Protein AF-A0A975AYT6-F1 (afdb_monomer_lite)

InterPro domains:
  IPR018247 EF-Hand 1, calcium-binding site [PS00018] (85-97)
  IPR036280 Multiheme cytochrome superfamily [SSF48695] (279-499)

Radius of gyration: 34.4 Å; chains: 1; bounding box: 86×114×105 Å

Foldseek 3Di:
DDDDDDDDDDDDDDDDDDDDDDDDDDPDDPPPPQDKAKAAEDLWQFPPKFKAAPVRDTFPDDWGRITMDGRYGADWIKIDKGWHPLVSPRDDDPLIGIDQEIWIAGDERYTALLRRLCPAPLRVVLSQVLCVVVVHHVVCSRYDHVVRDLLNNLLRLLSVVQCLVVVPRYSNPNPPVSNNPPDSVVSSVSSVVSSVVQVVCPPVRDSSVVVSLSVVCSVVVDPCCDPVNVVVVVVVVPPDPVVVVVVVVVVVVVVQVVCCVVPNDPPPDVPPDDDDDDDDPDDPCVVPVDDDPDPDPDDDDDDDDDDDDDDDDDDDDDDPPFQWDFDFLEAFAAEQVRQQQPQQQKKKWKQQPQPRDIDIGGDDRTTDGDTDGDDLPRGQWIKMFIAGNVGDGPDIFDIAGDDSVDSDCCVQDDPVHDDDRRRRPHYDYDDDPPPDPDDDDDDDDDDDDDDDDDPPDDDAAALQPQQLVLCVVWPCVPADPDDLAHRDHSVVRLVSCVSVQQADLSQRCVGVVNCVLCPNVHDDIHRDDCPDPNSVSSSRCRPVVVDND

Organism: NCBI:txid2672570

Sequence (549 aa):
MRGLYLTSFIVATLVLSGCGGSSDSSSESNEATQSSSTITVERGPILGATVVDSEGKVAKEDANGRYIFTPAPLYPIIVSGGVIDMDRDGSISIGDVKNDYKLSTTSGSVVTMATTMAVNPATKLKLETLASSFGLSLDDVMSKTPTESKEIEAISNILYKYAKDNNISDLLDSSDEKILNFDIAAITLDIKETFDAYEAEGDEHDSKETEEELMNAIAYGVSILDSDGVSEALSGFGEIDDDLVQSLSQELLVMKSEYESEYGDLDYEESDGDDYVHNQGLDCMACHGTNPTALFESEDEDDESDDHDDENENESEENDEQFTSGATIYRTLNAANGVTNVASGYSLRLVLENTNAVINYRLGQGNGNVNATFDEGTVNSYTAHVIDPEGNIVNSSLSNSHDLSRLACNSCHTSAGANGAPGRIVSFNYSTPEAEVQTPVVTPEVNSTTETTPTTTVVKKSFANDVMPIFEAKCKICHGNSGNFSVTTAAVTYMSINAFGGTNIATPTSSSILTKATGVAHDGGVIFSNTSAEYATIRDWIFEGALNN

pLDDT: mean 73.07, std 22.96, range [29.28, 98.5]

Secondary structure (DSSP, 8-state):
------PPP-PPPP-------------------PPPEEEEEBTTBEES-EEE-TT-PBPEEEETTEEEESSPPPSPEEEE--EE-SS-SSS--TT-EE--S-EEESSSSEE-HHHHHHHSTTTHHHHHHHHHHTT--HHHHTT--GGG-HHHHHHHHHHHHHHHHTT-S-TT-TT-HHHHT--HHHHHHHHHHHHHHHHHSGGG--HHHHHHHHHHHHHH------HHHHHHHHHTSSS--HHHHHHHHHHHHHHHHHHHHHH--S------S--------S-HHHHH-S-------PPP-----------------------EEEEEEES--EETT--GGGGTT-EEEEEETTT--EEEEE--SS-EEEEEE--TTT-SEEEEEEE-TTS-EEEEPPPEE--TT---GGGT--TT--S--TT-----EE-----------------------------PPPIIIIIHHHHHHHTHHHHSSSSSS--SSHHHHHHHHHHTT---SSSGGG-HHHHHHTTTT--SSPPPPTTSHHHHHHHHHHHTT----

Structure (mmCIF, N/CA/C/O backbone):
data_AF-A0A975AYT6-F1
#
_entry.id   AF-A0A975AYT6-F1
#
loop_
_atom_site.group_PDB
_atom_site.id
_atom_site.type_symbol
_atom_site.label_atom_id
_atom_site.label_alt_id
_atom_site.label_comp_id
_atom_site.label_asym_id
_atom_site.label_entity_id
_atom_site.label_seq_id
_atom_site.pdbx_PDB_ins_code
_atom_site.Cartn_x
_atom_site.Cartn_y
_atom_site.Cartn_z
_atom_site.occupancy
_atom_site.B_iso_or_equiv
_atom_site.auth_seq_id
_atom_site.auth_comp_id
_atom_site.auth_asym_id
_atom_site.auth_atom_id
_atom_site.pdbx_PDB_model_num
ATOM 1 N N . MET A 1 1 ? -1.524 63.385 -23.004 1.00 40.91 1 MET A N 1
ATOM 2 C CA . MET A 1 1 ? -0.677 63.424 -21.795 1.00 40.91 1 MET A CA 1
ATOM 3 C C . MET A 1 1 ? -0.767 62.062 -21.125 1.00 40.91 1 MET A C 1
ATOM 5 O O . MET A 1 1 ? -1.804 61.740 -20.570 1.00 40.91 1 MET A O 1
ATOM 9 N N . ARG A 1 2 ? 0.257 61.223 -21.308 1.00 36.22 2 ARG A N 1
ATOM 10 C CA . ARG A 1 2 ? 0.406 59.894 -20.696 1.00 36.22 2 ARG A CA 1
ATOM 11 C C . ARG A 1 2 ? 1.737 59.939 -19.935 1.00 36.22 2 ARG A C 1
ATOM 13 O O . ARG A 1 2 ? 2.759 60.148 -20.581 1.00 36.22 2 ARG A O 1
ATOM 20 N N . GLY A 1 3 ? 1.701 59.866 -18.602 1.00 41.53 3 GLY A N 1
ATOM 21 C CA . GLY A 1 3 ? 2.893 59.735 -17.746 1.00 41.53 3 GLY A CA 1
ATOM 22 C C . GLY A 1 3 ? 3.237 58.245 -17.615 1.00 41.53 3 GLY A C 1
ATOM 23 O O . GLY A 1 3 ? 2.310 57.461 -17.452 1.00 41.53 3 GLY A O 1
ATOM 24 N N . LEU A 1 4 ? 4.437 57.734 -17.907 1.00 49.28 4 LEU A N 1
ATOM 25 C CA . LEU A 1 4 ? 5.819 58.039 -17.483 1.00 49.28 4 LEU A CA 1
ATOM 26 C C . LEU A 1 4 ? 6.222 57.248 -16.210 1.00 49.28 4 LEU A C 1
ATOM 28 O O . LEU A 1 4 ? 5.931 57.677 -15.104 1.00 49.28 4 LEU A O 1
ATOM 32 N N . TYR A 1 5 ? 6.861 56.093 -16.472 1.00 51.34 5 TYR A N 1
ATOM 33 C CA . TYR A 1 5 ? 7.895 55.297 -15.768 1.00 51.34 5 TYR A CA 1
ATOM 34 C C . TYR A 1 5 ? 7.960 55.202 -14.229 1.00 51.34 5 TYR A C 1
ATOM 36 O O . TYR A 1 5 ? 8.018 56.213 -13.545 1.00 51.34 5 TYR A O 1
ATOM 44 N N . LEU A 1 6 ? 8.230 53.981 -13.732 1.00 43.00 6 LEU A N 1
ATOM 45 C CA . LEU A 1 6 ? 9.429 53.705 -12.919 1.00 43.00 6 LEU A CA 1
ATOM 46 C C . LEU A 1 6 ? 9.768 52.195 -12.914 1.00 43.00 6 LEU A C 1
ATOM 48 O O . LEU A 1 6 ? 9.052 51.381 -12.342 1.00 43.00 6 LEU A O 1
ATOM 52 N N . THR A 1 7 ? 10.871 51.829 -13.562 1.00 47.31 7 THR A N 1
ATOM 53 C CA . THR A 1 7 ? 11.564 50.537 -13.429 1.00 47.31 7 THR A CA 1
ATOM 54 C C . THR A 1 7 ? 12.640 50.676 -12.356 1.00 47.31 7 THR A C 1
ATOM 56 O O . THR A 1 7 ? 13.497 51.551 -12.485 1.00 47.31 7 THR A O 1
ATOM 59 N N . SER A 1 8 ? 12.614 49.825 -11.327 1.00 51.50 8 SER A N 1
ATOM 60 C CA . SER A 1 8 ? 13.656 49.758 -10.296 1.00 51.50 8 SER A CA 1
ATOM 61 C C . SER A 1 8 ? 14.576 48.563 -10.556 1.00 51.50 8 SER A C 1
ATOM 63 O O . SER A 1 8 ? 14.123 47.424 -10.623 1.00 51.50 8 SER A O 1
ATOM 65 N N . PHE A 1 9 ? 15.860 48.863 -10.739 1.00 42.78 9 PHE A N 1
ATOM 66 C CA . PHE A 1 9 ? 16.990 47.936 -10.789 1.00 42.78 9 PHE A CA 1
ATOM 67 C C . PHE A 1 9 ? 17.482 47.715 -9.350 1.00 42.78 9 PHE A C 1
ATOM 69 O O . PHE A 1 9 ? 17.802 48.697 -8.680 1.00 42.78 9 PHE A O 1
ATOM 76 N N . ILE A 1 10 ? 17.609 46.466 -8.888 1.00 52.09 10 ILE A N 1
ATOM 77 C CA . ILE A 1 10 ? 18.404 46.142 -7.694 1.00 52.09 10 ILE A CA 1
ATOM 78 C C . ILE A 1 10 ? 19.450 45.083 -8.044 1.00 52.09 10 ILE A C 1
ATOM 80 O O . ILE A 1 10 ? 19.191 44.083 -8.706 1.00 52.09 10 ILE A O 1
ATOM 84 N N . VAL A 1 11 ? 20.655 45.429 -7.611 1.00 44.94 11 VAL A N 1
ATOM 85 C CA . VAL A 1 11 ? 21.971 44.826 -7.780 1.00 44.94 11 VAL A CA 1
ATOM 86 C C . VAL A 1 11 ? 22.076 43.538 -6.959 1.00 44.94 11 VAL A C 1
ATOM 88 O O . VAL A 1 11 ? 21.807 43.565 -5.762 1.00 44.94 11 VAL A O 1
ATOM 91 N N . ALA A 1 12 ? 22.518 42.439 -7.577 1.00 49.25 12 ALA A N 1
ATOM 92 C CA . ALA A 1 12 ? 22.948 41.232 -6.873 1.00 49.25 12 ALA A CA 1
ATOM 93 C C . ALA A 1 12 ? 24.483 41.193 -6.813 1.00 49.25 12 ALA A C 1
ATOM 95 O O . ALA A 1 12 ? 25.173 41.221 -7.833 1.00 49.25 12 ALA A O 1
ATOM 96 N N . THR A 1 13 ? 25.001 41.189 -5.592 1.00 51.72 13 THR A N 1
ATOM 97 C CA . THR A 1 13 ? 26.416 41.212 -5.225 1.00 51.72 13 THR A CA 1
ATOM 98 C C . THR A 1 13 ? 27.045 39.828 -5.411 1.00 51.72 13 THR A C 1
ATOM 100 O O . THR A 1 13 ? 26.650 38.873 -4.749 1.00 51.72 13 THR A O 1
ATOM 103 N N . LEU A 1 14 ? 28.055 39.725 -6.282 1.00 45.97 14 LEU A N 1
ATOM 104 C CA . LEU A 1 14 ? 28.989 38.596 -6.325 1.00 45.97 14 LEU A CA 1
ATOM 105 C C . LEU A 1 14 ? 29.949 38.677 -5.132 1.00 45.97 14 LEU A C 1
ATOM 107 O O . LEU A 1 14 ? 30.675 39.663 -4.994 1.00 45.97 14 LEU A O 1
ATOM 111 N N . VAL A 1 15 ? 30.014 37.619 -4.326 1.00 53.78 15 VAL A N 1
ATOM 112 C CA . VAL A 1 15 ? 31.100 37.398 -3.364 1.00 53.78 15 VAL A CA 1
ATOM 113 C C . VAL A 1 15 ? 32.080 36.405 -3.985 1.00 53.78 15 VAL A C 1
ATOM 115 O O . VAL A 1 15 ? 31.791 35.219 -4.102 1.00 53.78 15 VAL A O 1
ATOM 118 N N . LEU A 1 16 ? 33.238 36.914 -4.414 1.00 49.50 16 LEU A N 1
ATOM 119 C CA . LEU A 1 16 ? 34.437 36.134 -4.717 1.00 49.50 16 LEU A CA 1
ATOM 120 C C . LEU A 1 16 ? 35.386 36.218 -3.516 1.00 49.50 16 LEU A C 1
ATOM 122 O O . LEU A 1 16 ? 35.790 37.302 -3.098 1.00 49.50 16 LEU A O 1
ATOM 126 N N . SER A 1 17 ? 35.758 35.068 -2.969 1.00 54.16 17 SER A N 1
ATOM 127 C CA . SER A 1 17 ? 36.839 34.854 -1.996 1.00 54.16 17 SER A CA 1
ATOM 128 C C . SER A 1 17 ? 37.255 33.388 -2.167 1.00 54.16 17 SER A C 1
ATOM 130 O O . SER A 1 17 ? 36.380 32.543 -2.265 1.00 54.16 17 SER A O 1
ATOM 132 N N . GLY A 1 18 ? 38.508 32.962 -2.265 1.00 43.19 18 GLY A N 1
ATOM 133 C CA . GLY A 1 18 ? 39.802 33.619 -2.264 1.00 43.19 18 GLY A CA 1
ATOM 134 C C . GLY A 1 18 ? 40.837 32.571 -2.699 1.00 43.19 18 GLY A C 1
ATOM 135 O O . GLY A 1 18 ? 40.664 31.375 -2.484 1.00 43.19 18 GLY A O 1
ATOM 136 N N . CYS A 1 19 ? 41.886 33.037 -3.368 1.00 55.66 19 CYS A N 1
ATOM 137 C CA . CYS A 1 19 ? 43.038 32.256 -3.801 1.00 55.66 19 CYS A CA 1
ATOM 138 C C . CYS A 1 19 ? 44.015 32.084 -2.626 1.00 55.66 19 CYS A C 1
ATOM 140 O O . CYS A 1 19 ? 44.385 33.074 -1.995 1.00 55.66 19 CYS A O 1
ATOM 142 N N . GLY A 1 20 ? 44.452 30.853 -2.357 1.00 48.59 20 GLY A N 1
ATOM 143 C CA . GLY A 1 20 ? 45.498 30.533 -1.386 1.00 48.59 20 GLY A CA 1
ATOM 144 C C . GLY A 1 20 ? 46.086 29.160 -1.691 1.00 48.59 20 GLY A C 1
ATOM 145 O O . GLY A 1 20 ? 45.497 28.145 -1.344 1.00 48.59 20 GLY A O 1
ATOM 146 N N . GLY A 1 21 ? 47.210 29.136 -2.407 1.00 45.56 21 GLY A N 1
ATOM 147 C CA . GLY A 1 21 ? 47.909 27.909 -2.775 1.00 45.56 21 GLY A CA 1
ATOM 148 C C . GLY A 1 21 ? 48.789 27.367 -1.651 1.00 45.56 21 GLY A C 1
ATOM 149 O O . GLY A 1 21 ? 49.505 28.123 -0.999 1.00 45.56 21 GLY A O 1
ATOM 150 N N . SER A 1 22 ? 48.789 26.045 -1.503 1.00 37.34 22 SER A N 1
ATOM 151 C CA . SER A 1 22 ? 49.954 25.284 -1.062 1.00 37.34 22 SER A CA 1
ATOM 152 C C . SER A 1 22 ? 49.905 23.917 -1.740 1.00 37.34 22 SER A C 1
ATOM 154 O O . SER A 1 22 ? 48.872 23.255 -1.769 1.00 37.34 22 SER A O 1
ATOM 156 N N . SER A 1 23 ? 51.006 23.575 -2.390 1.00 45.78 23 SER A N 1
ATOM 157 C CA . SER A 1 23 ? 51.203 22.400 -3.225 1.00 45.78 23 SER A CA 1
ATOM 158 C C . SER A 1 23 ? 51.661 21.217 -2.380 1.00 45.78 23 SER A C 1
ATOM 160 O O . SER A 1 23 ? 52.804 21.229 -1.934 1.00 45.78 23 SER A O 1
ATOM 162 N N . ASP A 1 24 ? 50.819 20.196 -2.248 1.00 37.78 24 ASP A N 1
ATOM 163 C CA . ASP A 1 24 ? 51.241 18.828 -1.949 1.00 37.78 24 ASP A CA 1
ATOM 164 C C . ASP A 1 24 ? 50.456 17.873 -2.851 1.00 37.78 24 ASP A C 1
ATOM 166 O O . ASP A 1 24 ? 49.229 17.851 -2.883 1.00 37.78 24 ASP A O 1
ATOM 170 N N . SER A 1 25 ? 51.195 17.150 -3.685 1.00 47.03 25 SER A N 1
ATOM 171 C CA . SER A 1 25 ? 50.675 16.223 -4.680 1.00 47.03 25 SER A CA 1
ATOM 172 C C . SER A 1 25 ? 50.435 14.855 -4.043 1.00 47.03 25 SER A C 1
ATOM 174 O O . SER A 1 25 ? 51.311 13.989 -4.095 1.00 47.03 25 SER A O 1
ATOM 176 N N . SER A 1 26 ? 49.253 14.654 -3.468 1.00 43.22 26 SER A N 1
ATOM 177 C CA . SER A 1 26 ? 48.663 13.332 -3.256 1.00 43.22 26 SER A CA 1
ATOM 178 C C . SER A 1 26 ? 47.578 13.119 -4.307 1.00 43.22 26 SER A C 1
ATOM 180 O O . SER A 1 26 ? 46.657 13.914 -4.467 1.00 43.22 26 SER A O 1
ATOM 182 N N . SER A 1 27 ? 47.724 12.055 -5.089 1.00 46.41 27 SER A N 1
ATOM 183 C CA . SER A 1 27 ? 46.714 11.572 -6.023 1.00 46.41 27 SER A CA 1
ATOM 184 C C . SER A 1 27 ? 45.522 11.024 -5.236 1.00 46.41 27 SER A C 1
ATOM 186 O O . SER A 1 27 ? 45.443 9.823 -4.991 1.00 46.41 27 SER A O 1
ATOM 188 N N . GLU A 1 28 ? 44.632 11.913 -4.802 1.00 41.38 28 GLU A N 1
ATOM 189 C CA . GLU A 1 28 ? 43.322 11.552 -4.274 1.00 41.38 28 GLU A CA 1
ATOM 190 C C . GLU A 1 28 ? 42.414 11.199 -5.453 1.00 41.38 28 GLU A C 1
ATOM 192 O O . GLU A 1 28 ? 42.100 12.020 -6.318 1.00 41.38 28 GLU A O 1
ATOM 197 N N . SER A 1 29 ? 42.044 9.925 -5.531 1.00 45.81 29 SER A N 1
ATOM 198 C CA . SER A 1 29 ? 40.925 9.477 -6.344 1.00 45.81 29 SER A CA 1
ATOM 199 C C . SER A 1 29 ? 39.675 10.218 -5.875 1.00 45.81 29 SER A C 1
ATOM 201 O O . SER A 1 29 ? 39.269 10.056 -4.728 1.00 45.81 29 SER A O 1
ATOM 203 N N . ASN A 1 30 ? 39.077 11.022 -6.759 1.00 41.72 30 ASN A N 1
ATOM 204 C CA . ASN A 1 30 ? 37.736 11.583 -6.588 1.00 41.72 30 ASN A CA 1
ATOM 205 C C . ASN A 1 30 ? 36.726 10.429 -6.449 1.00 41.72 30 ASN A C 1
ATOM 207 O O . ASN A 1 30 ? 36.108 10.021 -7.434 1.00 41.72 30 ASN A O 1
ATOM 211 N N . GLU A 1 31 ? 36.567 9.880 -5.246 1.00 57.00 31 GLU A N 1
ATOM 212 C CA . GLU A 1 31 ? 35.373 9.121 -4.903 1.00 57.00 31 GLU A CA 1
ATOM 213 C C . GLU A 1 31 ? 34.225 10.121 -4.838 1.00 57.00 31 GLU A C 1
ATOM 215 O O . GLU A 1 31 ? 34.117 10.928 -3.916 1.00 57.00 31 GLU A O 1
ATOM 220 N N . ALA A 1 32 ? 33.395 10.124 -5.881 1.00 59.66 32 ALA A N 1
ATOM 221 C CA . ALA A 1 32 ? 32.136 10.842 -5.855 1.00 59.66 32 ALA A CA 1
ATOM 222 C C . ALA A 1 32 ? 31.338 10.332 -4.648 1.00 59.66 32 ALA A C 1
ATOM 224 O O . ALA A 1 32 ? 30.950 9.165 -4.620 1.00 59.66 32 ALA A O 1
ATOM 225 N N . THR A 1 33 ? 31.132 11.194 -3.650 1.00 66.00 33 THR A N 1
ATOM 226 C CA . THR A 1 33 ? 30.277 10.916 -2.495 1.00 66.00 33 THR A CA 1
ATOM 227 C C . THR A 1 33 ? 28.902 10.514 -3.014 1.00 66.00 33 THR A C 1
ATOM 229 O O . THR A 1 33 ? 28.146 11.354 -3.502 1.00 66.00 33 THR A O 1
ATOM 232 N N . GLN A 1 34 ? 28.604 9.216 -2.981 1.00 75.81 34 GLN A N 1
ATOM 233 C CA . GLN A 1 34 ? 27.291 8.716 -3.356 1.00 75.81 34 GLN A CA 1
ATOM 234 C C . GLN A 1 34 ? 26.308 9.216 -2.301 1.00 75.81 34 GLN A C 1
ATOM 236 O O . GLN A 1 34 ? 26.476 8.946 -1.114 1.00 75.81 34 GLN A O 1
ATOM 241 N N . SER A 1 35 ? 25.314 9.993 -2.722 1.00 86.94 35 SER A N 1
ATOM 242 C CA . SER A 1 35 ? 24.253 10.448 -1.829 1.00 86.94 35 SER A CA 1
ATOM 243 C C . SER A 1 35 ? 23.478 9.233 -1.331 1.00 86.94 35 SER A C 1
ATOM 245 O O . SER A 1 35 ? 22.956 8.481 -2.155 1.00 86.94 35 SER A O 1
ATOM 247 N N . SER A 1 36 ? 23.398 9.046 -0.017 1.00 93.69 36 SER A N 1
ATOM 248 C CA . SER A 1 36 ? 22.471 8.103 0.604 1.00 93.69 36 SER A CA 1
ATOM 249 C C . SER A 1 36 ? 21.139 8.789 0.906 1.00 93.69 36 SER A C 1
ATOM 251 O O . SER A 1 36 ? 21.032 10.019 0.920 1.00 93.69 36 SER A O 1
ATOM 253 N N . SER A 1 37 ? 20.090 8.003 1.108 1.00 96.75 37 SER A N 1
ATOM 254 C CA . SER A 1 37 ? 18.797 8.505 1.581 1.00 96.75 37 SER A CA 1
ATOM 255 C C . SER A 1 37 ? 18.188 7.500 2.540 1.00 96.75 37 SER A C 1
ATOM 257 O O . SER A 1 37 ? 18.332 6.295 2.335 1.00 96.75 37 SER A O 1
ATOM 259 N N . THR A 1 38 ? 17.519 7.998 3.574 1.00 97.94 38 THR A N 1
ATOM 260 C CA . THR A 1 38 ? 16.810 7.161 4.540 1.00 97.94 38 THR A CA 1
ATOM 261 C C . THR A 1 38 ? 15.316 7.255 4.293 1.00 97.94 38 THR A C 1
ATOM 263 O O . THR A 1 38 ? 14.796 8.347 4.072 1.00 97.94 38 THR A O 1
ATOM 266 N N . ILE A 1 39 ? 14.659 6.103 4.323 1.00 98.25 39 ILE A N 1
ATOM 267 C CA . ILE A 1 39 ? 13.218 5.933 4.222 1.00 98.25 39 ILE A CA 1
ATOM 268 C C . ILE A 1 39 ? 12.726 5.389 5.552 1.00 98.25 39 ILE A C 1
ATOM 270 O O . ILE A 1 39 ? 13.247 4.386 6.033 1.00 98.25 39 ILE A O 1
ATOM 274 N N . THR A 1 40 ? 11.741 6.052 6.127 1.00 98.25 40 THR A N 1
ATOM 275 C CA . THR A 1 40 ? 11.035 5.625 7.326 1.00 98.25 40 THR A CA 1
ATOM 276 C C . THR A 1 40 ? 9.752 4.922 6.903 1.00 98.25 40 THR A C 1
ATOM 278 O O . THR A 1 40 ? 8.982 5.456 6.103 1.00 98.25 40 THR A O 1
ATOM 281 N N . VAL A 1 41 ? 9.548 3.705 7.391 1.00 98.12 41 VAL A N 1
ATOM 282 C CA . VAL A 1 41 ? 8.380 2.876 7.097 1.00 98.12 41 VAL A CA 1
ATOM 283 C C . VAL A 1 41 ? 7.582 2.721 8.381 1.00 98.12 41 VAL A C 1
ATOM 285 O O . VAL A 1 41 ? 8.050 2.063 9.310 1.00 98.12 41 VAL A O 1
ATOM 288 N N . GLU A 1 42 ? 6.389 3.315 8.418 1.00 93.94 42 GLU A N 1
ATOM 289 C CA . GLU A 1 42 ? 5.605 3.399 9.647 1.00 93.94 42 GLU A CA 1
ATOM 290 C C . GLU A 1 42 ? 4.103 3.145 9.457 1.00 93.94 42 GLU A C 1
ATOM 292 O O . GLU A 1 42 ? 3.433 3.691 8.576 1.00 93.94 42 GLU A O 1
ATOM 297 N N . ARG A 1 43 ? 3.576 2.335 10.370 1.00 85.19 43 ARG A N 1
ATOM 298 C CA . ARG A 1 43 ? 2.265 2.505 11.002 1.00 85.19 43 ARG A CA 1
ATOM 299 C C . ARG A 1 43 ? 2.541 2.684 12.501 1.00 85.19 43 ARG A C 1
ATOM 301 O O . ARG A 1 43 ? 2.321 3.766 13.024 1.00 85.19 43 ARG A O 1
ATOM 308 N N . GLY A 1 44 ? 3.256 1.699 13.032 1.00 86.81 44 GLY A N 1
ATOM 309 C CA . GLY A 1 44 ? 4.429 1.797 13.889 1.00 86.81 44 GLY A CA 1
ATOM 310 C C . GLY A 1 44 ? 5.705 1.418 13.136 1.00 86.81 44 GLY A C 1
ATOM 311 O O . GLY A 1 44 ? 5.600 1.041 11.962 1.00 86.81 44 GLY A O 1
ATOM 312 N N . PRO A 1 45 ? 6.904 1.495 13.742 1.00 94.50 45 PRO A N 1
ATOM 313 C CA . PRO A 1 45 ? 8.139 1.062 13.102 1.00 94.50 45 PRO A CA 1
ATOM 314 C C . PRO A 1 45 ? 7.998 -0.347 12.521 1.00 94.50 45 PRO A C 1
ATOM 316 O O . PRO A 1 45 ? 7.724 -1.303 13.237 1.00 94.50 45 PRO A O 1
ATOM 319 N N . ILE A 1 46 ? 8.157 -0.488 11.202 1.00 96.94 46 ILE A N 1
ATOM 320 C CA . ILE A 1 46 ? 8.071 -1.807 10.562 1.00 96.94 46 ILE A CA 1
ATOM 321 C C . ILE A 1 46 ? 9.477 -2.382 10.413 1.00 96.94 46 ILE A C 1
ATOM 323 O O . ILE A 1 46 ? 10.250 -1.925 9.567 1.00 96.94 46 ILE A O 1
ATOM 327 N N . LEU A 1 47 ? 9.797 -3.399 11.207 1.00 97.25 47 LEU A N 1
ATOM 328 C CA . LEU A 1 47 ? 11.083 -4.093 11.242 1.00 97.25 47 LEU A CA 1
ATOM 329 C C . LEU A 1 47 ? 11.140 -5.248 10.238 1.00 97.25 47 LEU A C 1
ATOM 331 O O . LEU A 1 47 ? 10.130 -5.886 9.929 1.00 97.25 47 LEU A O 1
ATOM 335 N N . GLY A 1 48 ? 12.332 -5.538 9.717 1.00 95.69 48 GLY A N 1
ATOM 336 C CA . GLY A 1 48 ? 12.583 -6.685 8.839 1.00 95.69 48 GLY A CA 1
ATOM 337 C C . GLY A 1 48 ? 11.827 -6.664 7.503 1.00 95.69 48 GLY A C 1
ATOM 338 O O . GLY A 1 48 ? 11.657 -7.709 6.868 1.00 95.69 48 GLY A O 1
ATOM 339 N N . ALA A 1 49 ? 11.331 -5.505 7.065 1.00 97.94 49 ALA A N 1
ATOM 340 C CA . ALA A 1 49 ? 10.619 -5.366 5.803 1.00 97.94 49 ALA A CA 1
ATOM 341 C C . ALA A 1 49 ? 11.580 -5.353 4.606 1.00 97.94 49 ALA A C 1
ATOM 343 O O . ALA A 1 49 ? 12.727 -4.912 4.674 1.00 97.94 49 ALA A O 1
ATOM 344 N N . THR A 1 50 ? 11.084 -5.793 3.451 1.00 97.62 50 THR A N 1
ATOM 345 C CA . THR A 1 50 ? 11.804 -5.644 2.184 1.00 97.62 50 THR A CA 1
ATOM 346 C C . THR A 1 50 ? 11.390 -4.332 1.527 1.00 97.62 50 THR A C 1
ATOM 348 O O . THR A 1 50 ? 10.265 -4.216 1.035 1.00 97.62 50 THR A O 1
ATOM 351 N N . VAL A 1 51 ? 12.302 -3.356 1.514 1.00 98.50 51 VAL A N 1
ATOM 352 C CA . VAL A 1 51 ? 12.090 -2.013 0.950 1.00 98.50 51 VAL A CA 1
ATOM 353 C C . VAL A 1 51 ? 12.850 -1.879 -0.364 1.00 98.50 51 VAL A C 1
ATOM 355 O O . VAL A 1 51 ? 14.080 -1.927 -0.381 1.00 98.50 51 VAL A O 1
ATOM 358 N N . VAL A 1 52 ? 12.121 -1.725 -1.469 1.00 97.88 52 VAL A N 1
ATOM 359 C CA . VAL A 1 52 ? 12.657 -1.794 -2.835 1.00 97.88 52 VAL A CA 1
ATOM 360 C C . VAL A 1 52 ? 12.309 -0.535 -3.617 1.00 97.88 52 VAL A C 1
ATOM 362 O O . VAL A 1 52 ? 11.180 -0.057 -3.553 1.00 97.88 52 VAL A O 1
ATOM 365 N N . ASP A 1 53 ? 13.266 0.003 -4.366 1.00 98.25 53 ASP A N 1
ATOM 366 C CA . ASP A 1 53 ? 13.036 1.120 -5.285 1.00 98.25 53 ASP A CA 1
ATOM 367 C C . ASP A 1 53 ? 12.559 0.646 -6.677 1.00 98.25 53 ASP A C 1
ATOM 369 O O . ASP A 1 53 ? 12.485 -0.548 -6.976 1.00 98.25 53 ASP A O 1
ATOM 373 N N . SER A 1 54 ? 12.239 1.582 -7.568 1.00 96.75 54 SER A N 1
ATOM 374 C CA . SER A 1 54 ? 11.748 1.280 -8.923 1.00 96.75 54 SER A CA 1
ATOM 375 C C . SER A 1 54 ? 12.767 0.610 -9.856 1.00 96.75 54 SER A C 1
ATOM 377 O O . SER A 1 54 ? 12.380 0.082 -10.899 1.00 96.75 54 SER A O 1
ATOM 379 N N . GLU A 1 55 ? 14.054 0.602 -9.500 1.00 95.56 55 GLU A N 1
ATOM 380 C CA . GLU A 1 55 ? 15.108 -0.129 -10.215 1.00 95.56 55 GLU A CA 1
ATOM 381 C C . GLU A 1 55 ? 15.381 -1.512 -9.604 1.00 95.56 55 GLU A C 1
ATOM 383 O O . GLU A 1 55 ? 16.256 -2.235 -10.086 1.00 95.56 55 GLU A O 1
ATOM 388 N N . GLY A 1 56 ? 14.636 -1.903 -8.567 1.00 93.62 56 GLY A N 1
ATOM 389 C CA . GLY A 1 56 ? 14.829 -3.169 -7.869 1.00 93.62 56 GLY A CA 1
ATOM 390 C C . GLY A 1 56 ? 15.963 -3.140 -6.844 1.00 93.62 56 GLY A C 1
ATOM 391 O O . GLY A 1 56 ? 16.366 -4.200 -6.363 1.00 93.62 56 GLY A O 1
ATOM 392 N N . LYS A 1 57 ? 16.509 -1.964 -6.501 1.00 96.75 57 LYS A N 1
ATOM 393 C CA . LYS A 1 57 ? 17.499 -1.859 -5.423 1.00 96.75 57 LYS A CA 1
ATOM 394 C C . LYS A 1 57 ? 16.793 -2.046 -4.095 1.00 96.75 57 LYS A C 1
ATOM 396 O O . LYS A 1 57 ? 15.739 -1.463 -3.872 1.00 96.75 57 LYS A O 1
ATOM 401 N N . VAL A 1 58 ? 17.400 -2.831 -3.214 1.00 97.50 58 VAL A N 1
ATOM 402 C CA . VAL A 1 58 ? 16.880 -3.091 -1.870 1.00 97.50 58 VAL A CA 1
ATOM 403 C C . VAL A 1 58 ? 17.628 -2.207 -0.879 1.00 97.50 58 VAL A C 1
ATOM 405 O O . VAL A 1 58 ? 18.861 -2.159 -0.901 1.00 97.50 58 VAL A O 1
ATOM 408 N N . ALA A 1 59 ? 16.896 -1.489 -0.034 1.00 98.38 59 ALA A N 1
ATOM 409 C CA . ALA A 1 59 ? 17.484 -0.720 1.051 1.00 98.38 59 ALA A CA 1
ATOM 410 C C . ALA A 1 59 ? 18.006 -1.639 2.157 1.00 98.38 59 ALA A C 1
ATOM 412 O O . ALA A 1 59 ? 17.487 -2.731 2.385 1.00 98.38 59 ALA A O 1
ATOM 413 N N . LYS A 1 60 ? 19.018 -1.171 2.883 1.00 98.00 60 LYS A N 1
ATOM 414 C CA . LYS A 1 60 ? 19.496 -1.842 4.089 1.00 98.00 60 LYS A CA 1
ATOM 415 C C . LYS A 1 60 ? 18.752 -1.286 5.300 1.00 98.00 60 LYS A C 1
ATOM 417 O O . LYS A 1 60 ? 18.759 -0.075 5.497 1.00 98.00 60 LYS A O 1
ATOM 422 N N . GLU A 1 61 ? 18.164 -2.152 6.112 1.00 97.25 61 GLU A N 1
ATOM 423 C CA . GLU A 1 61 ? 17.597 -1.762 7.406 1.00 97.25 61 GLU A CA 1
ATOM 424 C C . GLU A 1 61 ? 18.679 -1.165 8.328 1.00 97.25 61 GLU A C 1
ATOM 426 O O . GLU A 1 61 ? 19.815 -1.653 8.374 1.00 97.25 61 GLU A O 1
ATOM 431 N N . ASP A 1 62 ? 18.332 -0.067 8.998 1.00 95.88 62 ASP A N 1
ATOM 432 C CA . ASP A 1 62 ? 19.174 0.666 9.947 1.00 95.88 62 ASP A CA 1
ATOM 433 C C . ASP A 1 62 ? 18.726 0.373 11.385 1.00 95.88 62 ASP A C 1
ATOM 435 O O . ASP A 1 62 ? 19.412 -0.358 12.095 1.00 95.88 62 ASP A O 1
ATOM 439 N N . ALA A 1 63 ? 17.568 0.910 11.787 1.00 94.44 63 ALA A N 1
ATOM 440 C CA . ALA A 1 63 ? 16.892 0.657 13.064 1.00 94.44 63 ALA A CA 1
ATOM 441 C C . ALA A 1 63 ? 15.474 1.251 13.039 1.00 94.44 63 ALA A C 1
ATOM 443 O O . ALA A 1 63 ? 15.245 2.220 12.309 1.00 94.44 63 ALA A O 1
ATOM 444 N N . ASN A 1 64 ? 14.560 0.727 13.862 1.00 93.19 64 ASN A N 1
ATOM 445 C CA . ASN A 1 64 ? 13.233 1.297 14.142 1.00 93.19 64 ASN A CA 1
ATOM 446 C C . ASN A 1 64 ? 12.479 1.705 12.866 1.00 93.19 64 ASN A C 1
ATOM 448 O O . ASN A 1 64 ? 12.112 2.864 12.683 1.00 93.19 64 ASN A O 1
ATOM 452 N N . GLY A 1 65 ? 12.322 0.767 11.928 1.00 96.44 65 GLY A N 1
ATOM 453 C CA . GLY A 1 65 ? 11.595 1.010 10.679 1.00 96.44 65 GLY A CA 1
ATOM 454 C C . GLY A 1 65 ? 12.301 1.944 9.688 1.00 96.44 65 GLY A C 1
ATOM 455 O O . GLY A 1 65 ? 11.693 2.369 8.704 1.00 96.44 65 GLY A O 1
ATOM 456 N N . ARG A 1 66 ? 13.582 2.274 9.902 1.00 98.12 66 ARG A N 1
ATOM 457 C CA . ARG A 1 66 ? 14.385 3.101 8.987 1.00 98.12 66 ARG A CA 1
ATOM 458 C C . ARG A 1 66 ? 15.243 2.242 8.067 1.00 98.12 66 ARG A C 1
ATOM 460 O O . ARG A 1 66 ? 15.961 1.349 8.508 1.00 98.12 66 ARG A O 1
ATOM 467 N N . TYR A 1 67 ? 15.237 2.584 6.783 1.00 98.50 67 TYR A N 1
ATOM 468 C CA . TYR A 1 67 ? 15.906 1.852 5.712 1.00 98.50 67 TYR A CA 1
ATOM 469 C C . TYR A 1 67 ? 16.755 2.793 4.859 1.00 98.50 67 TYR A C 1
ATOM 471 O O . TYR A 1 67 ? 16.291 3.833 4.395 1.00 98.50 67 TYR A O 1
ATOM 479 N N . ILE A 1 68 ? 18.018 2.440 4.637 1.00 98.44 68 ILE A N 1
ATOM 480 C CA . ILE A 1 68 ? 19.003 3.273 3.949 1.00 98.44 68 ILE A CA 1
ATOM 481 C C . ILE A 1 68 ? 19.256 2.749 2.538 1.00 98.44 68 ILE A C 1
ATOM 483 O O . ILE A 1 68 ? 19.687 1.614 2.328 1.00 98.44 68 ILE A O 1
ATOM 487 N N . PHE A 1 69 ? 19.082 3.636 1.566 1.00 98.06 69 PHE A N 1
ATOM 488 C CA . PHE A 1 69 ? 19.497 3.450 0.184 1.00 98.06 69 PHE A CA 1
ATOM 489 C C . PHE A 1 69 ? 20.871 4.074 -0.057 1.00 98.06 69 PHE A C 1
ATOM 491 O O . PHE A 1 69 ? 21.136 5.204 0.360 1.00 98.06 69 PHE A O 1
ATOM 498 N N . THR A 1 70 ? 21.752 3.345 -0.743 1.00 95.75 70 THR A N 1
ATOM 499 C CA . THR A 1 70 ? 23.035 3.865 -1.241 1.00 95.75 70 THR A CA 1
ATOM 500 C C . THR A 1 70 ? 23.305 3.291 -2.640 1.00 95.75 70 THR A C 1
ATOM 502 O O . THR A 1 70 ? 23.594 2.097 -2.744 1.00 95.75 70 THR A O 1
ATOM 505 N N . PRO A 1 71 ? 23.213 4.092 -3.723 1.00 94.94 71 PRO A N 1
ATOM 506 C CA . PRO A 1 71 ? 22.856 5.518 -3.761 1.00 94.94 71 PRO A CA 1
ATOM 507 C C . PRO A 1 71 ? 21.363 5.765 -3.474 1.00 94.94 71 PRO A C 1
ATOM 509 O O . PRO A 1 71 ? 20.603 4.817 -3.307 1.00 94.94 71 PRO A O 1
ATOM 512 N N . ALA A 1 72 ? 20.956 7.037 -3.434 1.00 95.50 72 ALA A N 1
ATOM 513 C CA . ALA A 1 72 ? 19.573 7.483 -3.269 1.00 95.50 72 ALA A CA 1
ATOM 514 C C . ALA A 1 72 ? 18.589 6.728 -4.196 1.00 95.50 72 ALA A C 1
ATOM 516 O O . ALA A 1 72 ? 18.944 6.433 -5.345 1.00 95.50 72 ALA A O 1
ATOM 517 N N . PRO A 1 73 ? 17.369 6.423 -3.714 1.00 97.19 73 PRO A N 1
ATOM 518 C CA . PRO A 1 73 ? 16.425 5.565 -4.419 1.00 97.19 73 PRO A CA 1
ATOM 519 C C . PRO A 1 73 ? 15.777 6.272 -5.607 1.00 97.19 73 PRO A C 1
ATOM 521 O O . PRO A 1 73 ? 15.666 7.502 -5.642 1.00 97.19 73 PRO A O 1
ATOM 524 N N . LEU A 1 74 ? 15.268 5.476 -6.548 1.00 96.69 74 LEU A N 1
ATOM 525 C CA . LEU A 1 74 ? 14.324 5.945 -7.563 1.00 96.69 74 LEU A CA 1
ATOM 526 C C . LEU A 1 74 ? 12.896 5.516 -7.228 1.00 96.69 74 LEU A C 1
ATOM 528 O O . LEU A 1 74 ? 12.627 4.340 -7.017 1.00 96.69 74 LEU A O 1
ATOM 532 N N . TYR A 1 75 ? 11.954 6.451 -7.261 1.00 96.94 75 TYR A N 1
ATOM 533 C CA . TYR A 1 75 ? 10.552 6.179 -6.937 1.00 96.94 75 TYR A CA 1
ATOM 534 C C . TYR A 1 75 ? 9.778 5.504 -8.089 1.00 96.94 75 TYR A C 1
ATOM 536 O O . TYR A 1 75 ? 10.107 5.741 -9.254 1.00 96.94 75 TYR A O 1
ATOM 544 N N . PRO A 1 76 ? 8.707 4.737 -7.794 1.00 97.88 76 PRO A N 1
ATOM 545 C CA . PRO A 1 76 ? 8.154 4.475 -6.460 1.00 97.88 76 PRO A CA 1
ATOM 546 C C . PRO A 1 76 ? 9.034 3.566 -5.601 1.00 97.88 76 PRO A C 1
ATOM 548 O O . PRO A 1 76 ? 9.813 2.769 -6.116 1.00 97.88 76 PRO A O 1
ATOM 551 N N . ILE A 1 77 ? 8.877 3.702 -4.287 1.00 98.44 77 ILE A N 1
ATOM 552 C CA . ILE A 1 77 ? 9.402 2.754 -3.305 1.00 98.44 77 ILE A CA 1
ATOM 553 C C . ILE A 1 77 ? 8.252 1.837 -2.900 1.00 98.44 77 ILE A C 1
ATOM 555 O O . ILE A 1 77 ? 7.132 2.308 -2.687 1.00 98.44 77 ILE A O 1
ATOM 559 N N . ILE A 1 78 ? 8.523 0.537 -2.833 1.00 98.06 78 ILE A N 1
ATOM 560 C CA . ILE A 1 78 ? 7.586 -0.510 -2.434 1.00 98.06 78 ILE A CA 1
ATOM 561 C C . ILE A 1 78 ? 8.145 -1.207 -1.201 1.00 98.06 78 ILE A C 1
ATOM 563 O O . ILE A 1 78 ? 9.303 -1.621 -1.181 1.00 98.06 78 ILE A O 1
ATOM 567 N N . VAL A 1 79 ? 7.304 -1.359 -0.190 1.00 98.44 79 VAL A N 1
ATOM 568 C CA . VAL A 1 79 ? 7.596 -2.093 1.037 1.00 98.44 79 VAL A CA 1
ATOM 569 C C . VAL A 1 79 ? 6.725 -3.336 1.061 1.00 98.44 79 VAL A C 1
ATOM 571 O O . VAL A 1 79 ? 5.528 -3.275 0.780 1.00 98.44 79 VAL A O 1
ATOM 574 N N . SER A 1 80 ? 7.319 -4.474 1.401 1.00 96.50 80 SER A N 1
ATOM 575 C CA . SER A 1 80 ? 6.594 -5.732 1.560 1.00 96.50 80 SER A CA 1
ATOM 576 C C . SER A 1 80 ? 7.114 -6.534 2.747 1.00 96.50 80 SER A C 1
ATOM 578 O O . SER A 1 80 ? 8.309 -6.505 3.048 1.00 96.50 80 SER A O 1
ATOM 580 N N . GLY A 1 81 ? 6.206 -7.265 3.399 1.00 94.12 81 GLY A N 1
ATOM 581 C CA . GLY A 1 81 ? 6.512 -8.030 4.605 1.00 94.12 81 GLY A CA 1
ATOM 582 C C . GLY A 1 81 ? 6.859 -7.131 5.791 1.00 94.12 81 GLY A C 1
ATOM 583 O O . GLY A 1 81 ? 6.423 -5.981 5.852 1.00 94.12 81 GLY A O 1
ATOM 584 N N . GLY A 1 82 ? 7.657 -7.679 6.704 1.00 96.38 82 GLY A N 1
ATOM 585 C CA . GLY A 1 82 ? 8.033 -7.034 7.956 1.00 96.38 82 GLY A CA 1
ATOM 586 C C . GLY A 1 82 ? 7.032 -7.256 9.087 1.00 96.38 82 GLY A C 1
ATOM 587 O O . GLY A 1 82 ? 5.982 -7.889 8.919 1.00 96.38 82 GLY A O 1
ATOM 588 N N . VAL A 1 83 ? 7.406 -6.742 10.248 1.00 94.69 83 VAL A N 1
ATOM 589 C CA . VAL A 1 83 ? 6.677 -6.841 11.507 1.00 94.69 83 VAL A CA 1
ATOM 590 C C . VAL A 1 83 ? 6.579 -5.441 12.101 1.00 94.69 83 VAL A C 1
ATOM 592 O O . VAL A 1 83 ? 7.563 -4.713 12.121 1.00 94.69 83 VAL A O 1
ATOM 595 N N . ILE A 1 84 ? 5.378 -5.048 12.493 1.00 93.88 84 ILE A N 1
ATOM 596 C CA . ILE A 1 84 ? 5.088 -3.813 13.206 1.00 93.88 84 ILE A CA 1
ATOM 597 C C . ILE A 1 84 ? 5.540 -4.033 14.649 1.00 93.88 84 ILE A C 1
ATOM 599 O O . ILE A 1 84 ? 4.979 -4.892 15.326 1.00 93.88 84 ILE A O 1
ATOM 603 N N . ASP A 1 85 ? 6.563 -3.282 15.047 1.00 93.25 85 ASP A N 1
ATOM 604 C CA . ASP A 1 85 ? 7.119 -3.227 16.400 1.00 93.25 85 ASP A CA 1
ATOM 605 C C . ASP A 1 85 ? 6.137 -2.469 17.295 1.00 93.25 85 ASP A C 1
ATOM 607 O O . ASP A 1 85 ? 6.068 -1.233 17.263 1.00 93.25 85 ASP A O 1
ATOM 611 N N . MET A 1 86 ? 5.291 -3.229 17.986 1.00 88.19 86 MET A N 1
ATOM 612 C CA . MET A 1 86 ? 4.179 -2.703 18.771 1.00 88.19 86 MET A CA 1
ATOM 613 C C . MET A 1 86 ? 4.695 -2.067 20.054 1.00 88.19 86 MET A C 1
ATOM 615 O O . MET A 1 86 ? 4.252 -0.978 20.406 1.00 88.19 86 MET A O 1
ATOM 619 N N . ASP A 1 87 ? 5.689 -2.690 20.691 1.00 87.25 87 ASP A N 1
ATOM 620 C CA . ASP A 1 87 ? 6.215 -2.238 21.973 1.00 87.25 87 ASP A CA 1
ATOM 621 C C . ASP A 1 87 ? 7.310 -1.154 21.860 1.00 87.25 87 ASP A C 1
ATOM 623 O O . ASP A 1 87 ? 7.672 -0.533 22.870 1.00 87.25 87 ASP A O 1
ATOM 627 N N . ARG A 1 88 ? 7.758 -0.856 20.633 1.00 91.50 88 ARG A N 1
ATOM 628 C CA . ARG A 1 88 ? 8.794 0.124 20.273 1.00 91.50 88 ARG A CA 1
ATOM 629 C C . ARG A 1 88 ? 10.175 -0.225 20.834 1.00 91.50 88 ARG A C 1
ATOM 631 O O . ARG A 1 88 ? 10.997 0.682 21.029 1.00 91.50 88 ARG A O 1
ATOM 638 N N . ASP A 1 89 ? 10.454 -1.499 21.105 1.00 91.12 89 ASP A N 1
ATOM 639 C CA . ASP A 1 89 ? 11.736 -1.946 21.655 1.00 91.12 89 ASP A CA 1
ATOM 640 C C . ASP A 1 89 ? 12.851 -2.078 20.591 1.00 91.12 89 ASP A C 1
ATOM 642 O O . ASP A 1 89 ? 14.036 -2.230 20.925 1.00 91.12 89 ASP A O 1
ATOM 646 N N . GLY A 1 90 ? 12.502 -1.945 19.305 1.00 92.94 90 GLY A N 1
ATOM 647 C CA . GLY A 1 90 ? 13.421 -2.033 18.171 1.00 92.94 90 GLY A CA 1
ATOM 648 C C . GLY A 1 90 ? 13.836 -3.462 17.809 1.00 92.94 90 GLY A C 1
ATOM 649 O O . GLY A 1 90 ? 14.782 -3.651 17.034 1.00 92.94 90 GLY A O 1
ATOM 650 N N . SER A 1 91 ? 13.159 -4.464 18.362 1.00 92.25 91 SER A N 1
ATOM 651 C CA . SER A 1 91 ? 13.354 -5.893 18.142 1.00 92.25 91 SER A CA 1
ATOM 652 C C . SER A 1 91 ? 12.042 -6.539 17.698 1.00 92.25 91 SER A C 1
ATOM 654 O O . SER A 1 91 ? 10.970 -5.998 17.887 1.00 92.25 91 SER A O 1
ATOM 656 N N . ILE A 1 92 ? 12.127 -7.706 17.053 1.00 91.00 92 ILE A N 1
ATOM 657 C CA . ILE A 1 92 ? 10.928 -8.494 16.739 1.00 91.00 92 ILE A CA 1
ATOM 658 C C . ILE A 1 92 ? 10.651 -9.405 17.936 1.00 91.00 92 ILE A C 1
ATOM 660 O O . ILE A 1 92 ? 11.420 -10.350 18.166 1.00 91.00 92 ILE A O 1
ATOM 664 N N . SER A 1 93 ? 9.584 -9.122 18.678 1.00 87.62 93 SER A N 1
ATOM 665 C CA . SER A 1 93 ? 9.246 -9.747 19.960 1.00 87.62 93 SER A CA 1
ATOM 666 C C . SER A 1 93 ? 7.847 -10.405 19.945 1.00 87.62 93 SER A C 1
ATOM 668 O O . SER A 1 93 ? 7.208 -10.552 18.899 1.00 87.62 93 SER A O 1
ATOM 670 N N . ILE A 1 94 ? 7.407 -10.936 21.093 1.00 79.06 94 ILE A N 1
ATOM 671 C CA . ILE A 1 94 ? 6.039 -11.457 21.265 1.00 79.06 94 ILE A CA 1
ATOM 672 C C . ILE A 1 94 ? 5.122 -10.260 21.520 1.00 79.06 94 ILE A C 1
ATOM 674 O O . ILE A 1 94 ? 5.430 -9.441 22.371 1.00 79.06 94 ILE A O 1
ATOM 678 N N . GLY A 1 95 ? 3.986 -10.199 20.826 1.00 80.69 95 GLY A N 1
ATOM 679 C CA . GLY A 1 95 ? 3.071 -9.050 20.865 1.00 80.69 95 GLY A CA 1
ATOM 680 C C . GLY A 1 95 ? 3.152 -8.202 19.597 1.00 80.69 95 GLY A C 1
ATOM 681 O O . GLY A 1 95 ? 2.170 -7.574 19.206 1.00 80.69 95 GLY A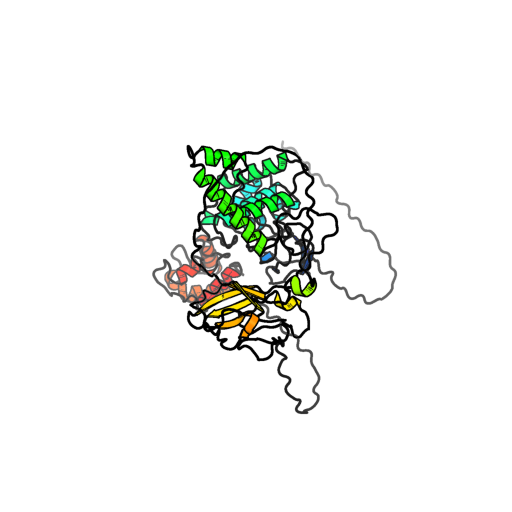 O 1
ATOM 682 N N . ASP A 1 96 ? 4.266 -8.295 18.875 1.00 86.88 96 ASP A N 1
ATOM 683 C CA . ASP A 1 96 ? 4.408 -7.667 17.574 1.00 86.88 96 ASP A CA 1
ATOM 684 C C . ASP A 1 96 ? 3.506 -8.277 16.502 1.00 86.88 96 ASP A C 1
ATOM 686 O O . ASP A 1 96 ? 3.253 -9.490 16.458 1.00 86.88 96 ASP A O 1
ATOM 690 N N . VAL A 1 97 ? 3.083 -7.440 15.551 1.00 88.62 97 VAL A N 1
ATOM 691 C CA . VAL A 1 97 ? 2.134 -7.864 14.523 1.00 88.62 97 VAL A CA 1
ATOM 692 C C . VAL A 1 97 ? 2.724 -7.798 13.133 1.00 88.62 97 VAL A C 1
ATOM 694 O O . VAL A 1 97 ? 3.327 -6.821 12.712 1.00 88.62 97 VAL A O 1
ATOM 697 N N . LYS A 1 98 ? 2.498 -8.846 12.345 1.00 91.62 98 LYS A N 1
ATOM 698 C CA . LYS A 1 98 ? 2.914 -8.878 10.947 1.00 91.62 98 LYS A CA 1
ATOM 699 C C . LYS A 1 98 ? 2.304 -7.712 10.157 1.00 91.62 98 LYS A C 1
ATOM 701 O O . LYS A 1 98 ? 1.095 -7.494 10.182 1.00 91.62 98 LYS A O 1
ATOM 706 N N . ASN A 1 99 ? 3.127 -7.037 9.356 1.00 93.75 99 ASN A N 1
ATOM 707 C CA . ASN A 1 99 ? 2.610 -6.125 8.346 1.00 93.75 99 ASN A CA 1
ATOM 708 C C . ASN A 1 99 ? 1.992 -6.925 7.184 1.00 93.75 99 ASN A C 1
ATOM 710 O O . ASN A 1 99 ? 2.681 -7.643 6.449 1.00 93.75 99 ASN A O 1
ATOM 714 N N . ASP A 1 100 ? 0.680 -6.785 7.011 1.00 90.81 100 ASP A N 1
ATOM 715 C CA . ASP A 1 100 ? -0.087 -7.530 6.010 1.00 90.81 100 ASP A CA 1
ATOM 716 C C . ASP A 1 100 ? -0.217 -6.811 4.663 1.00 90.81 100 ASP A C 1
ATOM 718 O O . ASP A 1 100 ? -0.638 -7.423 3.680 1.00 90.81 100 ASP A O 1
ATOM 722 N N . TYR A 1 101 ? 0.172 -5.537 4.588 1.00 95.25 101 TYR A N 1
ATOM 723 C CA . TYR A 1 101 ? -0.025 -4.716 3.399 1.00 95.25 101 TYR A CA 1
ATOM 724 C C . TYR A 1 101 ? 1.283 -4.420 2.671 1.00 95.25 101 TYR A C 1
ATOM 726 O O . TYR A 1 101 ? 2.330 -4.160 3.268 1.00 95.25 101 TYR A O 1
ATOM 734 N N . LYS A 1 102 ? 1.211 -4.402 1.336 1.00 96.56 102 LYS A N 1
ATOM 735 C CA . LYS A 1 102 ? 2.240 -3.752 0.525 1.00 96.56 102 LYS A CA 1
ATOM 736 C C . LYS A 1 102 ? 2.054 -2.249 0.637 1.00 96.56 102 LYS A C 1
ATOM 738 O O . LYS A 1 102 ? 0.998 -1.736 0.272 1.00 96.56 102 LYS A O 1
ATOM 743 N N . LEU A 1 103 ? 3.083 -1.563 1.114 1.00 98.12 103 LEU A N 1
ATOM 744 C CA . LEU A 1 103 ? 3.065 -0.114 1.266 1.00 98.12 103 LEU A CA 1
ATOM 745 C C . LEU A 1 103 ? 3.896 0.544 0.166 1.00 98.12 103 LEU A C 1
ATOM 747 O O . LEU A 1 103 ? 4.806 -0.070 -0.397 1.00 98.12 103 LEU A O 1
ATOM 751 N N . SER A 1 104 ? 3.583 1.792 -0.173 1.00 98.31 104 SER A N 1
ATOM 752 C CA . SER A 1 104 ? 4.304 2.520 -1.212 1.00 98.31 104 SER A CA 1
ATOM 753 C C . SER A 1 104 ? 4.353 4.024 -0.984 1.00 98.31 104 SER A C 1
ATOM 755 O O . SER A 1 104 ? 3.497 4.612 -0.324 1.00 98.31 104 SER A O 1
ATOM 757 N N . THR A 1 105 ? 5.357 4.655 -1.590 1.00 98.06 105 THR A N 1
ATOM 758 C CA . THR A 1 105 ? 5.422 6.103 -1.771 1.00 98.06 105 THR A CA 1
ATOM 759 C C . THR A 1 105 ? 6.018 6.452 -3.138 1.00 98.06 105 THR A C 1
ATOM 761 O O . THR A 1 105 ? 6.855 5.720 -3.677 1.00 98.06 105 THR A O 1
ATOM 764 N N . THR A 1 106 ? 5.610 7.584 -3.718 1.00 96.56 106 THR A N 1
ATOM 765 C CA . THR A 1 106 ? 6.161 8.119 -4.980 1.00 96.56 106 THR A CA 1
ATOM 766 C C . THR A 1 106 ? 7.161 9.258 -4.781 1.00 96.56 106 THR A C 1
ATOM 768 O O . THR A 1 106 ? 7.724 9.746 -5.760 1.00 96.56 106 THR A O 1
ATOM 771 N N . SER A 1 107 ? 7.354 9.720 -3.546 1.00 95.31 107 SER A N 1
ATOM 772 C CA . SER A 1 107 ? 8.253 10.826 -3.202 1.00 95.31 107 SER A CA 1
ATOM 773 C C . SER A 1 107 ? 8.458 10.908 -1.691 1.00 95.31 107 SER A C 1
ATOM 775 O O . SER A 1 107 ? 7.650 10.380 -0.939 1.00 95.31 107 SER A O 1
ATOM 777 N N . GLY A 1 108 ? 9.463 11.661 -1.243 1.00 92.50 108 GLY A N 1
ATOM 778 C CA . GLY A 1 108 ? 9.677 11.900 0.188 1.00 92.50 108 GLY A CA 1
ATOM 779 C C . GLY A 1 108 ? 10.293 10.703 0.914 1.00 92.50 108 GLY A C 1
ATOM 780 O O . GLY A 1 108 ? 10.565 9.667 0.323 1.00 92.50 108 GLY A O 1
ATOM 781 N N . SE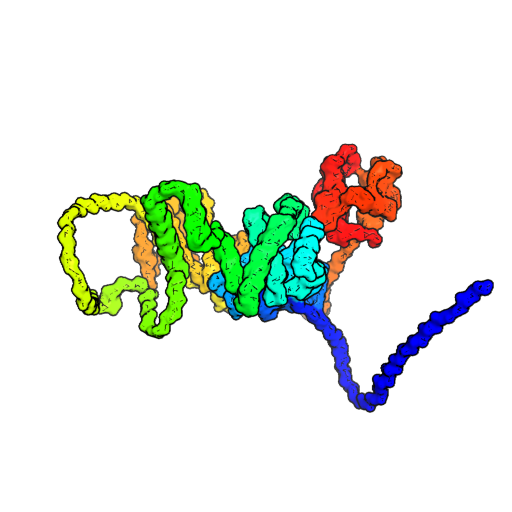R A 1 109 ? 10.566 10.860 2.202 1.00 95.31 109 SER A N 1
ATOM 782 C CA . SER A 1 109 ? 11.294 9.871 3.006 1.00 95.31 109 SER A CA 1
ATOM 783 C C . SER A 1 109 ? 10.390 8.966 3.837 1.00 95.31 109 SER A C 1
ATOM 785 O O . SER A 1 109 ? 10.888 8.309 4.741 1.00 95.31 109 SER A O 1
ATOM 787 N N . VAL A 1 110 ? 9.084 8.941 3.569 1.00 98.00 110 VAL A N 1
ATOM 788 C CA . VAL A 1 110 ? 8.099 8.253 4.408 1.00 98.00 110 VAL A CA 1
ATOM 789 C C . VAL A 1 110 ? 7.266 7.276 3.581 1.00 98.00 110 VAL A C 1
ATOM 791 O O . VAL A 1 110 ? 6.853 7.592 2.462 1.00 98.00 110 VAL A O 1
ATOM 794 N N . VAL A 1 111 ? 7.025 6.089 4.139 1.00 98.50 111 VAL A N 1
ATOM 795 C CA . VAL A 1 111 ? 6.088 5.086 3.629 1.00 98.50 111 VAL A CA 1
ATOM 796 C C . VAL A 1 111 ? 5.119 4.696 4.744 1.00 98.50 111 VAL A C 1
ATOM 798 O O . VAL A 1 111 ? 5.525 4.090 5.729 1.00 98.50 111 VAL A O 1
ATOM 801 N N . THR A 1 112 ? 3.840 5.016 4.571 1.00 97.69 112 THR A N 1
ATOM 802 C CA . THR A 1 112 ? 2.751 4.720 5.515 1.00 97.69 112 THR A CA 1
ATOM 803 C C . THR A 1 112 ? 1.525 4.188 4.773 1.00 97.69 112 THR A C 1
ATOM 805 O O . THR A 1 112 ? 1.477 4.137 3.536 1.00 97.69 112 THR A O 1
ATOM 808 N N . MET A 1 113 ? 0.476 3.833 5.516 1.00 96.81 113 MET A N 1
ATOM 809 C CA . MET A 1 113 ? -0.852 3.576 4.945 1.00 96.81 113 MET A CA 1
ATOM 810 C C . MET A 1 113 ? -1.354 4.774 4.122 1.00 96.81 113 MET A C 1
ATOM 812 O O . MET A 1 113 ? -1.849 4.601 3.004 1.00 96.81 113 MET A O 1
ATOM 816 N N . ALA A 1 114 ? -1.161 5.995 4.631 1.00 97.00 114 ALA A N 1
ATOM 817 C CA . ALA A 1 114 ? -1.572 7.217 3.952 1.00 97.00 114 ALA A CA 1
ATOM 818 C C . ALA A 1 114 ? -0.785 7.440 2.649 1.00 97.00 114 ALA A C 1
ATOM 820 O O . ALA A 1 114 ? -1.399 7.635 1.600 1.00 97.00 114 ALA A O 1
ATOM 821 N N . THR A 1 115 ? 0.550 7.322 2.648 1.00 98.06 115 THR A N 1
ATOM 822 C CA . THR A 1 115 ? 1.319 7.471 1.394 1.00 98.06 115 THR A CA 1
ATOM 823 C C . THR A 1 115 ? 0.921 6.420 0.362 1.00 98.06 115 THR A C 1
ATOM 825 O O . THR A 1 115 ? 0.826 6.729 -0.822 1.00 98.06 115 THR A O 1
ATOM 828 N N . THR A 1 116 ? 0.608 5.199 0.799 1.00 97.69 116 THR A N 1
ATOM 829 C CA . THR A 1 116 ? 0.183 4.104 -0.085 1.00 97.69 116 THR A CA 1
ATOM 830 C C . THR A 1 116 ? -1.130 4.441 -0.791 1.00 97.69 116 THR A C 1
ATOM 832 O O . THR A 1 116 ? -1.235 4.332 -2.015 1.00 97.69 116 THR A O 1
ATOM 835 N N . MET A 1 117 ? -2.106 4.957 -0.043 1.00 95.56 117 MET A N 1
ATOM 836 C CA . MET A 1 117 ? -3.364 5.461 -0.600 1.00 95.56 117 MET A CA 1
ATOM 837 C C . MET A 1 117 ? -3.155 6.709 -1.479 1.00 95.56 117 MET A C 1
ATOM 839 O O . MET A 1 117 ? -3.941 6.948 -2.397 1.00 95.56 117 MET A O 1
ATOM 843 N N . ALA A 1 118 ? -2.096 7.494 -1.253 1.00 95.81 118 ALA A N 1
ATOM 844 C CA . ALA A 1 118 ? -1.722 8.622 -2.109 1.00 95.81 118 ALA A CA 1
ATOM 845 C C . ALA A 1 118 ? -1.115 8.174 -3.449 1.00 95.81 118 ALA A C 1
ATOM 847 O O . ALA A 1 118 ? -1.288 8.853 -4.466 1.00 95.81 118 ALA A O 1
ATOM 848 N N . VAL A 1 119 ? -0.394 7.045 -3.452 1.00 95.38 119 VAL A N 1
ATOM 849 C CA . VAL A 1 119 ? 0.191 6.443 -4.659 1.00 95.38 119 VAL A CA 1
ATOM 850 C C . VAL A 1 119 ? -0.897 5.898 -5.578 1.00 95.38 119 VAL A C 1
ATOM 852 O O . VAL A 1 119 ? -0.801 6.061 -6.796 1.00 95.38 119 VAL A O 1
ATOM 855 N N . ASN A 1 120 ? -1.933 5.268 -5.019 1.00 92.25 120 ASN A N 1
ATOM 856 C CA . ASN A 1 120 ? -3.014 4.699 -5.814 1.00 92.25 120 ASN A CA 1
ATOM 857 C C . ASN A 1 120 ? -3.850 5.822 -6.480 1.00 92.25 120 ASN A C 1
ATOM 859 O O . ASN A 1 120 ? -4.498 6.617 -5.790 1.00 92.25 120 ASN A O 1
ATOM 863 N N . PRO A 1 121 ? -3.893 5.900 -7.829 1.00 88.50 121 PRO A N 1
ATOM 864 C CA . PRO A 1 121 ? -4.601 6.969 -8.537 1.00 88.50 121 PRO A CA 1
ATOM 865 C C . PRO A 1 121 ? -6.098 7.039 -8.224 1.00 88.50 121 PRO A C 1
ATOM 867 O O . PRO A 1 121 ? -6.698 8.107 -8.344 1.00 88.50 121 PRO A O 1
ATOM 870 N N . ALA A 1 122 ? -6.701 5.912 -7.844 1.00 87.62 122 ALA A N 1
ATOM 871 C CA . ALA A 1 122 ? -8.122 5.819 -7.553 1.00 87.62 122 ALA A CA 1
ATOM 872 C C . ALA A 1 122 ? -8.497 6.451 -6.202 1.00 87.62 122 ALA A C 1
ATOM 874 O O . ALA A 1 122 ? -9.598 6.980 -6.042 1.00 87.62 122 ALA A O 1
ATOM 875 N N . THR A 1 123 ? -7.573 6.434 -5.241 1.00 92.25 123 THR A N 1
ATOM 876 C CA . THR A 1 123 ? -7.775 6.953 -3.882 1.00 92.25 123 THR A CA 1
ATOM 877 C C . THR A 1 123 ? -7.109 8.293 -3.654 1.00 92.25 123 THR A C 1
ATOM 879 O O . THR A 1 123 ? -7.535 9.016 -2.761 1.00 92.25 123 THR A O 1
ATOM 882 N N . LYS A 1 124 ? -6.127 8.673 -4.478 1.00 93.38 124 LYS A N 1
ATOM 883 C CA . LYS A 1 124 ? -5.346 9.900 -4.302 1.00 93.38 124 LYS A CA 1
ATOM 884 C C . LYS A 1 124 ? -6.200 11.143 -4.037 1.00 93.38 124 LYS A C 1
ATOM 886 O O . LYS A 1 124 ? -5.997 11.814 -3.034 1.00 93.38 124 LYS A O 1
ATOM 891 N N . LEU A 1 125 ? -7.191 11.430 -4.886 1.00 91.50 125 LEU A N 1
ATOM 892 C CA . LEU A 1 125 ? -8.044 12.616 -4.713 1.00 91.50 125 LEU A CA 1
ATOM 893 C C . LEU A 1 125 ? -8.912 12.535 -3.444 1.00 91.50 125 LEU A C 1
ATOM 895 O O . LEU A 1 125 ? -9.193 13.556 -2.813 1.00 91.50 125 LEU A O 1
ATOM 899 N N . LYS A 1 126 ? -9.337 11.323 -3.064 1.00 93.75 126 LYS A N 1
ATOM 900 C CA . LYS A 1 126 ? -10.087 11.105 -1.822 1.00 93.75 126 LYS A CA 1
ATOM 901 C C . LYS A 1 126 ? -9.195 11.366 -0.614 1.00 93.75 126 LYS A C 1
ATOM 903 O O . LYS A 1 126 ? -9.599 12.098 0.278 1.00 93.75 126 LYS A O 1
ATOM 908 N N . LEU A 1 127 ? -7.970 10.848 -0.627 1.00 95.56 127 LEU A N 1
ATOM 909 C CA . LEU A 1 127 ? -7.001 11.093 0.430 1.00 95.56 127 LEU A CA 1
ATOM 910 C C . LEU A 1 127 ? -6.622 12.573 0.525 1.00 95.56 127 LEU A C 1
ATOM 912 O O . LEU A 1 127 ? -6.572 13.099 1.624 1.00 95.56 127 LEU A O 1
ATOM 916 N N . GLU A 1 128 ? -6.414 13.269 -0.596 1.00 95.00 128 GLU A N 1
ATOM 917 C CA . GLU A 1 128 ? -6.163 14.719 -0.599 1.00 95.00 128 GLU A CA 1
ATOM 918 C C . GLU A 1 128 ? -7.321 15.496 0.048 1.00 95.00 128 GLU A C 1
ATOM 920 O O . GLU A 1 128 ? -7.096 16.421 0.830 1.00 95.00 128 GLU A O 1
ATOM 925 N N . THR A 1 129 ? -8.563 15.106 -0.254 1.00 94.88 129 THR A N 1
ATOM 926 C CA . THR A 1 129 ? -9.770 15.721 0.322 1.00 94.88 129 THR A CA 1
ATOM 927 C C . THR A 1 129 ? -9.864 15.460 1.826 1.00 94.88 129 THR A C 1
ATOM 929 O O . THR A 1 129 ? -10.142 16.382 2.590 1.00 94.88 129 THR A O 1
ATOM 932 N N . LEU A 1 130 ? -9.593 14.224 2.242 1.00 95.69 130 LEU A N 1
ATOM 933 C CA . LEU A 1 130 ? -9.580 13.791 3.634 1.00 95.69 130 LEU A CA 1
ATOM 934 C C . LEU A 1 130 ? -8.458 14.486 4.418 1.00 95.69 130 LEU A C 1
ATOM 936 O O . LEU A 1 130 ? -8.731 15.120 5.422 1.00 95.69 130 LEU A O 1
ATOM 940 N N . ALA A 1 131 ? -7.219 14.492 3.931 1.00 96.50 131 ALA A N 1
ATOM 941 C CA . ALA A 1 131 ? -6.105 15.196 4.571 1.00 96.50 131 ALA A CA 1
ATOM 942 C C . ALA A 1 131 ? -6.398 16.701 4.729 1.00 96.50 131 ALA A C 1
ATOM 944 O O . ALA A 1 131 ? -6.166 17.287 5.788 1.00 96.50 131 ALA A O 1
ATOM 945 N N . SER A 1 132 ? -7.014 17.315 3.714 1.00 97.00 132 SER A N 1
ATOM 946 C CA . SER A 1 132 ? -7.389 18.732 3.756 1.00 97.00 132 SER A CA 1
ATOM 947 C C . SER A 1 132 ? -8.422 19.056 4.843 1.00 97.00 132 SER A C 1
ATOM 949 O O . SER A 1 132 ? -8.413 20.182 5.346 1.00 97.00 132 SER A O 1
ATOM 951 N N . SER A 1 133 ? -9.297 18.118 5.243 1.00 96.56 133 SER A N 1
ATOM 952 C CA . SER A 1 133 ? -10.239 18.362 6.351 1.00 96.56 133 SER A CA 1
ATOM 953 C C . SER A 1 133 ? -9.550 18.469 7.712 1.00 96.56 133 SER A C 1
ATOM 955 O O . SER A 1 133 ? -10.122 19.060 8.624 1.00 96.56 133 SER A O 1
ATOM 957 N N . PHE A 1 134 ? -8.314 17.976 7.815 1.00 96.38 134 PHE A N 1
ATOM 958 C CA . PHE A 1 134 ? -7.446 18.080 8.991 1.00 96.38 134 PHE A CA 1
ATOM 959 C C . PHE A 1 134 ? -6.352 19.145 8.820 1.00 96.38 134 PHE A C 1
ATOM 961 O O . PHE A 1 134 ? -5.402 19.205 9.587 1.00 96.38 134 PHE A O 1
ATOM 968 N N . GLY A 1 135 ? -6.463 20.009 7.804 1.00 96.81 135 GLY A N 1
ATOM 969 C CA . GLY A 1 135 ? -5.488 21.076 7.566 1.00 96.81 135 GLY A CA 1
ATOM 970 C C . GLY A 1 135 ? -4.139 20.594 7.023 1.00 96.81 135 GLY A C 1
ATOM 971 O O . GLY A 1 135 ? -3.185 21.371 7.015 1.00 96.81 135 GLY A O 1
ATOM 972 N N . LEU A 1 136 ? -4.062 19.352 6.540 1.00 97.31 136 LEU A N 1
ATOM 973 C CA . LEU A 1 136 ? -2.864 18.782 5.936 1.00 97.31 136 LEU A CA 1
ATOM 974 C C . LEU A 1 136 ? -2.861 18.976 4.417 1.00 97.31 136 LEU A C 1
ATOM 976 O O . LEU A 1 136 ? -3.883 18.840 3.739 1.00 97.31 136 LEU A O 1
ATOM 980 N N . SER A 1 137 ? -1.684 19.254 3.864 1.00 96.94 137 SER A N 1
ATOM 981 C CA . SER A 1 137 ? -1.427 19.164 2.429 1.00 96.94 137 SER A CA 1
ATOM 982 C C . SER A 1 137 ? -1.034 17.740 2.024 1.00 96.94 137 SER A C 1
ATOM 984 O O . SER A 1 137 ? -0.670 16.912 2.859 1.00 96.94 137 SER A O 1
ATOM 986 N N . LEU A 1 138 ? -1.039 17.451 0.719 1.00 94.44 138 LEU A N 1
ATOM 987 C CA . LEU A 1 138 ? -0.474 16.191 0.231 1.00 94.44 138 LEU A CA 1
ATOM 988 C C . LEU A 1 138 ? 1.020 16.068 0.573 1.00 94.44 138 LEU A C 1
ATOM 990 O O . LEU A 1 138 ? 1.488 14.973 0.857 1.00 94.44 138 LEU A O 1
ATOM 994 N N . ASP A 1 139 ? 1.764 17.175 0.578 1.00 95.88 139 ASP A N 1
ATOM 995 C CA . ASP A 1 139 ? 3.182 17.155 0.941 1.00 95.88 139 ASP A CA 1
ATOM 996 C C . ASP A 1 139 ? 3.368 16.755 2.414 1.00 95.88 139 ASP A C 1
ATOM 998 O O . ASP A 1 139 ? 4.293 16.004 2.719 1.00 95.88 139 ASP A O 1
ATOM 1002 N N . ASP A 1 140 ? 2.466 17.174 3.314 1.00 96.81 140 ASP A N 1
ATOM 1003 C CA . ASP A 1 140 ? 2.465 16.717 4.712 1.00 96.81 140 ASP A CA 1
ATOM 1004 C C . ASP A 1 140 ? 2.257 15.199 4.792 1.00 96.81 140 ASP A C 1
ATOM 1006 O O . ASP A 1 140 ? 3.026 14.513 5.459 1.00 96.81 140 ASP A O 1
ATOM 1010 N N . VAL A 1 141 ? 1.283 14.664 4.046 1.00 95.94 141 VAL A N 1
ATOM 1011 C CA . VAL A 1 141 ? 1.018 13.214 3.976 1.00 95.94 141 VAL A CA 1
ATOM 1012 C C . VAL A 1 141 ? 2.239 12.428 3.493 1.00 95.94 141 VAL A C 1
ATOM 1014 O O . VAL A 1 141 ? 2.480 11.319 3.955 1.00 95.94 141 VAL A O 1
ATOM 1017 N N . MET A 1 142 ? 3.020 12.995 2.572 1.00 95.31 142 MET A N 1
ATOM 1018 C CA . MET A 1 142 ? 4.193 12.340 1.979 1.00 95.31 142 MET A CA 1
ATOM 1019 C C . MET A 1 142 ? 5.494 12.550 2.774 1.00 95.31 142 MET A C 1
ATOM 1021 O O . MET A 1 142 ? 6.540 12.041 2.361 1.00 95.31 142 MET A O 1
ATOM 1025 N N . SER A 1 143 ? 5.469 13.326 3.864 1.00 95.44 143 SER A N 1
ATOM 1026 C CA . SER A 1 143 ? 6.680 13.709 4.609 1.00 95.44 143 SER A CA 1
ATOM 1027 C C . SER A 1 143 ? 6.625 13.493 6.117 1.00 95.44 143 SER A C 1
ATOM 1029 O O . SER A 1 143 ? 7.694 13.410 6.712 1.00 95.44 143 SER A O 1
ATOM 1031 N N . LYS A 1 144 ? 5.436 13.384 6.714 1.00 96.19 144 LYS A N 1
ATOM 1032 C CA . LYS A 1 144 ? 5.248 13.137 8.147 1.00 96.19 144 LYS A CA 1
ATOM 1033 C C . LYS A 1 144 ? 4.877 11.689 8.413 1.00 96.19 144 LYS A C 1
ATOM 1035 O O . LYS A 1 144 ? 4.211 11.056 7.590 1.00 96.19 144 LYS A O 1
ATOM 1040 N N . THR A 1 145 ? 5.252 11.199 9.583 1.00 94.88 145 THR A N 1
ATOM 1041 C CA . THR A 1 145 ? 4.886 9.861 10.047 1.00 94.88 145 THR A CA 1
ATOM 1042 C C . THR A 1 145 ? 3.797 9.902 11.132 1.00 94.88 145 THR A C 1
ATOM 1044 O O . THR A 1 145 ? 3.543 10.976 11.683 1.00 94.88 145 THR A O 1
ATOM 1047 N N . PRO A 1 146 ? 3.137 8.767 11.445 1.00 94.06 146 PRO A N 1
ATOM 1048 C CA . PRO A 1 146 ? 2.229 8.655 12.587 1.00 94.06 146 PRO A CA 1
ATOM 1049 C C . PRO A 1 146 ? 2.851 9.151 13.898 1.00 94.06 146 PRO A C 1
ATOM 1051 O O . PRO A 1 146 ? 2.252 9.971 14.581 1.00 94.06 146 PRO A O 1
ATOM 1054 N N . THR A 1 147 ? 4.101 8.779 14.188 1.00 90.25 147 THR A N 1
ATOM 1055 C CA . THR A 1 147 ? 4.805 9.224 15.404 1.00 90.25 147 THR A CA 1
ATOM 1056 C C . THR A 1 147 ? 5.074 10.737 15.439 1.00 90.25 147 THR A C 1
ATOM 1058 O O . THR A 1 147 ? 5.260 11.314 16.507 1.00 90.25 147 THR A O 1
ATOM 1061 N N . GLU A 1 148 ? 5.095 11.414 14.289 1.00 91.94 148 GLU A N 1
ATOM 1062 C CA . GLU A 1 148 ? 5.354 12.857 14.198 1.00 91.94 148 GLU A CA 1
ATOM 1063 C C . GLU A 1 148 ? 4.078 13.719 14.137 1.00 91.94 148 GLU A C 1
ATOM 1065 O O . GLU A 1 148 ? 4.159 14.941 14.294 1.00 91.94 148 GLU A O 1
ATOM 1070 N N . SER A 1 149 ? 2.909 13.131 13.854 1.00 94.75 149 SER A N 1
ATOM 1071 C CA . SER A 1 149 ? 1.652 13.863 13.650 1.00 94.75 149 SER A CA 1
ATOM 1072 C C . SER A 1 149 ? 0.441 13.000 13.981 1.00 94.75 149 SER A C 1
ATOM 1074 O O . SER A 1 149 ? 0.111 12.075 13.239 1.00 94.75 149 SER A O 1
ATOM 1076 N N . LYS A 1 150 ? -0.290 13.407 15.025 1.00 94.69 150 LYS A N 1
ATOM 1077 C CA . LYS A 1 150 ? -1.570 12.815 15.445 1.00 94.69 150 LYS A CA 1
ATOM 1078 C C . LYS A 1 150 ? -2.590 12.740 14.307 1.00 94.69 150 LYS A C 1
ATOM 1080 O O . LYS A 1 150 ? -3.361 11.792 14.216 1.00 94.69 150 LYS A O 1
ATOM 1085 N N . GLU A 1 151 ? -2.597 13.720 13.402 1.00 96.25 151 GLU A N 1
ATOM 1086 C CA . GLU A 1 151 ? -3.457 13.693 12.220 1.00 96.25 151 GLU A CA 1
ATOM 1087 C C . GLU A 1 151 ? -3.065 12.556 11.263 1.00 96.25 151 GLU A C 1
ATOM 1089 O O . GLU A 1 151 ? -3.929 11.825 10.785 1.00 96.25 151 GLU A O 1
ATOM 1094 N N . ILE A 1 152 ? -1.769 12.383 10.977 1.00 96.56 152 ILE A N 1
ATOM 1095 C CA . ILE A 1 152 ? -1.278 11.296 10.113 1.00 96.56 152 ILE A CA 1
ATOM 1096 C C . ILE A 1 152 ? -1.472 9.934 10.773 1.00 96.56 152 ILE A C 1
ATOM 1098 O O . ILE A 1 152 ? -1.782 8.964 10.075 1.00 96.56 152 ILE A O 1
ATOM 1102 N N . GLU A 1 153 ? -1.323 9.867 12.092 1.00 95.50 153 GLU A N 1
ATOM 1103 C CA . GLU A 1 153 ? -1.623 8.691 12.896 1.00 95.50 153 GLU A CA 1
ATOM 1104 C C . GLU A 1 153 ? -3.095 8.296 12.773 1.00 95.50 153 GLU A C 1
ATOM 1106 O O . GLU A 1 153 ? -3.380 7.200 12.290 1.00 95.50 153 GLU A O 1
ATOM 1111 N N . ALA A 1 154 ? -4.026 9.207 13.077 1.00 96.06 154 ALA A N 1
ATOM 1112 C CA . ALA A 1 154 ? -5.465 8.949 12.991 1.00 96.06 154 ALA A CA 1
ATOM 1113 C C . ALA A 1 154 ? -5.871 8.515 11.574 1.00 96.06 154 ALA A C 1
ATOM 1115 O O . ALA A 1 154 ? -6.586 7.527 11.389 1.00 96.06 154 ALA A O 1
ATOM 1116 N N . ILE A 1 155 ? -5.353 9.204 10.549 1.00 96.81 155 ILE A N 1
ATOM 1117 C CA . ILE A 1 155 ? -5.572 8.834 9.147 1.00 96.81 155 ILE A CA 1
ATOM 1118 C C . ILE A 1 155 ? -5.053 7.416 8.882 1.00 96.81 155 ILE A C 1
ATOM 1120 O O . ILE A 1 155 ? -5.771 6.594 8.315 1.00 96.81 155 ILE A O 1
ATOM 1124 N N . SER A 1 156 ? -3.819 7.102 9.273 1.00 96.00 156 SER A N 1
ATOM 1125 C CA . SER A 1 156 ? -3.207 5.798 8.991 1.00 96.00 156 SER A CA 1
ATOM 1126 C C . SER A 1 156 ? -3.919 4.656 9.721 1.00 96.00 156 SER A C 1
ATOM 1128 O O . SER A 1 156 ? -4.148 3.606 9.116 1.00 96.00 156 SER A O 1
ATOM 1130 N N . ASN A 1 157 ? -4.328 4.881 10.970 1.00 94.44 157 ASN A N 1
ATOM 1131 C CA . ASN A 1 157 ? -5.050 3.930 11.811 1.00 94.44 157 ASN A CA 1
ATOM 1132 C C . ASN A 1 157 ? -6.434 3.599 11.248 1.00 94.44 157 ASN A C 1
ATOM 1134 O O . ASN A 1 157 ? -6.745 2.425 11.031 1.00 94.44 157 ASN A O 1
ATOM 1138 N N . ILE A 1 158 ? -7.233 4.610 10.900 1.00 96.12 158 ILE A N 1
ATOM 1139 C CA . ILE A 1 158 ? -8.558 4.373 10.315 1.00 96.12 158 ILE A CA 1
ATOM 1140 C C . ILE A 1 158 ? -8.462 3.762 8.915 1.00 96.12 158 ILE A C 1
ATOM 1142 O O . ILE A 1 158 ? -9.242 2.871 8.584 1.00 96.12 158 ILE A O 1
ATOM 1146 N N . LEU A 1 159 ? -7.488 4.162 8.090 1.00 95.75 159 LEU A N 1
ATOM 1147 C CA . LEU A 1 159 ? -7.278 3.529 6.783 1.00 95.75 159 LEU A CA 1
ATOM 1148 C C . LEU A 1 159 ? -6.886 2.050 6.915 1.00 95.75 159 LEU A C 1
ATOM 1150 O O . LEU A 1 159 ? -7.335 1.223 6.119 1.00 95.75 159 LEU A O 1
ATOM 1154 N N . TYR A 1 160 ? -6.079 1.707 7.922 1.00 95.00 160 TYR A N 1
ATOM 1155 C CA . TYR A 1 160 ? -5.724 0.324 8.234 1.00 95.00 160 TYR A CA 1
ATOM 1156 C C . TYR A 1 160 ? -6.939 -0.483 8.690 1.00 95.00 160 TYR A C 1
ATOM 1158 O O . TYR A 1 160 ? -7.205 -1.555 8.136 1.00 95.00 160 TYR A O 1
ATOM 1166 N N . LYS A 1 161 ? -7.714 0.063 9.634 1.00 94.06 161 LYS A N 1
ATOM 1167 C CA . LYS A 1 161 ? -8.959 -0.542 10.110 1.00 94.06 161 LYS A CA 1
ATOM 1168 C C . LYS A 1 161 ? -9.934 -0.774 8.955 1.00 94.06 161 LYS A C 1
ATOM 1170 O O . LYS A 1 161 ? -10.394 -1.893 8.757 1.00 94.06 161 LYS A O 1
ATOM 1175 N N . TYR A 1 162 ? -10.162 0.243 8.123 1.00 94.56 162 TYR A N 1
ATOM 1176 C CA . TYR A 1 162 ? -11.017 0.143 6.944 1.00 94.56 162 TYR A CA 1
ATOM 1177 C C . TYR A 1 162 ? -10.570 -0.984 6.007 1.00 94.56 162 TYR A C 1
ATOM 1179 O O . TYR A 1 162 ? -11.399 -1.775 5.552 1.00 94.56 162 TYR A O 1
ATOM 1187 N N . ALA A 1 163 ? -9.266 -1.082 5.727 1.00 94.81 163 ALA A N 1
ATOM 1188 C CA . ALA A 1 163 ? -8.723 -2.133 4.876 1.00 94.81 163 ALA A CA 1
ATOM 1189 C C . ALA A 1 163 ? -8.974 -3.534 5.456 1.00 94.81 163 ALA A C 1
ATOM 1191 O O . ALA A 1 163 ? -9.384 -4.435 4.718 1.00 94.81 163 ALA A O 1
ATOM 1192 N N . LYS A 1 164 ? -8.806 -3.695 6.776 1.00 92.12 164 LYS A N 1
ATOM 1193 C CA . LYS A 1 164 ? -9.067 -4.948 7.495 1.00 92.12 164 LYS A CA 1
ATOM 1194 C C . LYS A 1 164 ? -10.547 -5.318 7.485 1.00 92.12 164 LYS A C 1
ATOM 1196 O O . LYS A 1 164 ? -10.886 -6.389 6.985 1.00 92.12 164 LYS A O 1
ATOM 1201 N N . ASP A 1 165 ? -11.418 -4.416 7.928 1.00 91.56 165 ASP A N 1
ATOM 1202 C CA . ASP A 1 165 ? -12.870 -4.636 7.999 1.00 91.56 165 ASP A CA 1
ATOM 1203 C C . ASP A 1 165 ? -13.456 -5.009 6.631 1.00 91.56 165 ASP A C 1
ATOM 1205 O O . ASP A 1 165 ? -14.357 -5.841 6.506 1.00 91.56 165 ASP A O 1
ATOM 1209 N N . ASN A 1 166 ? -12.914 -4.412 5.568 1.00 92.44 166 ASN A N 1
ATOM 1210 C CA . ASN A 1 166 ? -13.380 -4.647 4.212 1.00 92.44 166 ASN A CA 1
ATOM 1211 C C . ASN A 1 166 ? -12.653 -5.802 3.520 1.00 92.44 166 ASN A C 1
ATOM 1213 O O . ASN A 1 166 ? -12.977 -6.098 2.373 1.00 92.44 166 ASN A O 1
ATOM 1217 N N . ASN A 1 167 ? -11.727 -6.516 4.167 1.00 92.69 167 ASN A N 1
ATOM 1218 C CA . ASN A 1 167 ? -10.934 -7.577 3.535 1.00 92.69 167 ASN A CA 1
ATOM 1219 C C . ASN A 1 167 ? -10.286 -7.104 2.219 1.00 92.69 167 ASN A C 1
ATOM 1221 O O . ASN A 1 167 ? -10.441 -7.739 1.167 1.00 92.69 167 ASN A O 1
ATOM 1225 N N . ILE A 1 168 ? -9.656 -5.932 2.252 1.00 93.88 168 ILE A N 1
ATOM 1226 C CA . ILE A 1 168 ? -8.822 -5.432 1.160 1.00 93.88 168 ILE A CA 1
ATOM 1227 C C . ILE A 1 168 ? -7.462 -6.113 1.303 1.00 93.88 168 ILE A C 1
ATOM 1229 O O . ILE A 1 168 ? -6.916 -6.174 2.396 1.00 93.88 168 ILE A O 1
ATOM 1233 N N . SER A 1 169 ? -6.925 -6.668 0.217 1.00 90.75 169 SER A N 1
ATOM 1234 C CA . SER A 1 169 ? -5.654 -7.419 0.257 1.00 90.75 169 SER A CA 1
ATOM 1235 C C . SER A 1 169 ? -4.475 -6.665 -0.358 1.00 90.75 169 SER A C 1
ATOM 1237 O O . SER A 1 169 ? -3.325 -6.946 -0.030 1.00 90.75 169 SER A O 1
ATOM 1239 N N . ASP A 1 170 ? -4.749 -5.690 -1.227 1.00 93.44 170 ASP A N 1
ATOM 1240 C CA . ASP A 1 170 ? -3.736 -4.855 -1.862 1.00 93.44 170 ASP A CA 1
ATOM 1241 C C . ASP A 1 170 ? -4.271 -3.429 -2.036 1.00 93.44 170 ASP A C 1
ATOM 1243 O O . ASP A 1 170 ? -5.147 -3.170 -2.858 1.00 93.44 170 ASP A O 1
ATOM 1247 N N . LEU A 1 171 ? -3.726 -2.487 -1.264 1.00 94.00 171 LEU A N 1
ATOM 1248 C CA . LEU A 1 171 ? -4.112 -1.072 -1.305 1.00 94.00 171 LEU A CA 1
ATOM 1249 C C . LEU A 1 171 ? -3.732 -0.389 -2.626 1.00 94.00 171 LEU A C 1
ATOM 1251 O O . LEU A 1 171 ? -4.231 0.696 -2.932 1.00 94.00 171 LEU A O 1
ATOM 1255 N N . LEU A 1 172 ? -2.848 -1.003 -3.416 1.00 93.56 172 LEU A N 1
ATOM 1256 C CA . LEU A 1 172 ? -2.431 -0.501 -4.722 1.00 93.56 172 LEU A CA 1
ATOM 1257 C C . LEU A 1 172 ? -3.316 -1.024 -5.863 1.00 93.56 172 LEU A C 1
ATOM 1259 O O . LEU A 1 172 ? -3.176 -0.554 -6.997 1.00 93.56 172 LEU A O 1
ATOM 1263 N N . ASP A 1 173 ? -4.245 -1.951 -5.595 1.00 92.62 173 ASP A N 1
ATOM 1264 C CA . ASP A 1 173 ? -5.179 -2.437 -6.608 1.00 92.62 173 ASP A CA 1
ATOM 1265 C C . ASP A 1 173 ? -6.253 -1.383 -6.917 1.00 92.62 173 ASP A C 1
ATOM 1267 O O . ASP A 1 173 ? -7.313 -1.297 -6.301 1.00 92.62 173 ASP A O 1
ATOM 1271 N N . SER A 1 174 ? -5.988 -0.574 -7.941 1.00 89.25 174 SER A N 1
ATOM 1272 C CA . SER A 1 174 ? -6.930 0.434 -8.452 1.00 89.25 174 SER A CA 1
ATOM 1273 C C . SER A 1 174 ? -8.246 -0.133 -9.013 1.00 89.25 174 SER A C 1
ATOM 1275 O O . SER A 1 174 ? -9.125 0.647 -9.382 1.00 89.25 174 SER A O 1
ATOM 1277 N N . SER A 1 175 ? -8.377 -1.458 -9.125 1.00 88.56 175 SER A N 1
ATOM 1278 C CA . SER A 1 175 ? -9.597 -2.130 -9.577 1.00 88.56 175 SER A CA 1
ATOM 1279 C C . SER A 1 175 ? -10.445 -2.712 -8.446 1.00 88.56 175 SER A C 1
ATOM 1281 O O . SER A 1 175 ? -11.575 -3.124 -8.713 1.00 88.56 175 SER A O 1
ATOM 1283 N N . ASP A 1 176 ? -9.956 -2.705 -7.201 1.00 90.31 176 ASP A N 1
ATOM 1284 C CA . ASP A 1 176 ? -10.720 -3.191 -6.053 1.00 90.31 176 ASP A CA 1
ATOM 1285 C C . ASP A 1 176 ? -11.922 -2.265 -5.787 1.00 90.31 176 ASP A C 1
ATOM 1287 O O . ASP A 1 176 ? -11.783 -1.084 -5.449 1.00 90.31 176 ASP A O 1
ATOM 1291 N N . GLU A 1 177 ? -13.136 -2.799 -5.952 1.00 90.94 177 GLU A N 1
ATOM 1292 C CA . GLU A 1 177 ? -14.376 -2.037 -5.782 1.00 90.94 177 GLU A CA 1
ATOM 1293 C C . GLU A 1 177 ? -14.536 -1.469 -4.369 1.00 90.94 177 GLU A C 1
ATOM 1295 O O . GLU A 1 177 ? -15.177 -0.432 -4.205 1.00 90.94 177 GLU A O 1
ATOM 1300 N N . LYS A 1 178 ? -13.951 -2.102 -3.350 1.00 92.81 178 LYS A N 1
ATOM 1301 C CA . LYS A 1 178 ? -14.028 -1.631 -1.964 1.00 92.81 178 LYS A CA 1
ATOM 1302 C C . LYS A 1 178 ? -13.185 -0.371 -1.806 1.00 92.81 178 LYS A C 1
ATOM 1304 O O . LYS A 1 178 ? -13.670 0.635 -1.303 1.00 92.81 178 LYS A O 1
ATOM 1309 N N . ILE A 1 179 ? -11.984 -0.364 -2.383 1.00 89.94 179 ILE A N 1
ATOM 1310 C CA . ILE A 1 179 ? -11.133 0.831 -2.472 1.00 89.94 179 ILE A CA 1
ATOM 1311 C C . ILE A 1 179 ? -11.843 1.949 -3.262 1.00 89.94 179 ILE A C 1
ATOM 1313 O O . ILE A 1 179 ? -11.879 3.113 -2.846 1.00 89.94 179 ILE A O 1
ATOM 1317 N N . LEU A 1 180 ? -12.468 1.607 -4.393 1.00 85.00 180 LEU A N 1
ATOM 1318 C CA . LEU A 1 180 ? -13.186 2.567 -5.239 1.00 85.00 180 LEU A CA 1
ATOM 1319 C C . LEU A 1 180 ? -14.427 3.158 -4.565 1.00 85.00 180 LEU A C 1
ATOM 1321 O O . LEU A 1 180 ? -14.725 4.339 -4.767 1.00 85.00 180 LEU A O 1
ATOM 1325 N N . ASN A 1 181 ? -15.120 2.376 -3.741 1.00 86.19 181 ASN A N 1
ATOM 1326 C CA . ASN A 1 181 ? -16.351 2.767 -3.055 1.00 86.19 181 ASN A CA 1
ATOM 1327 C C . ASN A 1 181 ? -16.128 3.238 -1.613 1.00 86.19 181 ASN A C 1
ATOM 1329 O O . ASN A 1 181 ? -17.099 3.435 -0.892 1.00 86.19 181 ASN A O 1
ATOM 1333 N N . PHE A 1 182 ? -14.874 3.489 -1.225 1.00 84.50 182 PHE A N 1
ATOM 1334 C CA . PHE A 1 182 ? -14.499 4.175 0.012 1.00 84.50 182 PHE A CA 1
ATOM 1335 C C . PHE A 1 182 ? -15.388 5.405 0.254 1.00 84.50 182 PHE A C 1
ATOM 1337 O O . PHE A 1 182 ? -15.331 6.368 -0.531 1.00 84.50 182 PHE A O 1
ATOM 1344 N N . ASP A 1 183 ? -16.213 5.345 1.305 1.00 91.50 183 ASP A N 1
ATOM 1345 C CA . ASP A 1 183 ? -17.087 6.436 1.729 1.00 91.50 183 ASP A CA 1
ATOM 1346 C C . ASP A 1 183 ? -16.262 7.454 2.507 1.00 91.50 183 ASP A C 1
ATOM 1348 O O . ASP A 1 183 ? -15.957 7.296 3.689 1.00 91.50 183 ASP A O 1
ATOM 1352 N N . ILE A 1 184 ? -15.882 8.515 1.802 1.00 92.00 184 ILE A N 1
ATOM 1353 C CA . ILE A 1 184 ? -15.037 9.556 2.366 1.00 92.00 184 ILE A CA 1
ATOM 1354 C C . ILE A 1 184 ? -15.703 10.272 3.542 1.00 92.00 184 ILE A C 1
ATOM 1356 O O . ILE A 1 184 ? -14.999 10.692 4.447 1.00 92.00 184 ILE A O 1
ATOM 1360 N N . ALA A 1 185 ? -17.032 10.411 3.555 1.00 91.12 185 ALA A N 1
ATOM 1361 C CA . ALA A 1 185 ? -17.708 11.155 4.612 1.00 91.12 185 ALA A CA 1
ATOM 1362 C C . ALA A 1 185 ? -17.716 10.366 5.923 1.00 91.12 185 ALA A C 1
ATOM 1364 O O . ALA A 1 185 ? -17.420 10.940 6.967 1.00 91.12 185 ALA A O 1
ATOM 1365 N N . ALA A 1 186 ? -18.010 9.064 5.846 1.00 93.38 186 ALA A N 1
ATOM 1366 C CA . ALA A 1 186 ? -17.938 8.168 6.996 1.00 93.38 186 ALA A CA 1
ATOM 1367 C C . ALA A 1 186 ? -16.508 8.107 7.546 1.00 93.38 186 ALA A C 1
ATOM 1369 O O . ALA A 1 186 ? -16.284 8.349 8.721 1.00 93.38 186 ALA A O 1
ATOM 1370 N N . ILE A 1 187 ? -15.516 7.924 6.676 1.00 95.31 187 ILE A N 1
ATOM 1371 C CA . ILE A 1 187 ? -14.131 7.767 7.130 1.00 95.31 187 ILE A CA 1
ATOM 1372 C C . ILE A 1 187 ? -13.544 9.077 7.658 1.00 95.31 187 ILE A C 1
ATOM 1374 O O . ILE A 1 187 ? -12.784 9.070 8.619 1.00 95.31 187 ILE A O 1
ATOM 1378 N N . THR A 1 188 ? -13.916 10.225 7.087 1.00 95.62 188 THR A N 1
ATOM 1379 C CA . THR A 1 188 ? -13.558 11.520 7.675 1.00 95.62 188 THR A CA 1
ATOM 1380 C C . THR A 1 188 ? -14.167 11.700 9.067 1.00 95.62 188 THR A C 1
ATOM 1382 O O . THR A 1 188 ? -13.525 12.329 9.906 1.00 95.62 188 THR A O 1
ATOM 1385 N N . LEU A 1 189 ? -15.371 11.175 9.322 1.00 94.75 189 LEU A N 1
ATOM 1386 C CA . LEU A 1 189 ? -15.976 11.206 10.653 1.00 94.75 189 LEU A CA 1
ATOM 1387 C C . LEU A 1 189 ? -15.193 10.322 11.629 1.00 94.75 189 LEU A C 1
ATOM 1389 O O . LEU A 1 189 ? -14.774 10.837 12.659 1.00 94.75 189 LEU A O 1
ATOM 1393 N N . ASP A 1 190 ? -14.903 9.074 11.261 1.00 95.88 190 ASP A N 1
ATOM 1394 C CA . ASP A 1 190 ? -14.137 8.146 12.104 1.00 95.88 190 ASP A CA 1
ATOM 1395 C C . ASP A 1 190 ? -12.753 8.721 12.454 1.00 95.88 190 ASP A C 1
ATOM 1397 O O . ASP A 1 190 ? -12.354 8.750 13.613 1.00 95.88 190 ASP A O 1
ATOM 1401 N N . ILE A 1 191 ? -12.039 9.283 11.467 1.00 96.06 191 ILE A N 1
ATOM 1402 C CA . ILE A 1 191 ? -10.736 9.932 11.703 1.00 96.06 191 ILE A CA 1
ATOM 1403 C C . ILE A 1 191 ? -10.887 11.124 12.638 1.00 96.06 191 ILE A C 1
ATOM 1405 O O . ILE A 1 191 ? -10.009 11.370 13.459 1.00 96.06 191 ILE A O 1
ATOM 1409 N N . LYS A 1 192 ? -11.978 11.885 12.514 1.00 95.94 192 LYS A N 1
ATOM 1410 C CA . LYS A 1 192 ? -12.222 13.028 13.387 1.00 95.94 192 LYS A CA 1
ATOM 1411 C C . LYS A 1 192 ? -12.475 12.590 14.824 1.00 95.94 192 LYS A C 1
ATOM 1413 O O . LYS A 1 192 ? -11.925 13.218 15.717 1.00 95.94 192 LYS A O 1
ATOM 1418 N N . GLU A 1 193 ? -13.279 11.558 15.037 1.00 94.31 193 GLU A N 1
ATOM 1419 C CA . GLU A 1 193 ? -13.555 11.027 16.374 1.00 94.31 193 GLU A CA 1
ATOM 1420 C C . GLU A 1 193 ? -12.273 10.499 17.024 1.00 94.31 193 GLU A C 1
ATOM 1422 O O . GLU A 1 193 ? -11.958 10.879 18.149 1.00 94.31 193 GLU A O 1
ATOM 1427 N N . THR A 1 194 ? -11.474 9.734 16.277 1.00 93.81 194 THR A N 1
ATOM 1428 C CA . THR A 1 194 ? -10.161 9.257 16.725 1.00 93.81 194 THR A CA 1
ATOM 1429 C C . THR A 1 194 ? -9.193 10.403 17.028 1.00 93.81 194 THR A C 1
ATOM 1431 O O . THR A 1 194 ? -8.583 10.433 18.089 1.00 93.81 194 THR A O 1
ATOM 1434 N N . PHE A 1 195 ? -9.074 11.389 16.138 1.00 94.94 195 PHE A N 1
ATOM 1435 C CA . PHE A 1 195 ? -8.197 12.540 16.361 1.00 94.94 195 PHE A CA 1
ATOM 1436 C C . PHE A 1 195 ? -8.648 13.406 17.547 1.00 94.94 195 PHE A C 1
ATOM 1438 O O . PHE A 1 195 ? -7.816 13.877 18.319 1.00 94.94 195 PHE A O 1
ATOM 1445 N N . ASP A 1 196 ? -9.956 13.620 17.712 1.00 93.44 196 ASP A N 1
ATOM 1446 C CA . ASP A 1 196 ? -10.498 14.369 18.846 1.00 93.44 196 ASP A CA 1
ATOM 1447 C C . ASP A 1 196 ? -10.206 13.638 20.178 1.00 93.44 196 ASP A C 1
ATOM 1449 O O . ASP A 1 196 ? -9.979 14.311 21.185 1.00 93.44 196 ASP A O 1
ATOM 1453 N N . ALA A 1 197 ? -10.152 12.296 20.187 1.00 91.94 197 ALA A N 1
ATOM 1454 C CA . ALA A 1 197 ? -9.706 11.510 21.342 1.00 91.94 197 ALA A CA 1
ATOM 1455 C C . ALA A 1 197 ? -8.216 11.750 21.654 1.00 91.94 197 ALA A C 1
ATOM 1457 O O . ALA A 1 197 ? -7.888 12.127 22.778 1.00 91.94 197 ALA A O 1
ATOM 1458 N N . TYR A 1 198 ? -7.342 11.700 20.641 1.00 92.00 198 TYR A N 1
ATOM 1459 C CA . TYR A 1 198 ? -5.908 11.997 20.803 1.00 92.00 198 TYR A CA 1
ATOM 1460 C C . TYR A 1 198 ? -5.657 13.414 21.343 1.00 92.00 198 TYR A C 1
ATOM 1462 O O . TYR A 1 198 ? -4.703 13.678 22.077 1.00 92.00 198 TYR A O 1
ATOM 1470 N N . GLU A 1 199 ? -6.488 14.382 20.952 1.00 90.50 199 GLU A N 1
ATOM 1471 C CA . GLU A 1 199 ? -6.399 15.758 21.449 1.00 90.50 199 GLU A CA 1
ATOM 1472 C C . GLU A 1 199 ? -6.961 15.922 22.864 1.00 90.50 199 GLU A C 1
ATOM 1474 O O . GLU A 1 199 ? -6.494 16.796 23.600 1.00 90.50 199 GLU A O 1
ATOM 1479 N N . ALA A 1 200 ? -7.929 15.096 23.269 1.00 90.31 200 ALA A N 1
ATOM 1480 C CA . ALA A 1 200 ? -8.457 15.099 24.631 1.00 90.31 200 ALA A CA 1
ATOM 1481 C C . ALA A 1 200 ? -7.404 14.650 25.659 1.00 90.31 200 ALA A C 1
ATOM 1483 O O . ALA A 1 200 ? -7.381 15.184 26.769 1.00 90.31 200 ALA A O 1
ATOM 1484 N N . GLU A 1 201 ? -6.507 13.745 25.264 1.00 85.62 201 GLU A N 1
ATOM 1485 C CA . GLU A 1 201 ? -5.348 13.293 26.051 1.00 85.62 201 GLU A CA 1
ATOM 1486 C C . GLU A 1 201 ? -4.195 14.317 26.065 1.00 85.62 201 GLU A C 1
ATOM 1488 O O . GLU A 1 201 ? -3.338 14.318 26.948 1.00 85.62 201 GLU A O 1
ATOM 1493 N N . GLY A 1 202 ? -4.178 15.268 25.126 1.00 84.56 202 GLY A N 1
ATOM 1494 C CA . GLY A 1 202 ? -3.184 16.341 25.093 1.00 84.56 202 GLY A CA 1
ATOM 1495 C C . GLY A 1 202 ? -1.757 15.830 24.859 1.00 84.56 202 GLY A C 1
ATOM 1496 O O . GLY A 1 202 ? -1.505 15.123 23.885 1.00 84.56 202 GLY A O 1
ATOM 1497 N N . ASP A 1 203 ? -0.810 16.236 25.710 1.00 78.62 203 ASP A N 1
ATOM 1498 C CA . ASP A 1 203 ? 0.597 15.796 25.634 1.00 78.62 203 ASP A CA 1
ATOM 1499 C C . ASP A 1 203 ? 0.798 14.359 26.162 1.00 78.62 203 ASP A C 1
ATOM 1501 O O . ASP A 1 203 ? 1.898 13.823 26.044 1.00 78.62 203 ASP A O 1
ATOM 1505 N N . GLU A 1 204 ? -0.236 13.754 26.760 1.00 77.25 204 GLU A N 1
ATOM 1506 C CA . GLU A 1 204 ? -0.210 12.379 27.282 1.00 77.25 204 GLU A CA 1
ATOM 1507 C C . GLU A 1 204 ? -0.559 11.334 26.212 1.00 77.25 204 GLU A C 1
ATOM 1509 O O . GLU A 1 204 ? -0.401 10.151 26.483 1.00 77.25 204 GLU A O 1
ATOM 1514 N N . HIS A 1 205 ? -0.967 11.759 25.006 1.00 86.44 205 HIS A N 1
ATOM 1515 C CA . HIS A 1 205 ? -1.256 10.860 23.881 1.00 86.44 205 HIS A CA 1
ATOM 1516 C C . HIS A 1 205 ? -0.047 9.978 23.563 1.00 86.44 205 HIS A C 1
ATOM 1518 O O . HIS A 1 205 ? 0.968 10.464 23.041 1.00 86.44 205 HIS A O 1
ATOM 1524 N N . ASP A 1 206 ? -0.176 8.685 23.842 1.00 86.19 206 ASP A N 1
ATOM 1525 C CA . ASP A 1 206 ? 0.827 7.689 23.511 1.00 86.19 206 ASP A CA 1
ATOM 1526 C C . ASP A 1 206 ? 0.422 6.927 22.245 1.00 86.19 206 ASP A C 1
ATOM 1528 O O . ASP A 1 206 ? -0.418 6.025 22.247 1.00 86.19 206 ASP A O 1
ATOM 1532 N N . SER A 1 207 ? 1.085 7.270 21.137 1.00 84.06 207 SER A N 1
ATOM 1533 C CA . SER A 1 207 ? 0.892 6.580 19.856 1.00 84.06 207 SER A CA 1
ATOM 1534 C C . SER A 1 207 ? 1.173 5.075 19.924 1.00 84.06 207 SER A C 1
ATOM 1536 O O . SER A 1 207 ? 0.693 4.314 19.084 1.00 84.06 207 SER A O 1
ATOM 1538 N N . LYS A 1 208 ? 1.979 4.634 20.901 1.00 87.12 208 LYS A N 1
ATOM 1539 C CA . LYS A 1 208 ? 2.241 3.219 21.149 1.00 87.12 208 LYS A CA 1
ATOM 1540 C C . LYS A 1 208 ? 0.981 2.535 21.685 1.00 87.12 208 LYS A C 1
ATOM 1542 O O . LYS A 1 208 ? 0.497 1.602 21.051 1.00 87.12 208 LYS A O 1
ATOM 1547 N N . GLU A 1 209 ? 0.440 3.039 22.793 1.00 87.56 209 GLU A N 1
ATOM 1548 C CA . GLU A 1 209 ? -0.764 2.508 23.449 1.00 87.56 209 GLU A CA 1
ATOM 1549 C C . GLU A 1 209 ? -1.950 2.482 22.478 1.00 87.56 209 GLU A C 1
ATOM 1551 O O . GLU A 1 209 ? -2.579 1.446 22.273 1.00 87.56 209 GLU A O 1
ATOM 1556 N N . THR A 1 210 ? -2.166 3.580 21.753 1.00 86.62 210 THR A N 1
ATOM 1557 C CA . THR A 1 210 ? -3.214 3.677 20.727 1.00 86.62 210 THR A CA 1
ATOM 1558 C C . THR A 1 210 ? -3.073 2.615 19.628 1.00 86.62 210 THR A C 1
ATOM 1560 O O . THR A 1 210 ? -4.065 2.053 19.145 1.00 86.62 210 THR A O 1
ATOM 1563 N N . GLU A 1 211 ? -1.848 2.350 19.163 1.00 85.12 211 GLU A N 1
ATOM 1564 C CA . GLU A 1 211 ? -1.630 1.336 18.134 1.00 85.12 211 GLU A CA 1
ATOM 1565 C C . GLU A 1 211 ? -1.866 -0.078 18.684 1.00 85.12 211 GLU A C 1
ATOM 1567 O O . GLU A 1 211 ? -2.494 -0.891 17.993 1.00 85.12 211 GLU A O 1
ATOM 1572 N N . GLU A 1 212 ? -1.413 -0.355 19.911 1.00 86.25 212 GLU A N 1
ATOM 1573 C CA . GLU A 1 212 ? -1.656 -1.605 20.643 1.00 86.25 212 GLU A CA 1
ATOM 1574 C C . GLU A 1 212 ? -3.155 -1.875 20.812 1.00 86.25 212 GLU A C 1
ATOM 1576 O O . GLU A 1 212 ? -3.630 -2.944 20.417 1.00 86.25 212 GLU A O 1
ATOM 1581 N N . GLU A 1 213 ? -3.927 -0.893 21.279 1.00 87.81 213 GLU A N 1
ATOM 1582 C CA . GLU A 1 213 ? -5.383 -0.990 21.415 1.00 87.81 213 GLU A CA 1
ATOM 1583 C C . GLU A 1 213 ? -6.071 -1.315 20.087 1.00 87.81 213 GLU A C 1
ATOM 1585 O O . GLU A 1 213 ? -6.886 -2.242 20.003 1.00 87.81 213 GLU A O 1
ATOM 1590 N N . LEU A 1 214 ? -5.715 -0.598 19.016 1.00 87.00 214 LEU A N 1
ATOM 1591 C CA . LEU A 1 214 ? -6.281 -0.837 17.691 1.00 87.00 214 LEU A CA 1
ATOM 1592 C C . LEU A 1 214 ? -5.967 -2.252 17.194 1.00 87.00 214 LEU A C 1
ATOM 1594 O O . LEU A 1 214 ? -6.818 -2.904 16.581 1.00 87.00 214 LEU A O 1
ATOM 1598 N N . MET A 1 215 ? -4.743 -2.731 17.416 1.00 85.31 215 MET A N 1
ATOM 1599 C CA . MET A 1 215 ? -4.350 -4.067 16.979 1.00 85.31 215 MET A CA 1
ATOM 1600 C C . MET A 1 215 ? -5.015 -5.163 17.780 1.00 85.31 215 MET A C 1
ATOM 1602 O O . MET A 1 215 ? -5.461 -6.136 17.174 1.00 85.31 215 MET A O 1
ATOM 1606 N N . ASN A 1 216 ? -5.167 -4.978 19.086 1.00 83.50 216 ASN A N 1
ATOM 1607 C CA . ASN A 1 216 ? -5.931 -5.886 19.925 1.00 83.50 216 ASN A CA 1
ATOM 1608 C C . ASN A 1 216 ? -7.396 -5.933 19.467 1.00 83.50 216 ASN A C 1
ATOM 1610 O O . ASN A 1 216 ? -7.922 -7.017 19.207 1.00 83.50 216 ASN A O 1
ATOM 1614 N N . ALA A 1 217 ? -8.028 -4.782 19.222 1.00 82.88 217 ALA A N 1
ATOM 1615 C CA . ALA A 1 217 ? -9.404 -4.732 18.725 1.00 82.88 217 ALA A CA 1
ATOM 1616 C C . ALA A 1 217 ? -9.580 -5.464 17.376 1.00 82.88 217 ALA A C 1
ATOM 1618 O O . ALA A 1 217 ? -10.577 -6.154 17.152 1.00 82.88 217 ALA A O 1
ATOM 1619 N N . ILE A 1 218 ? -8.599 -5.353 16.472 1.00 82.25 218 ILE A N 1
ATOM 1620 C CA . ILE A 1 218 ? -8.622 -6.041 15.171 1.00 82.25 218 ILE A CA 1
ATOM 1621 C C . ILE A 1 218 ? -8.329 -7.541 15.314 1.00 82.25 218 ILE A C 1
ATOM 1623 O O . ILE A 1 218 ? -8.970 -8.345 14.637 1.00 82.25 218 ILE A O 1
ATOM 1627 N N . ALA A 1 219 ? -7.363 -7.927 16.149 1.00 76.56 219 ALA A N 1
ATOM 1628 C CA . ALA A 1 219 ? -6.932 -9.314 16.313 1.00 76.56 219 ALA A CA 1
ATOM 1629 C C . ALA A 1 219 ? -8.013 -10.174 16.974 1.00 76.56 219 ALA A C 1
ATOM 1631 O O . ALA A 1 219 ? -8.281 -11.282 16.511 1.00 76.56 219 ALA A O 1
ATOM 1632 N N . TYR A 1 220 ? -8.664 -9.645 18.009 1.00 73.62 220 TYR A N 1
ATOM 1633 C CA . TYR A 1 220 ? -9.683 -10.378 18.756 1.00 73.62 220 TYR A CA 1
ATOM 1634 C C . TYR A 1 220 ? -11.078 -10.261 18.135 1.00 73.62 220 TYR A C 1
ATOM 1636 O O . TYR A 1 220 ? -11.996 -10.959 18.557 1.00 73.62 220 TYR A O 1
ATOM 1644 N N . GLY A 1 221 ? -11.276 -9.385 17.139 1.00 60.47 221 GLY A N 1
ATOM 1645 C CA . GLY A 1 221 ? -12.601 -9.105 16.568 1.00 60.47 221 GLY A CA 1
ATOM 1646 C C . GLY A 1 221 ? -13.594 -8.523 17.584 1.00 60.47 221 GLY A C 1
ATOM 1647 O O . GLY A 1 221 ? -14.767 -8.326 17.270 1.00 60.47 221 GLY A O 1
ATOM 1648 N N . VAL A 1 222 ? -13.119 -8.243 18.796 1.00 50.88 222 VAL A N 1
ATOM 1649 C CA . VAL A 1 222 ? -13.837 -7.570 19.859 1.00 50.88 222 VAL A CA 1
ATOM 1650 C C . VAL A 1 222 ? -13.556 -6.095 19.638 1.00 50.88 222 VAL A C 1
ATOM 1652 O O . VAL A 1 222 ? -12.485 -5.596 19.973 1.00 50.88 222 VAL A O 1
ATOM 1655 N N . SER A 1 223 ? -14.520 -5.373 19.061 1.00 49.69 223 SER A N 1
ATOM 1656 C CA . SER A 1 223 ? -14.617 -3.956 19.399 1.00 49.69 223 SER A CA 1
ATOM 1657 C C . SER A 1 223 ? -14.646 -3.924 20.918 1.00 49.69 223 SER A C 1
ATOM 1659 O O . SER A 1 223 ? -15.558 -4.531 21.487 1.00 49.69 223 SER A O 1
ATOM 1661 N N . ILE A 1 224 ? -13.646 -3.319 21.557 1.00 45.84 224 ILE A N 1
ATOM 1662 C CA . ILE A 1 224 ? -13.704 -3.026 22.984 1.00 45.84 224 ILE A CA 1
ATOM 1663 C C . ILE A 1 224 ? -14.900 -2.089 23.126 1.00 45.84 224 ILE A C 1
ATOM 1665 O O . ILE A 1 224 ? -14.813 -0.881 22.944 1.00 45.84 224 ILE A O 1
ATOM 1669 N N . LEU A 1 225 ? -16.071 -2.687 23.310 1.00 44.00 225 LEU A N 1
ATOM 1670 C CA . LEU A 1 225 ? -17.156 -2.043 23.988 1.00 44.00 225 LEU A CA 1
ATOM 1671 C C . LEU A 1 225 ? -16.540 -1.761 25.353 1.00 44.00 225 LEU A C 1
ATOM 1673 O O . LEU A 1 225 ? -16.127 -2.696 26.046 1.00 44.00 225 LEU A O 1
ATOM 1677 N N . ASP A 1 226 ? -16.397 -0.488 25.698 1.00 49.38 226 ASP A N 1
ATOM 1678 C CA . ASP A 1 226 ? -16.151 -0.139 27.087 1.00 49.38 226 ASP A CA 1
ATOM 1679 C C . ASP A 1 226 ? -17.208 -0.849 27.958 1.00 49.38 226 ASP A C 1
ATOM 1681 O O . ASP A 1 226 ? -18.249 -1.321 27.477 1.00 49.38 226 ASP A O 1
ATOM 1685 N N . SER A 1 227 ? -16.945 -0.994 29.257 1.00 48.25 227 SER A N 1
ATOM 1686 C CA . SER A 1 227 ? -17.904 -1.644 30.164 1.00 48.25 227 SER A CA 1
ATOM 1687 C C . SER A 1 227 ? -19.323 -1.071 30.023 1.00 48.25 227 SER A C 1
ATOM 1689 O O . SER A 1 227 ? -20.314 -1.780 30.215 1.00 48.25 227 SER A O 1
ATOM 1691 N N . ASP A 1 228 ? -19.408 0.199 29.625 1.00 49.88 228 ASP A N 1
ATOM 1692 C CA . ASP A 1 228 ? -20.640 0.937 29.395 1.00 49.88 228 ASP A CA 1
ATOM 1693 C C . ASP A 1 228 ? -21.322 0.536 28.075 1.00 49.88 228 ASP A C 1
ATOM 1695 O O . ASP A 1 228 ? -22.537 0.365 28.053 1.00 49.88 228 ASP A O 1
ATOM 1699 N N . GLY A 1 229 ? -20.578 0.265 27.007 1.00 50.38 229 GLY A N 1
ATOM 1700 C CA . GLY A 1 229 ? -21.054 -0.184 25.703 1.00 50.38 229 GLY A CA 1
ATOM 1701 C C . GLY A 1 229 ? -21.470 -1.651 25.695 1.00 50.38 229 GLY A C 1
ATOM 1702 O O . GLY A 1 229 ? -22.414 -2.010 24.991 1.00 50.38 229 GLY A O 1
ATOM 1703 N N . VAL A 1 230 ? -20.846 -2.496 26.525 1.00 53.97 230 VAL A N 1
ATOM 1704 C CA . VAL A 1 230 ? -21.329 -3.866 26.775 1.00 53.97 230 VAL A CA 1
ATOM 1705 C C . VAL A 1 230 ? -22.665 -3.791 27.508 1.00 53.97 230 VAL A C 1
ATOM 1707 O O . VAL A 1 230 ? -23.631 -4.434 27.103 1.00 53.97 230 VAL A O 1
ATOM 1710 N N . SER A 1 231 ? -22.754 -2.943 28.536 1.00 52.91 231 SER A N 1
ATOM 1711 C CA . SER A 1 231 ? -23.987 -2.705 29.289 1.00 52.91 231 SER A CA 1
ATOM 1712 C C . SER A 1 231 ? -25.099 -2.114 28.412 1.00 52.91 231 SER A C 1
ATOM 1714 O O . SER A 1 231 ? -26.243 -2.562 28.480 1.00 52.91 231 SER A O 1
ATOM 1716 N N . GLU A 1 232 ? -24.785 -1.172 27.521 1.00 53.16 232 GLU A N 1
ATOM 1717 C CA . GLU A 1 232 ? -25.757 -0.526 26.636 1.00 53.16 232 GLU A CA 1
ATOM 1718 C C . GLU A 1 232 ? -26.211 -1.468 25.506 1.00 53.16 232 GLU A C 1
ATOM 1720 O O . GLU A 1 232 ? -27.415 -1.571 25.243 1.00 53.16 232 GLU A O 1
ATOM 1725 N N . ALA A 1 233 ? -25.294 -2.254 24.924 1.00 50.59 233 ALA A N 1
ATOM 1726 C CA . ALA A 1 233 ? -25.617 -3.308 23.962 1.00 50.59 233 ALA A CA 1
ATOM 1727 C C . ALA A 1 233 ? -26.475 -4.422 24.585 1.00 50.59 233 ALA A C 1
ATOM 1729 O O . ALA A 1 233 ? -27.429 -4.876 23.952 1.00 50.59 233 ALA A O 1
ATOM 1730 N N . LEU A 1 234 ? -26.197 -4.816 25.834 1.00 52.91 234 LEU A N 1
ATOM 1731 C CA . LEU A 1 234 ? -26.995 -5.797 26.578 1.00 52.91 234 LEU A CA 1
ATOM 1732 C C . LEU A 1 234 ? -28.343 -5.214 27.029 1.00 52.91 234 LEU A C 1
ATOM 1734 O O . LEU A 1 234 ? -29.351 -5.910 26.980 1.00 52.91 234 LEU A O 1
ATOM 1738 N N . SER A 1 235 ? -28.418 -3.924 27.371 1.00 52.59 235 SER A N 1
ATOM 1739 C CA . SER A 1 235 ? -29.669 -3.268 27.789 1.00 52.59 235 SER A CA 1
ATOM 1740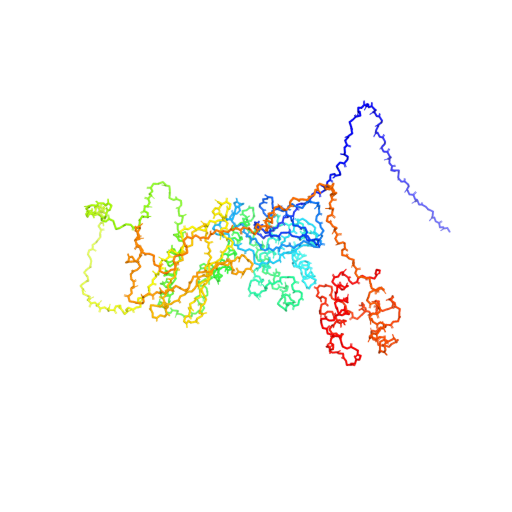 C C . SER A 1 235 ? -30.719 -3.164 26.672 1.00 52.59 235 SER A C 1
ATOM 1742 O O . SER A 1 235 ? -31.915 -3.020 26.945 1.00 52.59 235 SER A O 1
ATOM 1744 N N . GLY A 1 236 ? -30.288 -3.259 25.407 1.00 54.41 236 GLY A N 1
ATOM 1745 C CA . GLY A 1 236 ? -31.161 -3.295 24.232 1.00 54.41 236 GLY A CA 1
ATOM 1746 C C . GLY A 1 236 ? -31.862 -4.641 24.013 1.00 54.41 236 GLY A C 1
ATOM 1747 O O . GLY A 1 236 ? -32.904 -4.690 23.350 1.00 54.41 236 GLY A O 1
ATOM 1748 N N . PHE A 1 237 ? -31.341 -5.721 24.599 1.00 53.06 237 PHE A N 1
ATOM 1749 C CA . PHE A 1 237 ? -31.986 -7.027 24.640 1.00 53.06 237 PHE A CA 1
ATOM 1750 C C . PHE A 1 237 ? -32.688 -7.144 25.997 1.00 53.06 237 PHE A C 1
ATOM 1752 O O . PHE A 1 237 ? -32.052 -7.342 27.021 1.00 53.06 237 PHE A O 1
ATOM 1759 N N . GLY A 1 238 ? -34.008 -6.929 26.039 1.00 57.03 238 GLY A N 1
ATOM 1760 C CA . GLY A 1 238 ? -34.765 -7.024 27.297 1.00 57.03 238 GLY A CA 1
ATOM 1761 C C . GLY A 1 238 ? -34.523 -8.353 28.027 1.00 57.03 238 GLY A C 1
ATOM 1762 O O . GLY A 1 238 ? -34.296 -9.343 27.343 1.00 57.03 238 GLY A O 1
ATOM 1763 N N . GLU A 1 239 ? -34.582 -8.330 29.372 1.00 56.34 239 GLU A N 1
ATOM 1764 C CA . GLU A 1 239 ? -34.303 -9.444 30.313 1.00 56.34 239 GLU A CA 1
ATOM 1765 C C . GLU A 1 239 ? -33.554 -10.610 29.655 1.00 56.34 239 GLU A C 1
ATOM 1767 O O . GLU A 1 239 ? -34.145 -11.615 29.256 1.00 56.34 239 GLU A O 1
ATOM 1772 N N . ILE A 1 240 ? -32.244 -10.425 29.487 1.00 59.12 240 ILE A N 1
ATOM 1773 C CA . ILE A 1 240 ? -31.353 -11.514 29.109 1.00 59.12 240 ILE A CA 1
ATOM 1774 C C . ILE A 1 240 ? -31.399 -12.530 30.245 1.00 59.12 240 ILE A C 1
ATOM 1776 O O . ILE A 1 240 ? -31.287 -12.168 31.412 1.00 59.12 240 ILE A O 1
ATOM 1780 N N . ASP A 1 241 ? -31.617 -13.785 29.872 1.00 75.69 241 ASP A N 1
ATOM 1781 C CA . ASP A 1 241 ? -31.586 -14.924 30.775 1.00 75.69 241 ASP A CA 1
ATOM 1782 C C . ASP A 1 241 ? -30.226 -14.957 31.491 1.00 75.69 241 ASP A C 1
ATOM 1784 O O . ASP A 1 241 ? -29.188 -15.055 30.827 1.00 75.69 241 ASP A O 1
ATOM 1788 N N . ASP A 1 242 ? -30.223 -14.824 32.821 1.00 70.31 242 ASP A N 1
ATOM 1789 C CA . ASP A 1 242 ? -29.003 -14.839 33.643 1.00 70.31 242 ASP A CA 1
ATOM 1790 C C . ASP A 1 242 ? -28.172 -16.112 33.377 1.00 70.31 242 ASP A C 1
ATOM 1792 O O . ASP A 1 242 ? -26.938 -16.077 33.434 1.00 70.31 242 ASP A O 1
ATOM 1796 N N . ASP A 1 243 ? -28.830 -17.204 32.971 1.00 71.94 243 ASP A N 1
ATOM 1797 C CA . ASP A 1 243 ? -28.192 -18.467 32.598 1.00 71.94 243 ASP A CA 1
ATOM 1798 C C . ASP A 1 243 ? -27.355 -18.337 31.309 1.00 71.94 243 ASP A C 1
ATOM 1800 O O . ASP A 1 243 ? -26.288 -18.942 31.185 1.00 71.94 243 ASP A O 1
ATOM 1804 N N . LEU A 1 244 ? -27.782 -17.506 30.349 1.00 71.44 244 LEU A N 1
ATOM 1805 C CA . LEU A 1 244 ? -27.031 -17.254 29.114 1.00 71.44 244 LEU A CA 1
ATOM 1806 C C . LEU A 1 244 ? -25.790 -16.393 29.381 1.00 71.44 244 LEU A C 1
ATOM 1808 O O . LEU A 1 244 ? -24.736 -16.626 28.788 1.00 71.44 244 LEU A O 1
ATOM 1812 N N . VAL A 1 245 ? -25.900 -15.419 30.288 1.00 72.06 245 VAL A N 1
ATOM 1813 C CA . VAL A 1 245 ? -24.763 -14.583 30.702 1.00 72.06 245 VAL A CA 1
ATOM 1814 C C . VAL A 1 245 ? -23.730 -15.426 31.451 1.00 72.06 245 VAL A C 1
ATOM 1816 O O . VAL A 1 245 ? -22.538 -15.326 31.158 1.00 72.06 245 VAL A O 1
ATOM 1819 N N . GLN A 1 246 ? -24.167 -16.313 32.353 1.00 67.75 246 GLN A N 1
ATOM 1820 C CA . GLN A 1 246 ? -23.265 -17.258 33.020 1.00 67.75 246 GLN A CA 1
ATOM 1821 C C . GLN A 1 246 ? -22.616 -18.239 32.040 1.00 67.75 246 GLN A C 1
ATOM 1823 O O . GLN A 1 246 ? -21.412 -18.471 32.139 1.00 67.75 246 GLN A O 1
ATOM 1828 N N . SER A 1 247 ? -23.371 -18.767 31.072 1.00 71.06 247 SER A N 1
ATOM 1829 C CA . SER A 1 247 ? -22.843 -19.657 30.030 1.00 71.06 247 SER A CA 1
ATOM 1830 C C . SER A 1 247 ? -21.727 -18.989 29.227 1.00 71.06 247 SER A C 1
ATOM 1832 O O . SER A 1 247 ? -20.661 -19.574 29.060 1.00 71.06 247 SER A O 1
ATOM 1834 N N . LEU A 1 248 ? -21.949 -17.760 28.755 1.00 72.12 248 LEU A N 1
ATOM 1835 C CA . LEU A 1 248 ? -20.953 -17.021 27.974 1.00 72.12 248 LEU A CA 1
ATOM 1836 C C . LEU A 1 248 ? -19.740 -16.623 28.821 1.00 72.12 248 LEU A C 1
ATOM 1838 O O . LEU A 1 248 ? -18.612 -16.673 28.339 1.00 72.12 248 LEU A O 1
ATOM 1842 N N . SER A 1 249 ? -19.950 -16.270 30.093 1.00 68.06 249 SER A N 1
ATOM 1843 C CA . SER A 1 249 ? -18.852 -15.978 31.017 1.00 68.06 249 SER A CA 1
ATOM 1844 C C . SER A 1 249 ? -17.982 -17.209 31.279 1.00 68.06 249 SER A C 1
ATOM 1846 O O . SER A 1 249 ? -16.765 -17.073 31.372 1.00 68.06 249 SER A O 1
ATOM 1848 N N . GLN A 1 250 ? -18.579 -18.398 31.392 1.00 68.69 250 GLN A N 1
ATOM 1849 C CA . GLN A 1 250 ? -17.836 -19.650 31.555 1.00 68.69 250 GLN A CA 1
ATOM 1850 C C . GLN A 1 250 ? -17.076 -20.026 30.284 1.00 68.69 250 GLN A C 1
ATOM 1852 O O . GLN A 1 250 ? -15.906 -20.386 30.354 1.00 68.69 250 GLN A O 1
ATOM 1857 N N . GLU A 1 251 ? -17.697 -19.877 29.115 1.00 70.50 251 GLU A N 1
ATOM 1858 C CA . GLU A 1 251 ? -17.046 -20.144 27.828 1.00 70.50 251 GLU A CA 1
ATOM 1859 C C . GLU A 1 251 ? -15.851 -19.199 27.594 1.00 70.50 251 GLU A C 1
ATOM 1861 O O . GLU A 1 251 ? -14.795 -19.627 27.131 1.00 70.50 251 GLU A O 1
ATOM 1866 N N . LEU A 1 252 ? -15.966 -17.932 28.011 1.00 70.00 252 LEU A N 1
ATOM 1867 C CA . LEU A 1 252 ? -14.868 -16.963 27.974 1.00 70.00 252 LEU A CA 1
ATOM 1868 C C . LEU A 1 252 ? -13.727 -17.320 28.941 1.00 70.00 252 LEU A C 1
ATOM 1870 O O . LEU A 1 252 ? -12.561 -17.166 28.585 1.00 70.00 252 LEU A O 1
ATOM 1874 N N . LEU A 1 253 ? -14.043 -17.817 30.142 1.00 66.19 253 LEU A N 1
ATOM 1875 C CA . LEU A 1 253 ? -13.041 -18.288 31.107 1.00 66.19 253 LEU A CA 1
ATOM 1876 C C . LEU A 1 253 ? -12.309 -19.540 30.610 1.00 66.19 253 LEU A C 1
ATOM 1878 O O . LEU A 1 253 ? -11.097 -19.641 30.790 1.00 66.19 253 LEU A O 1
ATOM 1882 N N . VAL A 1 254 ? -13.017 -20.458 29.946 1.00 68.75 254 VAL A N 1
ATOM 1883 C CA . VAL A 1 254 ? -12.410 -21.628 29.296 1.00 68.75 254 VAL A CA 1
ATOM 1884 C C . VAL A 1 254 ? -11.478 -21.182 28.171 1.00 68.75 254 VAL A C 1
ATOM 1886 O O . VAL A 1 254 ? -10.325 -21.597 28.161 1.00 68.75 254 VAL A O 1
ATOM 1889 N N . MET A 1 255 ? -11.909 -20.267 27.296 1.00 62.22 255 MET A N 1
ATOM 1890 C CA . MET A 1 255 ? -11.047 -19.729 26.234 1.00 62.22 255 MET A CA 1
ATOM 1891 C C . MET A 1 255 ? -9.817 -18.994 26.785 1.00 62.22 255 MET A C 1
ATOM 1893 O O . MET A 1 255 ? -8.723 -19.161 26.247 1.00 62.22 255 MET A O 1
ATOM 1897 N N . LYS A 1 256 ? -9.966 -18.213 27.867 1.00 64.94 256 LYS A N 1
ATOM 1898 C CA . LYS A 1 256 ? -8.837 -17.568 28.559 1.00 64.94 256 LYS A CA 1
ATOM 1899 C C . LYS A 1 256 ? -7.861 -18.621 29.100 1.00 64.94 256 LYS A C 1
ATOM 1901 O O . LYS A 1 256 ? -6.669 -18.522 28.839 1.00 64.94 256 LYS A O 1
ATOM 1906 N N . SER A 1 257 ? -8.365 -19.659 29.768 1.00 57.41 257 SER A N 1
ATOM 1907 C CA . SER A 1 257 ? -7.544 -20.745 30.315 1.00 57.41 257 SER A CA 1
ATOM 1908 C C . SER A 1 257 ? -6.840 -21.570 29.231 1.00 57.41 257 SER A C 1
ATOM 1910 O O . SER A 1 257 ? -5.665 -21.898 29.382 1.00 57.41 257 SER A O 1
ATOM 1912 N N . GLU A 1 258 ? -7.520 -21.885 28.127 1.00 60.19 258 GLU A N 1
ATOM 1913 C CA . GLU A 1 258 ? -6.928 -22.581 26.980 1.00 60.19 258 GLU A CA 1
ATOM 1914 C C . GLU A 1 258 ? -5.815 -21.741 26.349 1.00 60.19 258 GLU A C 1
ATOM 1916 O O . GLU A 1 258 ? -4.721 -22.256 26.106 1.00 60.19 258 GLU A O 1
ATOM 1921 N N . TYR A 1 259 ? -6.055 -20.439 26.175 1.00 57.75 259 TYR A N 1
ATOM 1922 C CA . TYR A 1 259 ? -5.058 -19.495 25.684 1.00 57.75 259 TYR A CA 1
ATOM 1923 C C . TYR A 1 259 ? -3.846 -19.407 26.624 1.00 57.75 259 TYR A C 1
ATOM 1925 O O . TYR A 1 259 ? -2.716 -19.575 26.177 1.00 57.75 259 TYR A O 1
ATOM 1933 N N . GLU A 1 260 ? -4.046 -19.225 27.929 1.00 63.81 260 GLU A N 1
ATOM 1934 C CA . GLU A 1 260 ? -2.957 -19.186 28.917 1.00 63.81 260 GLU A CA 1
ATOM 1935 C C . GLU A 1 260 ? -2.187 -20.514 28.987 1.00 63.81 260 GLU A C 1
ATOM 1937 O O . GLU A 1 260 ? -0.973 -20.532 29.194 1.00 63.81 260 GLU A O 1
ATOM 1942 N N . SER A 1 261 ? -2.861 -21.643 28.746 1.00 50.03 261 SER A N 1
ATOM 1943 C CA . SER A 1 261 ? -2.215 -22.959 28.677 1.00 50.03 261 SER A CA 1
ATOM 1944 C C . SER A 1 261 ? -1.347 -23.140 27.425 1.00 50.03 261 SER A C 1
ATOM 1946 O O . SER A 1 261 ? -0.324 -23.830 27.475 1.00 50.03 261 SER A O 1
ATOM 1948 N N . GLU A 1 262 ? -1.739 -22.523 26.305 1.00 54.97 262 GLU A N 1
ATOM 1949 C CA . GLU A 1 262 ? -1.033 -22.613 25.025 1.00 54.97 262 GLU A CA 1
ATOM 1950 C C . GLU A 1 262 ? 0.083 -21.559 24.905 1.00 54.97 262 GLU A C 1
ATOM 1952 O O . GLU A 1 262 ? 1.148 -21.852 24.350 1.00 54.97 262 GLU A O 1
ATOM 1957 N N . TYR A 1 263 ? -0.123 -20.364 25.466 1.00 54.75 263 TYR A N 1
ATOM 1958 C CA . TYR A 1 263 ? 0.726 -19.186 25.259 1.00 54.75 263 TYR A CA 1
ATOM 1959 C C . TYR A 1 263 ? 1.412 -18.655 26.528 1.00 54.75 263 TYR A C 1
ATOM 1961 O O . TYR A 1 263 ? 2.285 -17.794 26.418 1.00 54.75 263 TYR A O 1
ATOM 1969 N N . GLY A 1 264 ? 1.116 -19.220 27.701 1.00 47.53 264 GLY A N 1
ATOM 1970 C CA . GLY A 1 264 ? 1.612 -18.744 28.992 1.00 47.53 264 GLY A CA 1
ATOM 1971 C C . GLY A 1 264 ? 0.664 -17.737 29.645 1.00 47.53 264 GLY A C 1
ATOM 1972 O O . GLY A 1 264 ? -0.164 -17.125 28.974 1.00 47.53 264 GLY A O 1
ATOM 1973 N N . ASP A 1 265 ? 0.791 -17.614 30.967 1.00 52.41 265 ASP A N 1
ATOM 1974 C CA . ASP A 1 265 ? -0.036 -16.763 31.827 1.00 52.41 265 ASP A CA 1
ATOM 1975 C C . ASP A 1 265 ? -0.070 -15.308 31.321 1.00 52.41 265 ASP A C 1
ATOM 1977 O O . ASP A 1 265 ? 0.980 -14.716 31.049 1.00 52.41 265 ASP A O 1
ATOM 1981 N N . LEU A 1 266 ? -1.277 -14.760 31.152 1.00 45.59 266 LEU A N 1
ATOM 1982 C CA . LEU A 1 266 ? -1.502 -13.382 30.709 1.00 45.59 266 LEU A CA 1
ATOM 1983 C C . LEU A 1 266 ? -1.265 -12.374 31.838 1.00 45.59 266 LEU A C 1
ATOM 1985 O O . LEU A 1 266 ? -1.030 -11.196 31.561 1.00 45.59 266 LEU A O 1
ATOM 1989 N N . ASP A 1 267 ? -1.268 -12.831 33.089 1.00 42.06 267 ASP A N 1
ATOM 1990 C CA . ASP A 1 267 ? -1.050 -11.991 34.256 1.00 42.06 267 ASP A CA 1
ATOM 1991 C C . ASP A 1 267 ? 0.460 -11.909 34.542 1.00 42.06 267 ASP A C 1
ATOM 1993 O O . ASP A 1 267 ? 0.979 -12.401 35.546 1.00 42.06 267 ASP A O 1
ATOM 1997 N N . TYR A 1 268 ? 1.202 -11.263 33.636 1.00 36.88 268 TYR A N 1
ATOM 1998 C CA . TYR A 1 268 ? 2.577 -10.839 33.907 1.00 36.88 268 TYR A CA 1
ATOM 1999 C C . TYR A 1 268 ? 2.548 -9.629 34.854 1.00 36.88 268 TYR A C 1
ATOM 2001 O O . TYR A 1 268 ? 2.907 -8.512 34.484 1.00 36.88 268 TYR A O 1
ATOM 2009 N N . GLU A 1 269 ? 2.101 -9.832 36.095 1.00 39.56 269 GLU A N 1
ATOM 2010 C CA . GLU A 1 269 ? 2.514 -8.926 37.158 1.00 39.56 269 GLU A CA 1
ATOM 2011 C C . GLU A 1 269 ? 4.018 -9.121 37.354 1.00 39.56 269 GLU A C 1
ATOM 2013 O O . GLU A 1 269 ? 4.504 -10.248 37.484 1.00 39.56 269 GLU A O 1
ATOM 2018 N N . GLU A 1 270 ? 4.771 -8.019 37.342 1.00 41.84 270 GLU A N 1
ATOM 2019 C CA . GLU A 1 270 ? 6.174 -7.992 37.748 1.00 41.84 270 GLU A CA 1
ATOM 2020 C C . GLU A 1 270 ? 6.281 -8.488 39.201 1.00 41.84 270 GLU A C 1
ATOM 2022 O O . GLU A 1 270 ? 6.280 -7.719 40.161 1.00 41.84 270 GLU A O 1
ATOM 2027 N N . SER A 1 271 ? 6.341 -9.807 39.376 1.00 39.09 271 SER A N 1
ATOM 2028 C CA . SER A 1 271 ? 6.625 -10.439 40.652 1.00 39.09 271 SER A CA 1
ATOM 2029 C C . SER A 1 271 ? 8.115 -10.276 40.918 1.00 39.09 271 SER A C 1
ATOM 2031 O O . SER A 1 271 ? 8.973 -10.956 40.345 1.00 39.09 271 SER A O 1
ATOM 2033 N N . ASP A 1 272 ? 8.416 -9.310 41.778 1.00 43.78 272 ASP A N 1
ATOM 2034 C CA . ASP A 1 272 ? 9.712 -9.146 42.412 1.00 43.78 272 ASP A CA 1
ATOM 2035 C C . ASP A 1 272 ? 10.145 -10.458 43.088 1.00 43.78 272 ASP A C 1
ATOM 2037 O O . ASP A 1 272 ? 9.771 -10.743 44.221 1.00 43.78 272 ASP A O 1
ATOM 2041 N N . GLY A 1 273 ? 11.020 -11.203 42.411 1.00 47.12 273 GLY A N 1
ATOM 2042 C CA . GLY A 1 273 ? 12.045 -12.031 43.039 1.00 47.12 273 GLY A CA 1
ATOM 2043 C C . GLY A 1 273 ? 11.592 -13.349 43.674 1.00 47.12 273 GLY A C 1
ATOM 2044 O O . GLY A 1 273 ? 10.937 -13.390 44.707 1.00 47.12 273 GLY A O 1
ATOM 2045 N N . ASP A 1 274 ? 12.175 -14.420 43.135 1.00 41.28 274 ASP A N 1
ATOM 2046 C CA . ASP A 1 274 ? 12.405 -15.708 43.796 1.00 41.28 274 ASP A CA 1
ATOM 2047 C C . ASP A 1 274 ? 11.240 -16.713 43.818 1.00 41.28 274 ASP A C 1
ATOM 2049 O O . ASP A 1 274 ? 10.896 -17.224 44.876 1.00 41.28 274 ASP A O 1
ATOM 2053 N N . ASP A 1 275 ? 10.761 -17.161 42.650 1.00 37.84 275 ASP A N 1
ATOM 2054 C CA . ASP A 1 275 ? 10.300 -18.555 42.548 1.00 37.84 275 ASP A CA 1
ATOM 2055 C C . ASP A 1 275 ? 10.644 -19.215 41.201 1.00 37.84 275 ASP A C 1
ATOM 2057 O O . ASP A 1 275 ? 10.084 -18.948 40.140 1.00 37.84 275 ASP A O 1
ATOM 2061 N N . TYR A 1 276 ? 11.644 -20.100 41.247 1.00 36.06 276 TYR A N 1
ATOM 2062 C CA . TYR A 1 276 ? 12.160 -20.854 40.102 1.00 36.06 276 TYR A CA 1
ATOM 2063 C C . TYR A 1 276 ? 11.398 -22.180 39.972 1.00 36.06 276 TYR A C 1
ATOM 2065 O O . TYR A 1 276 ? 11.781 -23.203 40.556 1.00 36.06 276 TYR A O 1
ATOM 2073 N N . VAL A 1 277 ? 10.329 -22.195 39.178 1.00 37.00 277 VAL A N 1
ATOM 2074 C CA . VAL A 1 277 ? 9.584 -23.430 38.894 1.00 37.00 277 VAL A CA 1
ATOM 2075 C C . VAL A 1 277 ? 10.395 -24.314 37.931 1.00 37.00 277 VAL A C 1
ATOM 2077 O O . VAL A 1 277 ? 10.703 -23.936 36.802 1.00 37.00 277 VAL A O 1
ATOM 2080 N N . HIS A 1 278 ? 10.788 -25.511 38.380 1.00 35.12 278 HIS A N 1
ATOM 2081 C CA . HIS A 1 278 ? 11.547 -26.477 37.578 1.00 35.12 278 HIS A CA 1
ATOM 2082 C C . HIS A 1 278 ? 10.609 -27.366 36.753 1.00 35.12 278 HIS A C 1
ATOM 2084 O O . HIS A 1 278 ? 10.012 -28.301 37.283 1.00 35.12 278 HIS A O 1
ATOM 2090 N N . ASN A 1 279 ? 10.556 -27.157 35.437 1.00 38.00 279 ASN A N 1
ATOM 2091 C CA . ASN A 1 279 ? 9.814 -28.029 34.528 1.00 38.00 279 ASN A CA 1
ATOM 2092 C C . ASN A 1 279 ? 10.745 -29.105 33.925 1.00 38.00 279 ASN A C 1
ATOM 2094 O O . ASN A 1 279 ? 11.389 -28.885 32.900 1.00 38.00 279 ASN A O 1
ATOM 2098 N N . GLN A 1 280 ? 10.900 -30.256 34.600 1.00 36.41 280 GLN A N 1
ATOM 2099 C CA . GLN A 1 280 ? 11.787 -31.352 34.151 1.00 36.41 280 GLN A CA 1
ATOM 2100 C C . GLN A 1 280 ? 11.081 -32.666 33.769 1.00 36.41 280 GLN A C 1
ATOM 2102 O O . GLN A 1 280 ? 11.764 -33.656 33.511 1.00 36.41 280 GLN A O 1
ATOM 2107 N N . GLY A 1 281 ? 9.748 -32.706 33.670 1.00 38.78 281 GLY A N 1
ATOM 2108 C CA . GLY A 1 281 ? 9.036 -33.871 33.112 1.00 38.78 281 GLY A CA 1
ATOM 2109 C C . GLY A 1 281 ? 9.316 -35.210 33.818 1.00 38.78 281 GLY A C 1
ATOM 2110 O O . GLY A 1 281 ? 9.232 -36.271 33.199 1.00 38.78 281 GLY A O 1
ATOM 2111 N N . LEU A 1 282 ? 9.683 -35.169 35.101 1.00 40.81 282 LEU A N 1
ATOM 2112 C CA . LEU A 1 282 ? 9.808 -36.332 35.974 1.00 40.81 282 LEU A CA 1
ATOM 2113 C C . LEU A 1 282 ? 8.654 -36.315 36.975 1.00 40.81 282 LEU A C 1
ATOM 2115 O O . LEU A 1 282 ? 8.274 -35.253 37.458 1.00 40.81 282 LEU A O 1
ATOM 2119 N N . ASP A 1 283 ? 8.137 -37.496 37.310 1.00 47.03 283 ASP A N 1
ATOM 2120 C CA . ASP A 1 283 ? 7.222 -37.674 38.438 1.00 47.03 283 ASP A CA 1
ATOM 2121 C C . ASP A 1 283 ? 7.870 -37.093 39.709 1.00 47.03 283 ASP A C 1
ATOM 2123 O O . ASP A 1 283 ? 9.018 -37.423 40.033 1.00 47.03 283 ASP A O 1
ATOM 2127 N N . CYS A 1 284 ? 7.144 -36.232 40.428 1.00 40.78 284 CYS A N 1
ATOM 2128 C CA . CYS A 1 284 ? 7.586 -35.568 41.657 1.00 40.78 284 CYS A CA 1
ATOM 2129 C C . CYS A 1 284 ? 8.188 -36.562 42.666 1.00 40.78 284 CYS A C 1
ATOM 2131 O O . CYS A 1 284 ? 9.145 -36.253 43.384 1.00 40.78 284 CYS A O 1
ATOM 2133 N N . MET A 1 285 ? 7.684 -37.799 42.671 1.00 45.09 285 MET A N 1
ATOM 2134 C CA . MET A 1 285 ? 8.145 -38.867 43.550 1.00 45.09 285 MET A CA 1
ATOM 2135 C C . MET A 1 285 ? 9.576 -39.348 43.232 1.00 45.09 285 MET A C 1
ATOM 2137 O O . MET A 1 285 ? 10.299 -39.783 44.132 1.00 45.09 285 MET A O 1
ATOM 2141 N N . ALA A 1 286 ? 10.013 -39.232 41.974 1.00 50.81 286 ALA A N 1
ATOM 2142 C CA . ALA A 1 286 ? 11.346 -39.626 41.521 1.00 50.81 286 ALA A CA 1
ATOM 2143 C C . ALA A 1 286 ? 12.445 -38.645 41.968 1.00 50.81 286 ALA A C 1
ATOM 2145 O O . ALA A 1 286 ? 13.586 -39.065 42.172 1.00 50.81 286 ALA A O 1
ATOM 2146 N N . CYS A 1 287 ? 12.103 -37.367 42.155 1.00 40.31 287 CYS A N 1
ATOM 2147 C CA . CYS A 1 287 ? 13.042 -36.331 42.594 1.00 40.31 287 CYS A CA 1
ATOM 2148 C C . CYS A 1 287 ? 13.031 -36.114 44.114 1.00 40.31 287 CYS A C 1
ATOM 2150 O O . CYS A 1 287 ? 14.079 -35.824 44.689 1.00 40.31 287 CYS A O 1
ATOM 2152 N N . HIS A 1 288 ? 11.882 -36.294 44.778 1.00 57.91 288 HIS A N 1
ATOM 2153 C CA . HIS A 1 288 ? 11.724 -35.909 46.186 1.00 57.91 288 HIS A CA 1
ATOM 2154 C C . HIS A 1 288 ? 11.601 -37.073 47.176 1.00 57.91 288 HIS A C 1
ATOM 2156 O O . HIS A 1 288 ? 11.644 -36.840 48.380 1.00 57.91 288 HIS A O 1
ATOM 2162 N N . GLY A 1 289 ? 11.532 -38.327 46.710 1.00 40.59 289 GLY A N 1
ATOM 2163 C CA . GLY A 1 289 ? 11.783 -39.538 47.512 1.00 40.59 289 GLY A CA 1
ATOM 2164 C C . GLY A 1 289 ? 10.829 -39.833 48.682 1.00 40.59 289 GLY A C 1
ATOM 2165 O O . GLY A 1 289 ? 10.881 -40.934 49.228 1.00 40.59 289 GLY A O 1
ATOM 2166 N N . THR A 1 290 ? 9.948 -38.907 49.060 1.00 51.47 290 THR A N 1
ATOM 2167 C CA . THR A 1 290 ? 8.905 -39.065 50.081 1.00 51.47 290 THR A CA 1
ATOM 2168 C C . THR A 1 290 ? 7.728 -38.139 49.795 1.00 51.47 290 THR A C 1
ATOM 2170 O O . THR A 1 290 ? 7.913 -37.060 49.239 1.00 51.47 290 THR A O 1
ATOM 2173 N N . ASN A 1 291 ? 6.534 -38.563 50.218 1.00 40.72 291 ASN A N 1
ATOM 2174 C CA . ASN A 1 291 ? 5.290 -37.801 50.123 1.00 40.72 291 ASN A CA 1
ATOM 2175 C C . ASN A 1 291 ? 5.453 -36.427 50.807 1.00 40.72 291 ASN A C 1
ATOM 2177 O O . ASN A 1 291 ? 5.721 -36.412 52.013 1.00 40.72 291 ASN A O 1
ATOM 2181 N N . PRO A 1 292 ? 5.303 -35.291 50.106 1.00 38.53 292 PRO A N 1
ATOM 2182 C CA . PRO A 1 292 ? 5.214 -34.008 50.777 1.00 38.53 292 PRO A CA 1
ATOM 2183 C C . PRO A 1 292 ? 3.847 -33.927 51.459 1.00 38.53 292 PRO A C 1
ATOM 2185 O O . PRO A 1 292 ? 2.812 -33.777 50.818 1.00 38.53 292 PRO A O 1
ATOM 2188 N N . THR A 1 293 ? 3.835 -34.058 52.782 1.00 39.47 293 THR A N 1
ATOM 2189 C CA . THR A 1 293 ? 2.723 -33.567 53.593 1.00 39.47 293 THR A CA 1
ATOM 2190 C C . THR A 1 293 ? 2.770 -32.047 53.494 1.00 39.47 293 THR A C 1
ATOM 2192 O O . THR A 1 293 ? 3.657 -31.422 54.076 1.00 39.47 293 THR A O 1
ATOM 2195 N N . ALA A 1 294 ? 1.873 -31.456 52.708 1.00 33.16 294 ALA A N 1
ATOM 2196 C CA . ALA A 1 294 ? 1.700 -30.014 52.676 1.00 33.16 294 ALA A CA 1
ATOM 2197 C C . ALA A 1 294 ? 1.226 -29.550 54.064 1.00 33.16 294 ALA A C 1
ATOM 2199 O O . ALA A 1 294 ? 0.111 -29.846 54.488 1.00 33.16 294 ALA A O 1
ATOM 2200 N N . LEU A 1 295 ? 2.118 -28.881 54.793 1.00 33.16 295 LEU A N 1
ATOM 2201 C CA . LEU A 1 295 ? 1.778 -28.012 55.913 1.00 33.16 295 LEU A CA 1
ATOM 2202 C C . LEU A 1 295 ? 1.402 -26.661 55.303 1.00 33.16 295 LEU A C 1
ATOM 2204 O O . LEU A 1 295 ? 2.272 -25.828 55.070 1.00 33.16 295 LEU A O 1
ATOM 2208 N N . PHE A 1 296 ? 0.118 -26.479 55.015 1.00 29.28 296 PHE A N 1
ATOM 2209 C CA . PHE A 1 296 ? -0.481 -25.152 54.991 1.00 29.28 296 PHE A CA 1
ATOM 2210 C C . PHE A 1 296 ? -1.074 -24.924 56.385 1.00 29.28 296 PHE A C 1
ATOM 2212 O O . PHE A 1 296 ? -2.095 -25.511 56.734 1.00 29.28 296 PHE A O 1
ATOM 2219 N N . GLU A 1 297 ? -0.381 -24.138 57.211 1.00 31.70 297 GLU A N 1
ATOM 2220 C CA . GLU A 1 297 ? -1.032 -23.401 58.295 1.00 31.70 297 GLU A CA 1
ATOM 2221 C C . GLU A 1 297 ? -1.766 -22.235 57.624 1.00 31.70 297 GLU A C 1
ATOM 2223 O O . GLU A 1 297 ? -1.145 -21.253 57.225 1.00 31.70 297 GLU A O 1
ATOM 2228 N N . SER A 1 298 ? -3.076 -22.380 57.428 1.00 31.48 298 SER A N 1
ATOM 2229 C CA . SER A 1 298 ? -3.973 -21.242 57.254 1.00 31.48 298 SER A CA 1
ATOM 2230 C C . SER A 1 298 ? -4.265 -20.683 58.642 1.00 31.48 298 SER A C 1
ATOM 2232 O O . SER A 1 298 ? -4.745 -21.415 59.508 1.00 31.48 298 SER A O 1
ATOM 2234 N N . GLU A 1 299 ? -3.933 -19.415 58.863 1.00 35.97 299 GLU A N 1
ATOM 2235 C CA . GLU A 1 299 ? -4.393 -18.682 60.036 1.00 35.97 299 GLU A CA 1
ATOM 2236 C C . GLU A 1 299 ? -5.923 -18.571 59.978 1.00 35.97 299 GLU A C 1
ATOM 2238 O O . GLU A 1 299 ? -6.495 -18.149 58.973 1.00 35.97 299 GLU A O 1
ATOM 2243 N N . ASP A 1 300 ? -6.553 -19.030 61.058 1.00 32.88 300 ASP A N 1
ATOM 2244 C CA . ASP A 1 300 ? -7.982 -18.966 61.325 1.00 32.88 300 ASP A CA 1
ATOM 2245 C C . ASP A 1 300 ? -8.445 -17.499 61.425 1.00 32.88 300 ASP A C 1
ATOM 2247 O O . ASP A 1 300 ? -8.001 -16.768 62.314 1.00 32.88 300 ASP A O 1
ATOM 2251 N N . GLU A 1 301 ? -9.397 -17.094 60.583 1.00 40.34 301 GLU A N 1
ATOM 2252 C CA . GLU A 1 301 ? -10.399 -16.100 60.970 1.00 40.34 301 GLU A CA 1
ATOM 2253 C C . GLU A 1 301 ? -11.781 -16.756 60.934 1.00 40.34 301 GLU A C 1
ATOM 2255 O O . GLU A 1 301 ? -12.160 -17.446 59.987 1.00 40.34 301 GLU A O 1
ATOM 2260 N N . ASP A 1 302 ? -12.472 -16.575 62.054 1.00 45.66 302 ASP A N 1
ATOM 2261 C CA . ASP A 1 302 ? -13.780 -17.099 62.402 1.00 45.66 302 ASP A CA 1
ATOM 2262 C C . ASP A 1 302 ? -14.855 -16.711 61.370 1.00 45.66 302 ASP A C 1
ATOM 2264 O O . ASP A 1 302 ? -15.077 -15.521 61.156 1.00 45.66 302 ASP A O 1
ATOM 2268 N N . ASP A 1 303 ? -15.623 -17.669 60.841 1.00 40.62 303 ASP A N 1
ATOM 2269 C CA . ASP A 1 303 ? -17.060 -17.429 60.670 1.00 40.62 303 ASP A CA 1
ATOM 2270 C C . ASP A 1 303 ? -17.881 -18.722 60.657 1.00 40.62 303 ASP A C 1
ATOM 2272 O O . ASP A 1 303 ? -17.427 -19.801 60.275 1.00 40.62 303 ASP A O 1
ATOM 2276 N N . GLU A 1 304 ? -19.083 -18.589 61.196 1.00 45.16 304 GLU A N 1
ATOM 2277 C CA . GLU A 1 304 ? -19.926 -19.650 61.707 1.00 45.16 304 GLU A CA 1
ATOM 2278 C C . GLU A 1 304 ? -20.582 -20.521 60.624 1.00 45.16 304 GLU A C 1
ATOM 2280 O O . GLU A 1 304 ? -20.926 -20.099 59.525 1.00 45.16 304 GLU A O 1
ATOM 2285 N N . SER A 1 305 ? -20.781 -21.771 61.038 1.00 50.72 305 SER A N 1
ATOM 2286 C CA . SER A 1 305 ? -21.688 -22.797 60.528 1.00 50.72 305 SER A CA 1
ATOM 2287 C C . SER A 1 305 ? -22.893 -22.323 59.710 1.00 50.72 305 SER A C 1
ATOM 2289 O O . SER A 1 305 ? -23.719 -21.573 60.226 1.00 50.72 305 SER A O 1
ATOM 2291 N N . ASP A 1 306 ? -23.114 -22.971 58.565 1.00 42.88 306 ASP A N 1
ATOM 2292 C CA . ASP A 1 306 ? -24.455 -23.447 58.229 1.00 42.88 306 ASP A CA 1
ATOM 2293 C C . ASP A 1 306 ? -24.410 -24.770 57.449 1.00 42.88 306 ASP A C 1
ATOM 2295 O O . ASP A 1 306 ? -23.625 -24.975 56.523 1.00 42.88 306 ASP A O 1
ATOM 2299 N N . ASP A 1 307 ? -25.251 -25.686 57.922 1.00 53.97 307 ASP A N 1
ATOM 2300 C CA . ASP A 1 307 ? -25.448 -27.056 57.473 1.00 53.97 307 ASP A CA 1
ATOM 2301 C C . ASP A 1 307 ? -26.009 -27.117 56.041 1.00 53.97 307 ASP A C 1
ATOM 2303 O O . ASP A 1 307 ? -27.098 -26.598 55.792 1.00 53.97 307 ASP A O 1
ATOM 2307 N N . HIS A 1 308 ? -25.372 -27.875 55.141 1.00 41.41 308 HIS A N 1
ATOM 2308 C CA . HIS A 1 308 ? -26.101 -28.545 54.059 1.00 41.41 308 HIS A CA 1
ATOM 2309 C C . HIS A 1 308 ? -25.535 -29.937 53.739 1.00 41.41 308 HIS A C 1
ATOM 2311 O O . HIS A 1 308 ? -24.465 -30.094 53.154 1.00 41.41 308 HIS A O 1
ATOM 2317 N N . ASP A 1 309 ? -26.309 -30.935 54.175 1.00 44.91 309 ASP A N 1
ATOM 2318 C CA . ASP A 1 309 ? -26.262 -32.346 53.796 1.00 44.91 309 ASP A CA 1
ATOM 2319 C C . ASP A 1 309 ? -26.695 -32.557 52.332 1.00 44.91 309 ASP A C 1
ATOM 2321 O O . ASP A 1 309 ? -27.644 -31.911 51.890 1.00 44.91 309 ASP A O 1
ATOM 2325 N N . ASP A 1 310 ? -26.072 -33.562 51.695 1.00 43.03 310 ASP A N 1
ATOM 2326 C CA . ASP A 1 310 ? -26.545 -34.392 50.566 1.00 43.03 310 ASP A CA 1
ATOM 2327 C C . ASP A 1 310 ? -26.914 -33.645 49.248 1.00 43.03 310 ASP A C 1
ATOM 2329 O O . ASP A 1 310 ? -27.714 -32.726 49.212 1.00 43.03 310 ASP A O 1
ATOM 2333 N N . GLU A 1 311 ? -26.395 -33.992 48.068 1.00 39.41 311 GLU A N 1
ATOM 2334 C CA . GLU A 1 311 ? -26.546 -35.296 47.430 1.00 39.41 311 GLU A CA 1
ATOM 2335 C C . GLU A 1 311 ? -25.428 -35.611 46.417 1.00 39.41 311 GLU A C 1
ATOM 2337 O O . GLU A 1 311 ? -24.763 -34.770 45.821 1.00 39.41 311 GLU A O 1
ATOM 2342 N N . ASN A 1 312 ? -25.260 -36.916 46.272 1.00 45.47 312 ASN A N 1
ATOM 2343 C CA . ASN A 1 312 ? -24.323 -37.674 45.472 1.00 45.47 312 ASN A CA 1
ATOM 2344 C C . ASN A 1 312 ? -24.819 -37.779 44.017 1.00 45.47 312 ASN A C 1
ATOM 2346 O O . ASN A 1 312 ? -25.651 -38.644 43.733 1.00 45.47 312 ASN A O 1
ATOM 2350 N N . GLU A 1 313 ? -24.286 -36.967 43.101 1.00 38.69 313 GLU A N 1
ATOM 2351 C CA . GLU A 1 313 ? -24.476 -37.157 41.657 1.00 38.69 313 GLU A CA 1
ATOM 2352 C C . GLU A 1 313 ? -23.171 -37.600 40.992 1.00 38.69 313 GLU A C 1
ATOM 2354 O O . GLU A 1 313 ? -22.207 -36.867 40.800 1.00 38.69 313 GLU A O 1
ATOM 2359 N N . ASN A 1 314 ? -23.166 -38.897 40.708 1.00 40.59 314 ASN A N 1
ATOM 2360 C CA . ASN A 1 314 ? -22.176 -39.630 39.950 1.00 40.59 314 ASN A CA 1
ATOM 2361 C C . ASN A 1 314 ? -22.587 -39.547 38.473 1.00 40.59 314 ASN A C 1
ATOM 2363 O O . ASN A 1 314 ? -23.248 -40.463 37.973 1.00 40.59 314 ASN A O 1
ATOM 2367 N N . GLU A 1 315 ? -22.254 -38.445 37.803 1.00 38.28 315 GLU A N 1
ATOM 2368 C CA . GLU A 1 315 ? -22.380 -38.339 36.350 1.00 38.28 315 GLU A CA 1
ATOM 2369 C C . GLU A 1 315 ? -21.078 -38.803 35.695 1.00 38.28 315 GLU A C 1
ATOM 2371 O O . GLU A 1 315 ? -19.989 -38.285 35.929 1.00 38.28 315 GLU A O 1
ATOM 2376 N N . SER A 1 316 ? -21.201 -39.881 34.929 1.00 36.06 316 SER A N 1
ATOM 2377 C CA . SER A 1 316 ? -20.135 -40.465 34.135 1.00 36.06 316 SER A CA 1
ATOM 2378 C C . SER A 1 316 ? -19.811 -39.551 32.959 1.00 36.06 316 SER A C 1
ATOM 2380 O O . SER A 1 316 ? -20.601 -39.477 32.017 1.00 36.06 316 SER A O 1
ATOM 2382 N N . GLU A 1 317 ? -18.644 -38.916 33.008 1.00 34.12 317 GLU A N 1
ATOM 2383 C CA . GLU A 1 317 ? -17.987 -38.300 31.858 1.00 34.12 317 GLU A CA 1
ATOM 2384 C C . GLU A 1 317 ? -17.859 -39.350 30.740 1.00 34.12 317 GLU A C 1
ATOM 2386 O O . GLU A 1 317 ? -17.160 -40.361 30.871 1.00 34.12 317 GLU A O 1
ATOM 2391 N N . GLU A 1 318 ? -18.613 -39.163 29.656 1.00 34.88 318 GLU A N 1
ATOM 2392 C CA . GLU A 1 318 ? -18.425 -39.926 28.430 1.00 34.88 318 GLU A CA 1
ATOM 2393 C C . GLU A 1 318 ? -17.139 -39.435 27.757 1.00 34.88 318 GLU A C 1
ATOM 2395 O O . GLU A 1 318 ? -17.029 -38.293 27.326 1.00 34.88 318 GLU A O 1
ATOM 2400 N N . ASN A 1 319 ? -16.166 -40.343 27.720 1.00 39.12 319 ASN A N 1
ATOM 2401 C CA . ASN A 1 319 ? -14.891 -40.273 27.020 1.00 39.1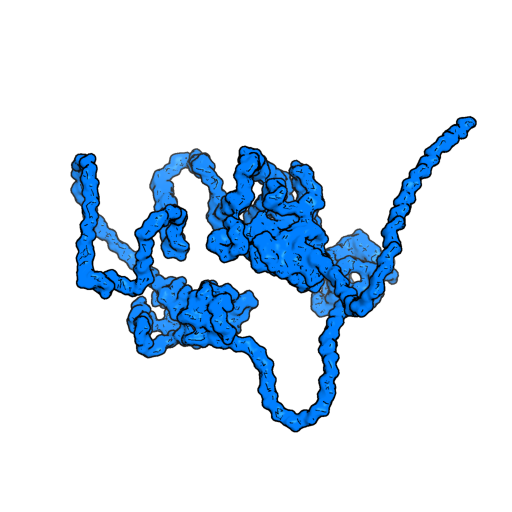2 319 ASN A CA 1
ATOM 2402 C C . ASN A 1 319 ? -14.987 -39.695 25.594 1.00 39.12 319 ASN A C 1
ATOM 2404 O O . ASN A 1 319 ? -15.163 -40.450 24.634 1.00 39.12 319 ASN A O 1
ATOM 2408 N N . ASP A 1 320 ? -14.697 -38.407 25.446 1.00 35.00 320 ASP A N 1
ATOM 2409 C CA . ASP A 1 320 ? -13.979 -37.890 24.283 1.00 35.00 320 ASP A CA 1
ATOM 2410 C C . ASP A 1 320 ? -12.488 -37.852 24.652 1.00 35.00 320 ASP A C 1
ATOM 2412 O O . ASP A 1 320 ? -11.927 -36.818 25.009 1.00 35.00 320 ASP A O 1
ATOM 2416 N N . GLU A 1 321 ? -11.842 -39.026 24.629 1.00 35.59 321 GLU A N 1
ATOM 2417 C CA . GLU A 1 321 ? -10.388 -39.165 24.796 1.00 35.59 321 GLU A CA 1
ATOM 2418 C C . GLU A 1 321 ? -9.680 -38.541 23.576 1.00 35.59 321 GLU A C 1
ATOM 2420 O O . GLU A 1 321 ? -9.211 -39.222 22.664 1.00 35.59 321 GLU A O 1
ATOM 2425 N N . GLN A 1 322 ? -9.627 -37.209 23.524 1.00 37.78 322 GLN A N 1
ATOM 2426 C CA . GLN A 1 322 ? -8.753 -36.492 22.608 1.00 37.78 322 GLN A CA 1
ATOM 2427 C C . GLN A 1 322 ? -7.306 -36.705 23.062 1.00 37.78 322 GLN A C 1
ATOM 2429 O O . GLN A 1 322 ? -6.863 -36.213 24.099 1.00 37.78 322 GLN A O 1
ATOM 2434 N N . PHE A 1 323 ? -6.553 -37.477 22.283 1.00 35.78 323 PHE A N 1
ATOM 2435 C CA . PHE A 1 323 ? -5.148 -37.741 22.556 1.00 35.78 323 PHE A CA 1
ATOM 2436 C C . PHE A 1 323 ? -4.263 -36.595 22.050 1.00 35.78 323 PHE A C 1
ATOM 2438 O O . PHE A 1 323 ? -3.988 -36.475 20.852 1.00 35.78 323 PHE A O 1
ATOM 2445 N N . THR A 1 324 ? -3.753 -35.772 22.965 1.00 37.19 324 THR A N 1
ATOM 2446 C CA . THR A 1 324 ? -2.740 -34.757 22.647 1.00 37.19 324 THR A CA 1
ATOM 2447 C C . THR A 1 324 ? -1.370 -35.424 22.531 1.00 37.19 324 THR A C 1
ATOM 2449 O O . THR A 1 324 ? -0.741 -35.785 23.528 1.00 37.19 324 THR A O 1
ATOM 2452 N N . SER A 1 325 ? -0.873 -35.599 21.305 1.00 43.22 325 SER A N 1
ATOM 2453 C CA . SER A 1 325 ? 0.476 -36.123 21.089 1.00 43.22 325 SER A CA 1
ATOM 2454 C C . SER A 1 325 ? 1.489 -34.975 21.012 1.00 43.22 325 SER A C 1
ATOM 2456 O O . SER A 1 325 ? 1.447 -34.140 20.108 1.00 43.22 325 SER A O 1
ATOM 2458 N N . GLY A 1 326 ? 2.427 -34.937 21.960 1.00 41.41 326 GLY A N 1
ATOM 2459 C CA . GLY A 1 326 ? 3.667 -34.174 21.832 1.00 41.41 326 GLY A CA 1
ATOM 2460 C C . GLY A 1 326 ? 4.760 -35.087 21.291 1.00 41.41 326 GLY A C 1
ATOM 2461 O O . GLY A 1 326 ? 5.404 -35.810 22.054 1.00 41.41 326 GLY A O 1
ATOM 2462 N N . ALA A 1 327 ? 4.958 -35.111 19.973 1.00 45.81 327 ALA A N 1
ATOM 2463 C CA . ALA A 1 327 ? 6.032 -35.886 19.359 1.00 45.81 327 ALA A CA 1
ATOM 2464 C C . ALA A 1 327 ? 7.138 -34.949 18.869 1.00 45.81 327 ALA A C 1
ATOM 2466 O O . ALA A 1 327 ? 6.955 -34.134 17.966 1.00 45.81 327 ALA A O 1
ATOM 2467 N N . THR A 1 328 ? 8.341 -35.110 19.420 1.00 47.53 328 THR A N 1
ATOM 2468 C CA . THR A 1 328 ? 9.536 -34.482 18.854 1.00 47.53 328 THR A CA 1
ATOM 2469 C C . THR A 1 328 ? 9.882 -35.171 17.531 1.00 47.53 328 THR A C 1
ATOM 2471 O O . THR A 1 328 ? 10.527 -36.224 17.523 1.00 47.53 328 THR A O 1
ATOM 2474 N N . ILE A 1 329 ? 9.478 -34.584 16.401 1.00 52.94 329 ILE A N 1
ATOM 2475 C CA . ILE A 1 329 ? 9.779 -35.124 15.062 1.00 52.94 329 ILE A CA 1
ATOM 2476 C C . ILE A 1 329 ? 11.283 -35.020 14.759 1.00 52.94 329 ILE A C 1
ATOM 2478 O O . ILE A 1 329 ? 11.866 -35.909 14.132 1.00 52.94 329 ILE A O 1
ATOM 2482 N N . TYR A 1 330 ? 11.947 -33.984 15.277 1.00 57.06 330 TYR A N 1
ATOM 2483 C CA . TYR A 1 330 ? 13.399 -33.831 15.222 1.00 57.06 330 TYR A CA 1
ATOM 2484 C C . TYR A 1 330 ? 13.933 -33.108 16.463 1.00 57.06 330 TYR A C 1
ATOM 2486 O O . TYR A 1 330 ? 13.272 -32.246 17.031 1.00 57.06 330 TYR A O 1
ATOM 2494 N N . ARG A 1 331 ? 15.154 -33.459 16.891 1.00 45.66 331 ARG A N 1
ATOM 2495 C CA . ARG A 1 331 ? 15.824 -32.797 18.029 1.00 45.66 331 ARG A CA 1
ATOM 2496 C C . ARG A 1 331 ? 16.575 -31.526 17.636 1.00 45.66 331 ARG A C 1
ATOM 2498 O O . ARG A 1 331 ? 16.775 -30.688 18.498 1.00 45.66 331 ARG A O 1
ATOM 2505 N N . THR A 1 332 ? 17.020 -31.423 16.385 1.00 50.59 332 THR A N 1
ATOM 2506 C CA . THR A 1 332 ? 17.784 -30.285 15.858 1.00 50.59 332 THR A CA 1
ATOM 2507 C C . THR A 1 332 ? 17.653 -30.218 14.335 1.00 50.59 332 THR A C 1
ATOM 2509 O O . THR A 1 332 ? 17.786 -31.238 13.653 1.00 50.59 332 THR A O 1
ATOM 2512 N N . LEU A 1 333 ? 17.426 -29.018 13.793 1.00 53.19 333 LEU A N 1
ATOM 2513 C CA . LEU A 1 333 ? 17.599 -28.717 12.369 1.00 53.19 333 LEU A CA 1
ATOM 2514 C C . LEU A 1 333 ? 18.919 -27.946 12.198 1.00 53.19 333 LEU A C 1
ATOM 2516 O O . LEU A 1 333 ? 18.988 -26.755 12.486 1.00 53.19 333 LEU A O 1
ATOM 2520 N N . ASN A 1 334 ? 19.986 -28.625 11.771 1.00 50.09 334 ASN A N 1
ATOM 2521 C CA . ASN A 1 334 ? 21.297 -27.993 11.602 1.00 50.09 334 ASN A CA 1
ATOM 2522 C C . ASN A 1 334 ? 21.454 -27.471 10.165 1.00 50.09 334 ASN A C 1
ATOM 2524 O O . ASN A 1 334 ? 21.528 -28.254 9.218 1.00 50.09 334 ASN A O 1
ATOM 2528 N N . ALA A 1 335 ? 21.588 -26.158 9.980 1.00 48.59 335 ALA A N 1
ATOM 2529 C CA . ALA A 1 335 ? 22.143 -25.643 8.729 1.00 48.59 335 ALA A CA 1
ATOM 2530 C C . ALA A 1 335 ? 23.629 -26.029 8.616 1.00 48.59 335 ALA A C 1
ATOM 2532 O O . ALA A 1 335 ? 24.322 -26.117 9.632 1.00 48.59 335 ALA A O 1
ATOM 2533 N N . ALA A 1 336 ? 24.158 -26.246 7.402 1.00 43.69 336 ALA A N 1
ATOM 2534 C CA . ALA A 1 336 ? 25.562 -26.660 7.235 1.00 43.69 336 ALA A CA 1
ATOM 2535 C C . ALA A 1 336 ? 26.587 -25.659 7.796 1.00 43.69 336 ALA A C 1
ATOM 2537 O O . ALA A 1 336 ? 27.738 -26.027 8.016 1.00 43.69 336 ALA A O 1
ATOM 2538 N N . ASN A 1 337 ? 26.184 -24.413 8.055 1.00 46.50 337 ASN A N 1
ATOM 2539 C CA . ASN A 1 337 ? 27.025 -23.398 8.685 1.00 46.50 337 ASN A CA 1
ATOM 2540 C C . ASN A 1 337 ? 27.020 -23.448 10.229 1.00 46.50 337 ASN A C 1
ATOM 2542 O O . ASN A 1 337 ? 27.701 -22.638 10.851 1.00 46.50 337 ASN A O 1
ATOM 2546 N N . GLY A 1 338 ? 26.283 -24.377 10.853 1.00 50.31 338 GLY A N 1
ATOM 2547 C CA . GLY A 1 338 ? 26.242 -24.555 12.309 1.00 50.31 338 GLY A CA 1
ATOM 2548 C C . GLY A 1 338 ? 25.428 -23.504 13.070 1.00 50.31 338 GLY A C 1
ATOM 2549 O O . GLY A 1 338 ? 25.517 -23.448 14.293 1.00 50.31 338 GLY A O 1
ATOM 2550 N N . VAL A 1 339 ? 24.646 -22.674 12.374 1.00 51.81 339 VAL A N 1
ATOM 2551 C CA . VAL A 1 339 ? 23.804 -21.638 12.989 1.00 51.81 339 VAL A CA 1
ATOM 2552 C C . VAL A 1 339 ? 22.405 -22.214 13.248 1.00 51.81 339 VAL A C 1
ATOM 2554 O O . VAL A 1 339 ? 21.755 -22.715 12.334 1.00 51.81 339 VAL A O 1
ATOM 2557 N N . THR A 1 340 ? 21.926 -22.154 14.491 1.00 49.94 340 THR A N 1
ATOM 2558 C CA . THR A 1 340 ? 20.614 -22.689 14.921 1.00 49.94 340 THR A CA 1
ATOM 2559 C C . THR A 1 340 ? 19.420 -21.854 14.443 1.00 49.94 340 THR A C 1
ATOM 2561 O O . THR A 1 340 ? 18.315 -22.374 14.321 1.00 49.94 340 THR A O 1
ATOM 2564 N N . ASN A 1 341 ? 19.644 -20.583 14.093 1.00 54.47 341 ASN A N 1
ATOM 2565 C CA . ASN A 1 341 ? 18.590 -19.637 13.697 1.00 54.47 341 ASN A CA 1
ATOM 2566 C C . ASN A 1 341 ? 18.113 -19.802 12.244 1.00 54.47 341 ASN A C 1
ATOM 2568 O O . ASN A 1 341 ? 17.207 -19.103 11.813 1.00 54.47 341 ASN A O 1
ATOM 2572 N N . VAL A 1 342 ? 18.703 -20.714 11.467 1.00 54.97 342 VAL A N 1
ATOM 2573 C CA . VAL A 1 342 ? 18.398 -20.867 10.030 1.00 54.97 342 VAL A CA 1
ATOM 2574 C C . VAL A 1 342 ? 17.081 -21.628 9.798 1.00 54.97 342 VAL A C 1
ATOM 2576 O O . VAL A 1 342 ? 16.570 -21.663 8.684 1.00 54.97 342 VAL A O 1
ATOM 2579 N N . ALA A 1 343 ? 16.504 -22.219 10.848 1.00 57.34 343 ALA A N 1
ATOM 2580 C CA . ALA A 1 343 ? 15.244 -22.954 10.775 1.00 57.34 343 ALA A CA 1
ATOM 2581 C C . ALA A 1 343 ? 13.990 -22.059 10.775 1.00 57.34 343 ALA A C 1
ATOM 2583 O O . ALA A 1 343 ? 12.937 -22.533 10.361 1.00 57.34 343 ALA A O 1
ATOM 2584 N N . SER A 1 344 ? 14.087 -20.791 11.201 1.00 61.50 344 SER A N 1
ATOM 2585 C CA . SER A 1 344 ? 12.925 -19.907 11.412 1.00 61.50 344 SER A CA 1
ATOM 2586 C C . SER A 1 344 ? 12.157 -19.548 10.134 1.00 61.50 344 SER A C 1
ATOM 2588 O O . SER A 1 344 ? 11.005 -19.135 10.206 1.00 61.50 344 SER A O 1
ATOM 2590 N N . GLY A 1 345 ? 12.772 -19.726 8.960 1.00 71.50 345 GLY A N 1
ATOM 2591 C CA . GLY A 1 345 ? 12.114 -19.545 7.662 1.00 71.50 345 GLY A CA 1
ATOM 2592 C C . GLY A 1 345 ? 11.430 -20.801 7.112 1.00 71.50 345 GLY A C 1
ATOM 2593 O O . GLY A 1 345 ? 10.715 -20.718 6.119 1.00 71.50 345 GLY A O 1
ATOM 2594 N N . TYR A 1 346 ? 11.646 -21.967 7.721 1.00 79.06 346 TYR A N 1
ATOM 2595 C CA . TYR A 1 346 ? 11.113 -23.231 7.221 1.00 79.06 346 TYR A CA 1
ATOM 2596 C C . TYR A 1 346 ? 9.814 -23.607 7.939 1.00 79.06 346 TYR A C 1
ATOM 2598 O O . TYR A 1 346 ? 9.593 -23.280 9.105 1.00 79.06 346 TYR A O 1
ATOM 2606 N N . SER A 1 347 ? 8.956 -24.350 7.246 1.00 83.50 347 SER A N 1
ATOM 2607 C CA . SER A 1 347 ? 7.759 -24.960 7.830 1.00 83.50 347 SER A CA 1
ATOM 2608 C C . SER A 1 347 ? 7.791 -26.477 7.675 1.00 83.50 347 SER A C 1
ATOM 2610 O O . SER A 1 347 ? 8.442 -27.020 6.779 1.00 83.50 347 SER A O 1
ATOM 2612 N N . LEU A 1 348 ? 7.106 -27.181 8.571 1.00 82.94 348 LEU A N 1
ATOM 2613 C CA . LEU A 1 348 ? 6.890 -28.618 8.462 1.00 82.94 348 LEU A CA 1
ATOM 2614 C C . LEU A 1 348 ? 5.480 -28.864 7.934 1.00 82.94 348 LEU A C 1
ATOM 2616 O O . LEU A 1 348 ? 4.522 -28.279 8.423 1.00 82.94 348 LEU A O 1
ATOM 2620 N N . ARG A 1 349 ? 5.332 -29.761 6.969 1.00 86.75 349 ARG A N 1
ATOM 2621 C CA . ARG A 1 349 ? 4.037 -30.194 6.447 1.00 86.75 349 ARG A CA 1
ATOM 2622 C C . ARG A 1 349 ? 3.890 -31.696 6.614 1.00 86.75 349 ARG A C 1
ATOM 2624 O O . ARG A 1 349 ? 4.632 -32.447 5.993 1.00 86.75 349 ARG A O 1
ATOM 2631 N N . LEU A 1 350 ? 2.923 -32.144 7.401 1.00 84.56 350 LEU A N 1
ATOM 2632 C CA . LEU A 1 350 ? 2.534 -33.548 7.473 1.00 84.56 350 LEU A CA 1
ATOM 2633 C C . LEU A 1 350 ? 1.462 -33.834 6.423 1.00 84.56 350 LEU A C 1
ATOM 2635 O O . LEU A 1 350 ? 0.481 -33.104 6.315 1.00 84.56 350 LEU A O 1
ATOM 2639 N N . VAL A 1 351 ? 1.659 -34.894 5.647 1.00 83.69 351 VAL A N 1
ATOM 2640 C CA . VAL A 1 351 ? 0.697 -35.426 4.681 1.00 83.69 351 VAL A CA 1
ATOM 2641 C C . VAL A 1 351 ? 0.241 -36.782 5.197 1.00 83.69 351 VAL A C 1
ATOM 2643 O O . VAL A 1 351 ? 1.029 -37.727 5.227 1.00 83.69 351 VAL A O 1
ATOM 2646 N N . LEU A 1 352 ? -1.011 -36.874 5.633 1.00 84.94 352 LEU A N 1
ATOM 2647 C CA . LEU A 1 352 ? -1.595 -38.115 6.135 1.00 84.94 352 LEU A CA 1
ATOM 2648 C C . LEU A 1 352 ? -1.886 -39.032 4.946 1.00 84.94 352 LEU A C 1
ATOM 2650 O O . LEU A 1 352 ? -2.652 -38.669 4.061 1.00 84.94 352 LEU A O 1
ATOM 2654 N N . GLU A 1 353 ? -1.270 -40.206 4.873 1.00 80.19 353 GLU A N 1
ATOM 2655 C CA . GLU A 1 353 ? -1.242 -40.989 3.624 1.00 80.19 353 GLU A CA 1
ATOM 2656 C C . GLU A 1 353 ? -2.584 -41.638 3.282 1.00 80.19 353 GLU A C 1
ATOM 2658 O O . GLU A 1 353 ? -2.881 -41.905 2.118 1.00 80.19 353 GLU A O 1
ATOM 2663 N N . ASN A 1 354 ? -3.422 -41.878 4.285 1.00 79.31 354 ASN A N 1
ATOM 2664 C CA . ASN A 1 354 ? -4.720 -42.507 4.101 1.00 79.31 354 ASN A CA 1
ATOM 2665 C C . ASN A 1 354 ? -5.827 -41.511 3.712 1.00 79.31 354 ASN A C 1
ATOM 2667 O O . ASN A 1 354 ? -6.769 -41.902 3.024 1.00 79.31 354 ASN A O 1
ATOM 2671 N N . THR A 1 355 ? -5.718 -40.241 4.117 1.00 79.62 355 THR A N 1
ATOM 2672 C CA . THR A 1 355 ? -6.703 -39.186 3.800 1.00 79.62 355 THR A CA 1
ATOM 2673 C C . THR A 1 355 ? -6.184 -38.149 2.804 1.00 79.62 355 THR A C 1
ATOM 2675 O O . THR A 1 355 ? -6.975 -37.395 2.242 1.00 79.62 355 THR A O 1
ATOM 2678 N N . ASN A 1 356 ? -4.870 -38.100 2.569 1.00 78.94 356 ASN A N 1
ATOM 2679 C CA . ASN A 1 356 ? -4.149 -36.981 1.954 1.00 78.94 356 ASN A CA 1
ATOM 2680 C C . ASN A 1 356 ? -4.383 -35.629 2.649 1.00 78.94 356 ASN A C 1
ATOM 2682 O O . ASN A 1 356 ? -4.128 -34.584 2.049 1.00 78.94 356 ASN A O 1
ATOM 2686 N N . ALA A 1 357 ? -4.867 -35.626 3.896 1.00 77.75 357 ALA A N 1
ATOM 2687 C CA . ALA A 1 357 ? -4.990 -34.398 4.665 1.00 77.75 357 ALA A CA 1
ATOM 2688 C C . ALA A 1 357 ? -3.601 -33.813 4.929 1.00 77.75 357 ALA A C 1
ATOM 2690 O O . ALA A 1 357 ? -2.619 -34.539 5.109 1.00 77.75 357 ALA A O 1
ATOM 2691 N N . VAL A 1 358 ? -3.529 -32.486 4.921 1.00 81.94 358 VAL A N 1
ATOM 2692 C CA . VAL A 1 358 ? -2.282 -31.743 5.051 1.00 81.94 358 VAL A CA 1
ATOM 2693 C C . VAL A 1 358 ? -2.342 -30.899 6.311 1.00 81.94 358 VAL A C 1
ATOM 2695 O O . VAL A 1 358 ? -3.237 -30.071 6.444 1.00 81.94 358 VAL A O 1
ATOM 2698 N N . ILE A 1 359 ? -1.364 -31.074 7.196 1.00 79.25 359 ILE A N 1
ATOM 2699 C CA . ILE A 1 359 ? -1.216 -30.284 8.420 1.00 79.25 359 ILE A CA 1
ATOM 2700 C C . ILE A 1 359 ? 0.106 -29.527 8.330 1.00 79.25 359 ILE A C 1
ATOM 2702 O O . ILE A 1 359 ? 1.143 -30.135 8.071 1.00 79.25 359 ILE A O 1
ATOM 2706 N N . ASN A 1 360 ? 0.081 -28.205 8.489 1.00 81.88 360 ASN A N 1
ATOM 2707 C CA . ASN A 1 360 ? 1.281 -27.372 8.410 1.00 81.88 360 ASN A CA 1
ATOM 2708 C C . ASN A 1 360 ? 1.636 -26.840 9.802 1.00 81.88 360 ASN A C 1
ATOM 2710 O O . ASN A 1 360 ? 0.761 -26.371 10.520 1.00 81.88 360 ASN A O 1
ATOM 2714 N N . TYR A 1 361 ? 2.921 -26.855 10.134 1.00 78.25 361 TYR A N 1
ATOM 2715 C CA . TYR A 1 361 ? 3.480 -26.356 11.383 1.00 78.25 361 TYR A CA 1
ATOM 2716 C C . TYR A 1 361 ? 4.570 -25.338 11.076 1.00 78.25 361 TYR A C 1
ATOM 2718 O O . TYR A 1 361 ? 5.387 -25.532 10.169 1.00 78.25 361 TYR A O 1
ATOM 2726 N N . ARG A 1 362 ? 4.610 -24.260 11.856 1.00 73.12 362 ARG A N 1
ATOM 2727 C CA . ARG A 1 362 ? 5.743 -23.333 11.851 1.00 73.12 362 ARG A CA 1
ATOM 2728 C C . ARG A 1 362 ? 6.844 -23.886 12.746 1.00 73.12 362 ARG A C 1
ATOM 2730 O O . ARG A 1 362 ? 6.561 -24.462 13.792 1.00 73.12 362 ARG A O 1
ATOM 2737 N N . LEU A 1 363 ? 8.093 -23.735 12.322 1.00 70.31 363 LEU A N 1
ATOM 2738 C CA . LEU A 1 363 ? 9.239 -24.172 13.108 1.00 70.31 363 LEU A CA 1
ATOM 2739 C C . LEU A 1 363 ? 9.771 -22.977 13.904 1.00 70.31 363 LEU A C 1
ATOM 2741 O O . LEU A 1 363 ? 10.102 -21.945 13.326 1.00 70.31 363 LEU A O 1
ATOM 2745 N N . GLY A 1 364 ? 9.833 -23.115 15.231 1.00 62.28 364 GLY A N 1
ATOM 2746 C CA . GLY A 1 364 ? 10.467 -22.130 16.113 1.00 62.28 364 GLY A CA 1
ATOM 2747 C C . GLY A 1 364 ? 11.998 -22.134 15.993 1.00 62.28 364 GLY A C 1
ATOM 2748 O O . GLY A 1 364 ? 12.562 -22.711 15.061 1.00 62.28 364 GLY A O 1
ATOM 2749 N N . GLN A 1 365 ? 12.693 -21.515 16.956 1.00 56.06 365 GLN A N 1
ATOM 2750 C CA . GLN A 1 365 ? 14.160 -21.383 17.000 1.00 56.06 365 GLN A CA 1
ATOM 2751 C C . GLN A 1 365 ? 14.903 -22.739 17.134 1.00 56.06 365 GLN A C 1
ATOM 2753 O O . GLN A 1 365 ? 15.470 -23.072 18.171 1.00 56.06 365 GLN A O 1
ATOM 2758 N N . GLY A 1 366 ? 14.916 -23.548 16.071 1.00 54.66 366 GLY A N 1
ATOM 2759 C CA . GLY A 1 366 ? 15.765 -24.737 15.922 1.00 54.66 366 GLY A CA 1
ATOM 2760 C C . GLY A 1 366 ? 15.180 -26.069 16.410 1.00 54.66 366 GLY A C 1
ATOM 2761 O O . GLY A 1 366 ? 15.711 -27.118 16.030 1.00 54.66 366 GLY A O 1
ATOM 2762 N N . ASN A 1 367 ? 14.066 -26.059 17.152 1.00 55.16 367 ASN A N 1
ATOM 2763 C CA . ASN A 1 367 ? 13.405 -27.265 17.667 1.00 55.16 367 ASN A CA 1
ATOM 2764 C C . ASN A 1 367 ? 11.956 -27.333 17.161 1.00 55.16 367 ASN A C 1
ATOM 2766 O O . ASN A 1 367 ? 11.161 -26.443 17.439 1.00 55.16 367 ASN A O 1
ATOM 2770 N N . GLY A 1 368 ? 11.604 -28.379 16.412 1.00 53.22 368 GLY A N 1
ATOM 2771 C CA . GLY A 1 368 ? 10.234 -28.614 15.939 1.00 53.22 368 GLY A CA 1
ATOM 2772 C C . GLY A 1 368 ? 9.542 -29.636 16.805 1.00 53.22 368 GLY A C 1
ATOM 2773 O O . GLY A 1 368 ? 9.334 -30.776 16.384 1.00 53.22 368 GLY A O 1
ATOM 2774 N N . ASN A 1 369 ? 9.219 -29.224 18.026 1.00 55.12 369 ASN A N 1
ATOM 2775 C CA . ASN A 1 369 ? 8.156 -29.898 18.746 1.00 55.12 369 ASN A CA 1
ATOM 2776 C C . ASN A 1 369 ? 6.850 -29.512 18.065 1.00 55.12 369 ASN A C 1
ATOM 2778 O O . ASN A 1 369 ? 6.523 -28.332 17.981 1.00 55.12 369 ASN A O 1
ATOM 2782 N N . VAL A 1 370 ? 6.143 -30.509 17.550 1.00 56.38 370 VAL A N 1
ATOM 2783 C CA . VAL A 1 370 ? 4.771 -30.331 17.100 1.00 56.38 370 VAL A CA 1
ATOM 2784 C C . VAL A 1 370 ? 3.884 -31.014 18.128 1.00 56.38 370 VAL A C 1
ATOM 2786 O O . VAL A 1 370 ? 4.038 -32.208 18.393 1.00 56.38 370 VAL A O 1
ATOM 2789 N N . ASN A 1 371 ? 3.004 -30.234 18.744 1.00 55.72 371 ASN A N 1
ATOM 2790 C CA . ASN A 1 371 ? 1.894 -30.770 19.510 1.00 55.72 371 ASN A CA 1
ATOM 2791 C C . ASN A 1 371 ? 0.723 -30.843 18.540 1.00 55.72 371 ASN A C 1
ATOM 2793 O O . ASN A 1 371 ? 0.300 -29.828 17.991 1.00 55.72 371 ASN A O 1
ATOM 2797 N N . ALA A 1 372 ? 0.277 -32.054 18.239 1.00 55.19 372 ALA A N 1
ATOM 2798 C CA . ALA A 1 372 ? -0.884 -32.256 17.395 1.00 55.19 372 ALA A CA 1
ATOM 2799 C C . ALA A 1 372 ? -1.763 -33.329 18.013 1.00 55.19 372 ALA A C 1
ATOM 2801 O O . ALA A 1 372 ? -1.292 -34.422 18.353 1.00 55.19 372 ALA A O 1
ATOM 2802 N N . THR A 1 373 ? -3.040 -32.995 18.132 1.00 52.16 373 THR A N 1
ATOM 2803 C CA . THR A 1 373 ? -4.099 -33.934 18.468 1.00 52.16 373 THR A CA 1
ATOM 2804 C C . THR A 1 373 ? -4.444 -34.699 17.196 1.00 52.16 373 THR A C 1
ATOM 2806 O O . THR A 1 373 ? -4.754 -34.106 16.161 1.00 52.16 373 THR A O 1
ATOM 2809 N N . PHE A 1 374 ? -4.311 -36.021 17.241 1.00 60.53 374 PHE A N 1
ATOM 2810 C CA . PHE A 1 374 ? -4.749 -36.900 16.162 1.00 60.53 374 PHE A CA 1
ATOM 2811 C C . PHE A 1 374 ? -6.018 -37.604 16.629 1.00 60.53 374 PHE A C 1
ATOM 2813 O O . PHE A 1 374 ? -6.023 -38.165 17.720 1.00 60.53 374 PHE A O 1
ATOM 2820 N N . ASP A 1 375 ? -7.055 -37.650 15.792 1.00 58.56 375 ASP A N 1
ATOM 2821 C CA . ASP A 1 375 ? -8.184 -38.545 16.051 1.00 58.56 375 ASP A CA 1
ATOM 2822 C C . ASP A 1 375 ? -7.678 -39.993 16.026 1.00 58.56 375 ASP A C 1
ATOM 2824 O O . ASP A 1 375 ? -7.251 -40.493 14.973 1.00 58.56 375 ASP A O 1
ATOM 2828 N N . GLU A 1 376 ? -7.747 -40.670 17.178 1.00 51.22 376 GLU A N 1
ATOM 2829 C CA . GLU A 1 376 ? -7.165 -41.996 17.449 1.00 51.22 376 GLU A CA 1
ATOM 2830 C C . GLU A 1 376 ? -7.567 -43.082 16.431 1.00 51.22 376 GLU A C 1
ATOM 2832 O O . GLU A 1 376 ? -6.882 -44.093 16.267 1.00 51.22 376 GLU A O 1
ATOM 2837 N N . GLY A 1 377 ? -8.658 -42.871 15.688 1.00 59.44 377 GLY A N 1
ATOM 2838 C CA . GLY A 1 377 ? -9.164 -43.806 14.687 1.00 59.44 377 GLY A CA 1
ATOM 2839 C C . GLY A 1 377 ? -8.643 -43.623 13.258 1.00 59.44 377 GLY A C 1
ATOM 2840 O O . GLY A 1 377 ? -8.906 -44.492 12.421 1.00 59.44 377 GLY A O 1
ATOM 2841 N N . THR A 1 378 ? -7.958 -42.521 12.925 1.00 59.91 378 THR A N 1
ATOM 2842 C CA . THR A 1 378 ? -7.791 -42.140 11.508 1.00 59.91 378 THR A CA 1
ATOM 2843 C C . THR A 1 378 ? -6.366 -42.098 10.988 1.00 59.91 378 THR A C 1
ATOM 2845 O O . THR A 1 378 ? -6.212 -42.214 9.781 1.00 59.91 378 THR A O 1
ATOM 2848 N N . VAL A 1 379 ? -5.312 -42.008 11.800 1.00 63.28 379 VAL A N 1
ATOM 2849 C CA . VAL A 1 379 ? -3.952 -41.807 11.257 1.00 63.28 379 VAL A CA 1
ATOM 2850 C C . VAL A 1 379 ? -3.063 -43.024 11.481 1.00 63.28 379 VAL A C 1
ATOM 2852 O O . VAL A 1 379 ? -2.445 -43.191 12.525 1.00 63.28 379 VAL A O 1
ATOM 2855 N N . ASN A 1 380 ? -2.962 -43.888 10.468 1.00 69.06 380 ASN A N 1
ATOM 2856 C CA . ASN A 1 380 ? -2.062 -45.048 10.493 1.00 69.06 380 ASN A CA 1
ATOM 2857 C C . ASN A 1 380 ? -0.731 -44.805 9.762 1.00 69.06 380 ASN A C 1
ATOM 2859 O O . ASN A 1 380 ? 0.210 -45.582 9.938 1.00 69.06 380 ASN A O 1
ATOM 2863 N N . SER A 1 381 ? -0.641 -43.758 8.936 1.00 77.62 381 SER A N 1
ATOM 2864 C CA . SER A 1 381 ? 0.574 -43.416 8.195 1.00 77.62 381 SER A CA 1
ATOM 2865 C C . SER A 1 381 ? 0.633 -41.945 7.775 1.00 77.62 381 SER A C 1
ATOM 2867 O O . SER A 1 381 ? -0.391 -41.352 7.432 1.00 77.62 381 SER A O 1
ATOM 2869 N N . TYR A 1 382 ? 1.828 -41.351 7.796 1.00 80.75 382 TYR A N 1
ATOM 2870 C CA . TYR A 1 382 ? 2.069 -39.978 7.346 1.00 80.75 382 TYR A CA 1
ATOM 2871 C C . TYR A 1 382 ? 3.464 -39.799 6.733 1.00 80.75 382 TYR A C 1
ATOM 2873 O O . TYR A 1 382 ? 4.424 -40.458 7.131 1.00 80.75 382 TYR A O 1
ATOM 2881 N N . THR A 1 383 ? 3.598 -38.827 5.832 1.00 81.06 383 THR A N 1
ATOM 2882 C CA . THR A 1 383 ? 4.884 -38.321 5.332 1.00 81.06 383 THR A CA 1
ATOM 2883 C C . THR A 1 383 ? 5.091 -36.883 5.817 1.00 81.06 383 THR A C 1
ATOM 2885 O O . THR A 1 383 ? 4.196 -36.051 5.701 1.00 81.06 383 THR A O 1
ATOM 2888 N N . ALA A 1 384 ? 6.267 -36.565 6.357 1.00 80.56 384 ALA A N 1
ATOM 2889 C CA . ALA A 1 384 ? 6.630 -35.224 6.809 1.00 80.56 384 ALA A CA 1
ATOM 2890 C C . ALA A 1 384 ? 7.515 -34.519 5.772 1.00 80.56 384 ALA A C 1
ATOM 2892 O O . ALA A 1 384 ? 8.569 -35.034 5.411 1.00 80.56 384 ALA A O 1
ATOM 2893 N N . HIS A 1 385 ? 7.125 -33.336 5.306 1.00 83.75 385 HIS A N 1
ATOM 2894 C CA . HIS A 1 385 ? 7.886 -32.490 4.390 1.00 83.75 385 HIS A CA 1
ATOM 2895 C C . HIS A 1 385 ? 8.461 -31.280 5.124 1.00 83.75 385 HIS A C 1
ATOM 2897 O O . HIS A 1 385 ? 7.753 -30.640 5.896 1.00 83.75 385 HIS A O 1
ATOM 2903 N N . VAL A 1 386 ? 9.711 -30.926 4.836 1.00 81.69 386 VAL A N 1
ATOM 2904 C CA . VAL A 1 386 ? 10.280 -29.624 5.212 1.00 81.69 386 VAL A CA 1
ATOM 2905 C C . VAL A 1 386 ? 10.140 -28.699 4.015 1.00 81.69 386 VAL A C 1
ATOM 2907 O O . VAL A 1 386 ? 10.541 -29.064 2.906 1.00 81.69 386 VAL A O 1
ATOM 2910 N N . ILE A 1 387 ? 9.556 -27.530 4.243 1.00 84.25 387 ILE A N 1
ATOM 2911 C CA . ILE A 1 387 ? 9.215 -26.553 3.215 1.00 84.25 387 ILE A CA 1
ATOM 2912 C C . ILE A 1 387 ? 10.014 -25.275 3.453 1.00 84.25 387 ILE A C 1
ATOM 2914 O O . ILE A 1 387 ? 10.060 -24.794 4.585 1.00 84.25 387 ILE A O 1
ATOM 2918 N N . ASP A 1 388 ? 10.653 -24.761 2.404 1.00 82.88 388 ASP A N 1
ATOM 2919 C CA . ASP A 1 388 ? 11.386 -23.490 2.427 1.00 82.88 388 ASP A CA 1
ATOM 2920 C C . ASP A 1 388 ? 10.445 -22.259 2.428 1.00 82.88 388 ASP A C 1
ATOM 2922 O O . ASP A 1 388 ? 9.231 -22.415 2.244 1.00 82.88 388 ASP A O 1
ATOM 2926 N N . PRO A 1 389 ? 10.961 -21.034 2.663 1.00 81.88 389 PRO A N 1
ATOM 2927 C CA . PRO A 1 389 ? 10.154 -19.811 2.618 1.00 81.88 389 PRO A CA 1
ATOM 2928 C C . PRO A 1 389 ? 9.406 -19.601 1.292 1.00 81.88 389 PRO A C 1
ATOM 2930 O O . PRO A 1 389 ? 8.350 -18.969 1.264 1.00 81.88 389 PRO A O 1
ATOM 2933 N N . GLU A 1 390 ? 9.932 -20.137 0.190 1.00 83.12 390 GLU A N 1
ATOM 2934 C CA . GLU A 1 390 ? 9.348 -20.062 -1.148 1.00 83.12 390 GLU A CA 1
ATOM 2935 C C . GLU A 1 390 ? 8.249 -21.115 -1.394 1.00 83.12 390 GLU A C 1
ATOM 2937 O O . GLU A 1 390 ? 7.587 -21.091 -2.436 1.00 83.12 390 GLU A O 1
ATOM 2942 N N . GLY A 1 391 ? 8.012 -22.022 -0.443 1.00 82.81 391 GLY A N 1
ATOM 2943 C CA . GLY A 1 391 ? 6.976 -23.050 -0.516 1.00 82.81 391 GLY A CA 1
ATOM 2944 C C . GLY A 1 391 ? 7.415 -24.363 -1.177 1.00 82.81 391 GLY A C 1
ATOM 2945 O O . GLY A 1 391 ? 6.571 -25.241 -1.397 1.00 82.81 391 GLY A O 1
ATOM 2946 N N . ASN A 1 392 ? 8.701 -24.540 -1.485 1.00 84.75 392 ASN A N 1
ATOM 2947 C CA . ASN A 1 392 ? 9.237 -25.763 -2.074 1.00 84.75 392 ASN A CA 1
ATOM 2948 C C . ASN A 1 392 ? 9.562 -26.805 -1.005 1.00 84.75 392 ASN A C 1
ATOM 2950 O O . ASN A 1 392 ? 10.065 -26.503 0.074 1.00 84.75 392 ASN A O 1
ATOM 2954 N N . ILE A 1 393 ? 9.331 -28.075 -1.339 1.00 83.62 393 ILE A N 1
ATOM 2955 C CA . ILE A 1 393 ? 9.732 -29.201 -0.496 1.00 83.62 393 ILE A CA 1
ATOM 2956 C C . ILE A 1 393 ? 11.244 -29.393 -0.639 1.00 83.62 393 ILE A C 1
ATOM 2958 O O . ILE A 1 393 ? 11.719 -29.851 -1.678 1.00 83.62 393 ILE A O 1
ATOM 2962 N N . VAL A 1 394 ? 11.992 -29.080 0.415 1.00 79.62 394 VAL A N 1
ATOM 2963 C CA . VAL A 1 394 ? 13.453 -29.251 0.459 1.00 79.62 394 VAL A CA 1
ATOM 2964 C C . VAL A 1 394 ? 13.880 -30.558 1.124 1.00 79.62 394 VAL A C 1
ATOM 2966 O O . VAL A 1 394 ? 15.026 -30.982 0.983 1.00 79.62 394 VAL A O 1
ATOM 2969 N N . ASN A 1 395 ? 12.970 -31.213 1.852 1.00 79.88 395 ASN A N 1
ATOM 2970 C CA . ASN A 1 395 ? 13.190 -32.536 2.429 1.00 79.88 395 ASN A CA 1
ATOM 2971 C C . ASN A 1 395 ? 11.869 -33.278 2.654 1.00 79.88 395 ASN A C 1
ATOM 2973 O O . ASN A 1 395 ? 10.815 -32.662 2.809 1.00 79.88 395 ASN A O 1
ATOM 2977 N N . SER A 1 396 ? 11.919 -34.604 2.719 1.00 77.06 396 SER A N 1
ATOM 2978 C CA . SER A 1 396 ? 10.769 -35.448 3.037 1.00 77.06 396 SER A CA 1
ATOM 2979 C C . SER A 1 396 ? 11.199 -36.661 3.856 1.00 77.06 396 SER A C 1
ATOM 2981 O O . SER A 1 396 ? 12.237 -37.264 3.582 1.00 77.06 396 SER A O 1
ATOM 2983 N N . SER A 1 397 ? 10.409 -37.036 4.862 1.00 71.31 397 SER A N 1
ATOM 2984 C CA . SER A 1 397 ? 10.566 -38.328 5.523 1.00 71.31 397 SER A CA 1
ATOM 2985 C C . SER A 1 397 ? 10.181 -39.463 4.574 1.00 71.31 397 SER A C 1
ATOM 2987 O O . SER A 1 397 ? 9.545 -39.262 3.541 1.00 71.31 397 SER A O 1
ATOM 2989 N N . LEU A 1 398 ? 10.519 -40.690 4.966 1.00 73.19 398 LEU A N 1
ATOM 2990 C CA . LEU A 1 398 ? 9.803 -41.854 4.453 1.00 73.19 398 LEU A CA 1
ATOM 2991 C C . LEU A 1 398 ? 8.360 -41.848 4.986 1.00 73.19 398 LEU A C 1
ATOM 2993 O O . LEU A 1 398 ? 8.041 -41.088 5.902 1.00 73.19 398 LEU A O 1
ATOM 2997 N N . SER A 1 399 ? 7.516 -42.716 4.431 1.00 68.31 399 SER A N 1
ATOM 2998 C CA . SER A 1 399 ? 6.225 -43.045 5.037 1.00 68.31 399 SER A CA 1
ATOM 2999 C C . SER A 1 399 ? 6.450 -43.561 6.458 1.00 68.31 399 SER A C 1
ATOM 3001 O O . SER A 1 399 ? 7.198 -44.522 6.674 1.00 68.31 399 SER A O 1
ATOM 3003 N N . ASN A 1 400 ? 5.839 -42.886 7.425 1.00 67.62 400 ASN A N 1
ATOM 3004 C CA . ASN A 1 400 ? 5.931 -43.206 8.841 1.00 67.62 400 ASN A CA 1
ATOM 3005 C C . ASN A 1 400 ? 4.630 -43.872 9.250 1.00 67.62 400 ASN A C 1
ATOM 3007 O O . ASN A 1 400 ? 3.575 -43.262 9.132 1.00 67.62 400 ASN A O 1
ATOM 3011 N N . SER A 1 401 ? 4.693 -45.110 9.731 1.00 60.75 401 SER A N 1
ATOM 3012 C CA . SER A 1 401 ? 3.516 -45.839 10.204 1.00 60.75 401 SER A CA 1
ATOM 3013 C C . SER A 1 401 ? 3.348 -45.687 11.714 1.00 60.75 401 SER A C 1
ATOM 3015 O O . SER A 1 401 ? 4.304 -45.947 12.450 1.00 60.75 401 SER A O 1
ATOM 3017 N N . HIS A 1 402 ? 2.140 -45.366 12.173 1.00 60.31 402 HIS A N 1
ATOM 3018 C CA . HIS A 1 402 ? 1.772 -45.440 13.587 1.00 60.31 402 HIS A CA 1
ATOM 3019 C C . HIS A 1 402 ? 1.033 -46.759 13.861 1.00 60.31 402 HIS A C 1
ATOM 3021 O O . HIS A 1 402 ? 0.144 -47.154 13.105 1.00 60.31 402 HIS A O 1
ATOM 3027 N N . ASP A 1 403 ? 1.414 -47.465 14.928 1.00 60.94 403 ASP A N 1
ATOM 3028 C CA . ASP A 1 403 ? 0.678 -48.644 15.388 1.00 60.94 403 ASP A CA 1
ATOM 3029 C C . ASP A 1 403 ? -0.514 -48.170 16.221 1.00 60.94 403 ASP A C 1
ATOM 3031 O O . ASP A 1 403 ? -0.350 -47.759 17.368 1.00 60.94 403 ASP A O 1
ATOM 3035 N N . LEU A 1 404 ? -1.715 -48.247 15.643 1.00 59.25 404 LEU A N 1
ATOM 3036 C CA . LEU A 1 404 ? -2.967 -47.851 16.298 1.00 59.25 404 LEU A CA 1
ATOM 3037 C C . LEU A 1 404 ? -3.240 -48.624 17.605 1.00 59.25 404 LEU A C 1
ATOM 3039 O O . LEU A 1 404 ? -4.091 -48.218 18.383 1.00 59.25 404 LEU A O 1
ATOM 3043 N N . SER A 1 405 ? -2.532 -49.731 17.874 1.00 56.91 405 SER A N 1
ATOM 3044 C CA . SER A 1 405 ? -2.649 -50.477 19.136 1.00 56.91 405 SER A CA 1
ATOM 3045 C C . SER A 1 405 ? -1.775 -49.939 20.278 1.00 56.91 405 SER A C 1
ATOM 3047 O O . SER A 1 405 ? -1.816 -50.477 21.387 1.00 56.91 405 SER A O 1
ATOM 3049 N N . ARG A 1 406 ? -0.969 -48.895 20.035 1.00 52.81 406 ARG A N 1
ATOM 3050 C CA . ARG A 1 406 ? -0.084 -48.275 21.030 1.00 52.81 406 ARG A CA 1
ATOM 3051 C C . ARG A 1 406 ? -0.424 -46.798 21.213 1.00 52.81 406 ARG A C 1
ATOM 3053 O O . ARG A 1 406 ? 0.147 -45.944 20.548 1.00 52.81 406 ARG A O 1
ATOM 3060 N N . LEU A 1 407 ? -1.300 -46.518 22.174 1.00 47.16 407 LEU A N 1
ATOM 3061 C CA . LEU A 1 407 ? -1.753 -45.161 22.516 1.00 47.16 407 LEU A CA 1
ATOM 3062 C C . LEU A 1 407 ? -0.778 -44.404 23.444 1.00 47.16 407 LEU A C 1
ATOM 3064 O O . LEU A 1 407 ? -0.886 -43.204 23.623 1.00 47.16 407 LEU A O 1
ATOM 3068 N N . ALA A 1 408 ? 0.229 -45.073 24.022 1.00 43.84 408 ALA A N 1
ATOM 3069 C CA . ALA A 1 408 ? 1.201 -44.436 24.918 1.00 43.84 408 ALA A CA 1
ATOM 3070 C C . ALA A 1 408 ? 2.574 -44.243 24.245 1.00 43.84 408 ALA A C 1
ATOM 3072 O O . ALA A 1 408 ? 3.377 -45.184 24.168 1.00 43.84 408 ALA A O 1
ATOM 3073 N N . CYS A 1 409 ? 2.890 -43.008 23.833 1.00 41.97 409 CYS A N 1
ATOM 3074 C CA . CYS A 1 409 ? 4.174 -42.619 23.222 1.00 41.97 409 CYS A CA 1
ATOM 3075 C C . CYS A 1 409 ? 5.401 -42.985 24.080 1.00 41.97 409 CYS A C 1
ATOM 3077 O O . CYS A 1 409 ? 6.445 -43.381 23.550 1.00 41.97 409 CYS A O 1
ATOM 3079 N N . ASN A 1 410 ? 5.265 -42.957 25.411 1.00 43.72 410 ASN A N 1
ATOM 3080 C CA . ASN A 1 410 ? 6.343 -43.291 26.353 1.00 43.72 410 ASN A CA 1
ATOM 3081 C C . ASN A 1 410 ? 6.808 -44.755 26.262 1.00 43.72 410 ASN A C 1
ATOM 3083 O O . ASN A 1 410 ? 7.909 -45.084 26.702 1.00 43.72 410 ASN A O 1
ATOM 3087 N N . SER A 1 411 ? 6.016 -45.635 25.641 1.00 43.38 411 SER A N 1
ATOM 3088 C CA . SER A 1 411 ? 6.432 -47.015 25.364 1.00 43.38 411 SER A CA 1
ATOM 3089 C C . SER A 1 411 ? 7.452 -47.127 24.219 1.00 43.38 411 SER A C 1
ATOM 3091 O O . SER A 1 411 ? 8.155 -48.136 24.131 1.00 43.38 411 SER A O 1
ATOM 3093 N N . CYS A 1 412 ? 7.556 -46.105 23.358 1.00 40.62 412 CYS A N 1
ATOM 3094 C CA . CYS A 1 412 ? 8.417 -46.098 22.168 1.00 40.62 412 CYS A CA 1
ATOM 3095 C C . CYS A 1 412 ? 9.476 -44.975 22.173 1.00 40.62 412 CYS A C 1
ATOM 3097 O O . CYS A 1 412 ? 10.472 -45.083 21.458 1.00 40.62 412 CYS A O 1
ATOM 3099 N N . HIS A 1 413 ? 9.327 -43.947 23.020 1.00 42.62 413 HIS A N 1
ATOM 3100 C CA . HIS A 1 413 ? 10.250 -42.810 23.118 1.00 42.62 413 HIS A CA 1
ATOM 3101 C C . HIS A 1 413 ? 10.699 -42.549 24.563 1.00 42.62 413 HIS A C 1
ATOM 3103 O O . HIS A 1 413 ? 10.317 -41.565 25.184 1.00 42.62 413 HIS A O 1
ATOM 3109 N N . THR A 1 414 ? 11.549 -43.417 25.116 1.00 42.31 414 THR A N 1
ATOM 3110 C CA . THR A 1 414 ? 12.250 -43.101 26.373 1.00 42.31 414 THR A CA 1
ATOM 3111 C C . THR A 1 414 ? 13.483 -42.232 26.107 1.00 42.31 414 THR A C 1
ATOM 3113 O O . THR A 1 414 ? 14.048 -42.233 25.009 1.00 42.31 414 THR A O 1
ATOM 3116 N N . SER A 1 415 ? 13.965 -41.522 27.131 1.00 38.94 415 SER A N 1
ATOM 3117 C CA . SER A 1 415 ? 15.207 -40.728 27.089 1.00 38.94 415 SER A CA 1
ATOM 3118 C C . SER A 1 415 ? 16.458 -41.548 26.720 1.00 38.94 415 SER A C 1
ATOM 3120 O O . SER A 1 415 ? 17.451 -40.976 26.268 1.00 38.94 415 SER A O 1
ATOM 3122 N N . ALA A 1 416 ? 16.383 -42.881 26.826 1.00 43.50 416 ALA A N 1
ATOM 3123 C CA . ALA A 1 416 ? 17.407 -43.841 26.414 1.00 43.50 416 ALA A CA 1
ATOM 3124 C C . ALA A 1 416 ? 17.015 -44.697 25.184 1.00 43.50 416 ALA A C 1
ATOM 3126 O O . ALA A 1 416 ? 17.648 -45.723 24.944 1.00 43.50 416 ALA A O 1
ATOM 3127 N N . GLY A 1 417 ? 15.978 -44.307 24.430 1.00 39.44 417 GLY A N 1
ATOM 3128 C CA . GLY A 1 417 ? 15.283 -45.114 23.419 1.00 39.44 417 GLY A CA 1
ATOM 3129 C C . GLY A 1 417 ? 16.176 -46.000 22.546 1.00 39.44 417 GLY A C 1
ATOM 3130 O O . GLY A 1 417 ? 16.795 -45.548 21.582 1.00 39.44 417 GLY A O 1
ATOM 3131 N N . ALA A 1 418 ? 16.198 -47.290 22.879 1.00 40.69 418 ALA A N 1
ATOM 3132 C CA . ALA A 1 418 ? 16.693 -48.348 22.020 1.00 40.69 418 ALA A CA 1
ATOM 3133 C C . ALA A 1 418 ? 15.596 -48.734 21.015 1.00 40.69 418 ALA A C 1
ATOM 3135 O O . ALA A 1 418 ? 14.458 -48.977 21.411 1.00 40.69 418 ALA A O 1
ATOM 3136 N N . ASN A 1 419 ? 15.998 -48.879 19.749 1.00 39.41 419 ASN A N 1
ATOM 3137 C CA . ASN A 1 419 ? 15.227 -49.307 18.572 1.00 39.41 419 ASN A CA 1
ATOM 3138 C C . ASN A 1 419 ? 14.484 -48.185 17.839 1.00 39.41 419 ASN A C 1
ATOM 3140 O O . ASN A 1 419 ? 13.477 -47.666 18.300 1.00 39.41 419 ASN A O 1
ATOM 3144 N N . GLY A 1 420 ? 15.004 -47.852 16.653 1.00 40.06 420 GLY A N 1
ATOM 3145 C CA . GLY A 1 420 ? 14.474 -46.827 15.765 1.00 40.06 420 GLY A CA 1
ATOM 3146 C C . GLY A 1 420 ? 12.988 -47.000 15.473 1.00 40.06 420 GLY A C 1
ATOM 3147 O O . GLY A 1 420 ? 12.601 -47.856 14.679 1.00 40.06 420 GLY A O 1
ATOM 3148 N N . ALA A 1 421 ? 12.186 -46.132 16.087 1.00 36.19 421 ALA A N 1
ATOM 3149 C CA . ALA A 1 421 ? 10.823 -45.878 15.663 1.00 36.19 421 ALA A CA 1
ATOM 3150 C C . ALA A 1 421 ? 10.830 -45.470 14.172 1.00 36.19 421 ALA A C 1
ATOM 3152 O O . ALA A 1 421 ? 11.664 -44.638 13.781 1.00 36.19 421 ALA A O 1
ATOM 3153 N N . PRO A 1 422 ? 9.958 -46.052 13.330 1.00 35.19 422 PRO A N 1
ATOM 3154 C CA . PRO A 1 422 ? 9.809 -45.637 11.941 1.00 35.19 422 PRO A CA 1
ATOM 3155 C C . PRO A 1 422 ? 9.398 -44.160 11.906 1.00 35.19 422 PRO A C 1
ATOM 3157 O O . PRO A 1 422 ? 8.322 -43.807 12.370 1.00 35.19 422 PRO A O 1
ATOM 3160 N N . GLY A 1 423 ? 10.289 -43.300 11.410 1.00 40.53 423 GLY A N 1
ATOM 3161 C CA . GLY A 1 423 ? 9.992 -41.887 11.151 1.00 40.53 423 GLY A CA 1
ATOM 3162 C C . GLY A 1 423 ? 10.822 -40.838 11.857 1.00 40.53 423 GLY A C 1
ATOM 3163 O O . GLY A 1 423 ? 10.587 -39.643 11.697 1.00 40.53 423 GLY A O 1
ATOM 3164 N N . ARG A 1 424 ? 11.877 -41.250 12.557 1.00 41.38 424 ARG A N 1
ATOM 3165 C CA . ARG A 1 424 ? 12.855 -40.299 13.084 1.00 41.38 424 ARG A CA 1
ATOM 3166 C C . ARG A 1 424 ? 13.726 -39.719 11.956 1.00 41.38 424 ARG A C 1
ATOM 3168 O O . ARG A 1 424 ? 14.648 -40.388 11.486 1.00 41.38 424 ARG A O 1
ATOM 3175 N N . ILE A 1 425 ? 13.501 -38.460 11.568 1.00 44.00 425 ILE A N 1
ATOM 3176 C CA . ILE A 1 425 ? 14.448 -37.695 10.739 1.00 44.00 425 ILE A CA 1
ATOM 3177 C C . ILE A 1 425 ? 15.596 -37.250 11.656 1.00 44.00 425 ILE A C 1
ATOM 3179 O O . ILE A 1 425 ? 15.510 -36.253 12.365 1.00 44.00 425 ILE A O 1
ATOM 3183 N N . VAL A 1 426 ? 16.666 -38.042 11.721 1.00 38.53 426 VAL A N 1
ATOM 3184 C CA . VAL A 1 426 ? 17.737 -37.850 12.721 1.00 38.53 426 VAL A CA 1
ATOM 3185 C C . VAL A 1 426 ? 18.721 -36.724 12.405 1.00 38.53 426 VAL A C 1
ATOM 3187 O O . VAL A 1 426 ? 19.477 -36.332 13.290 1.00 38.53 426 VAL A O 1
ATOM 3190 N N . SER A 1 427 ? 18.720 -36.203 11.178 1.00 46.22 427 SER A N 1
ATOM 3191 C CA . SER A 1 427 ? 19.540 -35.058 10.777 1.00 46.22 427 SER A CA 1
ATOM 3192 C C . SER A 1 427 ? 19.124 -34.565 9.390 1.00 46.22 427 SER A C 1
ATOM 3194 O O . SER A 1 427 ? 19.087 -35.361 8.451 1.00 46.22 427 SER A O 1
ATOM 3196 N N . PHE A 1 428 ? 18.882 -33.264 9.245 1.00 43.47 428 PHE A N 1
ATOM 3197 C CA . PHE A 1 428 ? 18.896 -32.573 7.955 1.00 43.47 428 PHE A CA 1
ATOM 3198 C C . PHE A 1 428 ? 20.217 -31.807 7.856 1.00 43.47 428 PHE A C 1
ATOM 3200 O O . PHE A 1 428 ? 20.487 -30.975 8.714 1.00 43.47 428 PHE A O 1
ATOM 3207 N N . ASN A 1 429 ? 21.049 -32.121 6.860 1.00 44.59 429 ASN A N 1
ATOM 3208 C CA . ASN A 1 429 ? 22.227 -31.321 6.523 1.00 44.59 429 ASN A CA 1
ATOM 3209 C C . ASN A 1 429 ? 21.879 -30.504 5.278 1.00 44.59 429 ASN A C 1
ATOM 3211 O O . ASN A 1 429 ? 21.829 -31.051 4.178 1.00 44.59 429 ASN A O 1
ATOM 3215 N N . TYR A 1 430 ? 21.635 -29.207 5.450 1.00 40.31 430 TYR A N 1
ATOM 3216 C CA . TYR A 1 430 ? 21.466 -28.289 4.325 1.00 40.31 430 TYR A CA 1
ATOM 3217 C C . TYR A 1 430 ? 22.830 -27.975 3.706 1.00 40.31 430 TYR A C 1
ATOM 3219 O O . TYR A 1 430 ? 23.497 -27.040 4.136 1.00 40.31 430 TYR A O 1
ATOM 3227 N N . SER A 1 431 ? 23.275 -28.751 2.721 1.00 36.59 431 SER A N 1
ATOM 3228 C CA . SER A 1 431 ? 24.373 -28.329 1.849 1.00 36.59 431 SER A CA 1
ATOM 3229 C C . SER A 1 431 ? 23.806 -27.363 0.810 1.00 36.59 431 SER A C 1
ATOM 3231 O O . SER A 1 431 ? 23.028 -27.780 -0.046 1.00 36.59 431 SER A O 1
ATOM 3233 N N . THR A 1 432 ? 24.193 -26.084 0.855 1.00 38.41 432 THR A N 1
ATOM 3234 C CA . THR A 1 432 ? 24.060 -25.209 -0.322 1.00 38.41 432 THR A CA 1
ATOM 3235 C C . THR A 1 432 ? 24.677 -25.929 -1.523 1.00 38.41 432 THR A C 1
ATOM 3237 O O . THR A 1 432 ? 25.721 -26.555 -1.324 1.00 38.41 432 THR A O 1
ATOM 3240 N N . PRO A 1 433 ? 24.091 -25.875 -2.737 1.00 33.69 433 PRO A N 1
ATOM 3241 C CA . PRO A 1 433 ? 24.660 -26.540 -3.903 1.00 33.69 433 PRO A CA 1
ATOM 3242 C C . PRO A 1 433 ? 26.099 -26.067 -4.120 1.00 33.69 433 PRO A C 1
ATOM 3244 O O . PRO A 1 433 ? 26.352 -24.971 -4.619 1.00 33.69 433 PRO A O 1
ATOM 3247 N N . GLU A 1 434 ? 27.054 -26.885 -3.693 1.00 38.75 434 GLU A N 1
ATOM 3248 C CA . GLU A 1 434 ? 28.449 -26.745 -4.053 1.00 38.75 434 GLU A CA 1
ATOM 3249 C C . GLU A 1 434 ? 28.506 -27.082 -5.540 1.00 38.75 434 GLU A C 1
ATOM 3251 O O . GLU A 1 434 ? 28.206 -28.208 -5.943 1.00 38.75 434 GLU A O 1
ATOM 3256 N N . ALA A 1 435 ? 28.773 -26.067 -6.365 1.00 41.44 435 ALA A N 1
ATOM 3257 C CA . ALA A 1 435 ? 28.987 -26.235 -7.792 1.00 41.44 435 ALA A CA 1
ATOM 3258 C C . ALA A 1 435 ? 29.936 -27.420 -8.005 1.00 41.44 435 ALA A C 1
ATOM 3260 O O . ALA A 1 435 ? 31.026 -27.435 -7.433 1.00 41.44 435 ALA A O 1
ATOM 3261 N N . GLU A 1 436 ? 29.499 -28.417 -8.779 1.00 34.22 436 GLU A N 1
ATOM 3262 C CA . GLU A 1 436 ? 30.242 -29.658 -8.982 1.00 34.22 436 GLU A CA 1
ATOM 3263 C C . GLU A 1 436 ? 31.706 -29.369 -9.340 1.00 34.22 436 GLU A C 1
ATOM 3265 O O . GLU A 1 436 ? 32.041 -28.917 -10.439 1.00 34.22 436 GLU A O 1
ATOM 3270 N N . VAL A 1 437 ? 32.591 -29.656 -8.385 1.00 37.38 437 VAL A N 1
ATOM 3271 C CA . VAL A 1 437 ? 34.036 -29.659 -8.571 1.00 37.38 437 VAL A CA 1
ATOM 3272 C C . VAL A 1 437 ? 34.370 -30.837 -9.482 1.00 37.38 437 VAL A C 1
ATOM 3274 O O . VAL A 1 437 ? 34.547 -31.973 -9.041 1.00 37.38 437 VAL A O 1
ATOM 3277 N N . GLN A 1 438 ? 34.461 -30.568 -10.784 1.00 32.16 438 GLN A N 1
ATOM 3278 C CA . GLN A 1 438 ? 35.105 -31.481 -11.718 1.00 32.16 438 GLN A CA 1
ATOM 3279 C C . GLN A 1 438 ? 36.592 -31.586 -11.359 1.00 32.16 438 GLN A C 1
ATOM 3281 O O . GLN A 1 438 ? 37.310 -30.591 -11.257 1.00 32.16 438 GLN A O 1
ATOM 3286 N N . THR A 1 439 ? 37.062 -32.816 -11.166 1.00 38.03 439 THR A N 1
ATOM 3287 C CA . THR A 1 439 ? 38.478 -33.131 -10.948 1.00 38.03 439 THR A CA 1
ATOM 3288 C C . THR A 1 439 ? 39.357 -32.603 -12.089 1.00 38.03 439 THR A C 1
ATOM 3290 O O . THR A 1 439 ? 38.985 -32.747 -13.256 1.00 38.03 439 THR A O 1
ATOM 3293 N N . PRO A 1 440 ? 40.550 -32.057 -11.790 1.00 38.97 440 PRO A N 1
ATOM 3294 C CA . PRO A 1 440 ? 41.367 -31.360 -12.773 1.00 38.97 440 PRO A CA 1
ATOM 3295 C C . PRO A 1 440 ? 42.046 -32.339 -13.739 1.00 38.97 440 PRO A C 1
ATOM 3297 O O . PRO A 1 440 ? 42.932 -33.107 -13.361 1.00 38.97 440 PRO A O 1
ATOM 3300 N N . VAL A 1 441 ? 41.677 -32.260 -15.020 1.00 46.88 441 VAL A N 1
ATOM 3301 C CA . VAL A 1 441 ? 42.523 -32.723 -16.126 1.00 46.88 441 VAL A CA 1
ATOM 3302 C C . VAL A 1 441 ? 43.548 -31.625 -16.406 1.00 46.88 441 VAL A C 1
ATOM 3304 O O . VAL A 1 441 ? 43.205 -30.502 -16.763 1.00 46.88 441 VAL A O 1
ATOM 3307 N N . VAL A 1 442 ? 44.823 -31.955 -16.213 1.00 62.00 442 VAL A N 1
ATOM 3308 C CA . VAL A 1 442 ? 45.974 -31.076 -16.455 1.00 62.00 442 VAL A CA 1
ATOM 3309 C C . VAL A 1 442 ? 46.051 -30.706 -17.941 1.00 62.00 442 VAL A C 1
ATOM 3311 O O . VAL A 1 442 ? 46.274 -31.576 -18.780 1.00 62.00 442 VAL A O 1
ATOM 3314 N N . THR A 1 443 ? 45.890 -29.426 -18.288 1.00 35.94 443 THR A N 1
ATOM 3315 C CA . THR A 1 443 ? 46.155 -28.832 -19.621 1.00 35.94 443 THR A CA 1
ATOM 3316 C C . THR A 1 443 ? 46.443 -27.325 -19.421 1.00 35.94 443 THR A C 1
ATOM 3318 O O . THR A 1 443 ? 45.901 -26.748 -18.480 1.00 35.94 443 THR A O 1
ATOM 3321 N N . PRO A 1 444 ? 47.381 -26.702 -20.168 1.00 47.97 444 PRO A N 1
ATOM 3322 C CA . PRO A 1 444 ? 48.269 -25.688 -19.607 1.00 47.97 444 PRO A CA 1
ATOM 3323 C C . PRO A 1 444 ? 47.707 -24.261 -19.599 1.00 47.97 444 PRO A C 1
ATOM 3325 O O . PRO A 1 444 ? 46.896 -23.874 -20.432 1.00 47.97 444 PRO A O 1
ATOM 3328 N N . GLU A 1 445 ? 48.249 -23.513 -18.640 1.00 52.28 445 GLU A N 1
ATOM 3329 C CA . GLU A 1 445 ? 48.250 -22.067 -18.412 1.00 52.28 445 GLU A CA 1
ATOM 3330 C C . GLU A 1 445 ? 47.943 -21.194 -19.648 1.00 52.28 445 GLU A C 1
ATOM 3332 O O . GLU A 1 445 ? 48.759 -21.053 -20.561 1.00 52.28 445 GLU A O 1
ATOM 3337 N N . VAL A 1 446 ? 46.772 -20.549 -19.639 1.00 45.56 446 VAL A N 1
ATOM 3338 C CA . VAL A 1 446 ? 46.461 -19.402 -20.501 1.00 45.56 446 VAL A CA 1
ATOM 3339 C C . VAL A 1 446 ? 45.937 -18.265 -19.626 1.00 45.56 446 VAL A C 1
ATOM 3341 O O . VAL A 1 446 ? 45.041 -18.455 -18.808 1.00 45.56 446 VAL A O 1
ATOM 3344 N N . ASN A 1 447 ? 46.555 -17.097 -19.814 1.00 49.09 447 ASN A N 1
ATOM 3345 C CA . ASN A 1 447 ? 46.297 -15.815 -19.162 1.00 49.09 447 ASN A CA 1
ATOM 3346 C C . ASN A 1 447 ? 44.818 -15.545 -18.846 1.00 49.09 447 ASN A C 1
ATOM 3348 O O . ASN A 1 447 ? 43.986 -15.422 -19.746 1.00 49.09 447 ASN A O 1
ATOM 3352 N N . SER A 1 448 ? 44.552 -15.345 -17.556 1.00 38.62 448 SER A N 1
ATOM 3353 C CA . SER A 1 448 ? 43.275 -14.887 -17.018 1.00 38.62 448 SER A CA 1
ATOM 3354 C C . SER A 1 448 ? 42.997 -13.452 -17.474 1.00 38.62 448 SER A C 1
ATOM 3356 O O . SER A 1 448 ? 43.722 -12.523 -17.116 1.00 38.62 448 SER A O 1
ATOM 3358 N N . THR A 1 449 ? 41.966 -13.287 -18.301 1.00 44.06 449 THR A N 1
ATOM 3359 C CA . THR A 1 449 ? 41.380 -11.988 -18.645 1.00 44.06 449 THR A CA 1
ATOM 3360 C C . THR A 1 449 ? 40.075 -11.876 -17.871 1.00 44.06 449 THR A C 1
ATOM 3362 O O . THR A 1 449 ? 39.206 -12.730 -18.010 1.00 44.06 449 THR A O 1
ATOM 3365 N N . THR A 1 450 ? 39.970 -10.852 -17.031 1.00 40.50 450 THR A N 1
ATOM 3366 C CA . THR A 1 450 ? 38.808 -10.542 -16.194 1.00 40.50 450 THR A CA 1
ATOM 3367 C C . THR A 1 450 ? 37.559 -10.354 -17.058 1.00 40.50 450 THR A C 1
ATOM 3369 O O . THR A 1 450 ? 37.465 -9.384 -17.809 1.00 40.50 450 THR A O 1
ATOM 3372 N N . GLU A 1 451 ? 36.608 -11.284 -16.970 1.00 41.66 451 GLU A N 1
ATOM 3373 C CA . GLU A 1 451 ? 35.329 -11.216 -17.674 1.00 41.66 451 GLU A CA 1
ATOM 3374 C C . GLU A 1 451 ? 34.345 -10.375 -16.846 1.00 41.66 451 GLU A C 1
ATOM 3376 O O . GLU A 1 451 ? 33.881 -10.777 -15.782 1.00 41.66 451 GLU A O 1
ATOM 3381 N N . THR A 1 452 ? 34.078 -9.154 -17.308 1.00 36.88 452 THR A N 1
ATOM 3382 C CA . THR A 1 452 ? 33.008 -8.295 -16.790 1.00 36.88 452 THR A CA 1
ATOM 3383 C C . THR A 1 452 ? 31.659 -8.840 -17.237 1.00 36.88 452 THR A C 1
ATOM 3385 O O . THR A 1 452 ? 31.366 -8.828 -18.433 1.00 36.88 452 THR A O 1
ATOM 3388 N N . THR A 1 453 ? 30.830 -9.269 -16.285 1.00 39.66 453 THR A N 1
ATOM 3389 C CA . THR A 1 453 ? 29.428 -9.636 -16.520 1.00 39.66 453 THR A CA 1
ATOM 3390 C C . THR A 1 453 ? 28.692 -8.459 -17.176 1.00 39.66 453 THR A C 1
ATOM 3392 O O . THR A 1 453 ? 28.650 -7.374 -16.591 1.00 39.66 453 THR A O 1
ATOM 3395 N N . PRO A 1 454 ? 28.134 -8.617 -18.389 1.00 44.19 454 PRO A N 1
ATOM 3396 C CA . PRO A 1 454 ? 27.472 -7.522 -19.080 1.00 44.19 454 PRO A CA 1
ATOM 3397 C C . PRO A 1 454 ? 26.139 -7.196 -18.400 1.00 44.19 454 PRO A C 1
ATOM 3399 O O . PRO A 1 454 ? 25.191 -7.982 -18.442 1.00 44.19 454 PRO A O 1
ATOM 3402 N N . THR A 1 455 ? 26.049 -6.006 -17.806 1.00 40.25 455 THR A N 1
ATOM 3403 C CA . THR A 1 455 ? 24.778 -5.393 -17.406 1.00 40.25 455 THR A CA 1
ATOM 3404 C C . THR A 1 455 ? 23.908 -5.261 -18.650 1.00 40.25 455 THR A C 1
ATOM 3406 O O . THR A 1 455 ? 24.185 -4.451 -19.536 1.00 40.25 455 THR A O 1
ATOM 3409 N N . THR A 1 456 ? 22.870 -6.089 -18.753 1.00 39.22 456 THR A N 1
ATOM 3410 C CA . THR A 1 456 ? 21.946 -6.037 -19.885 1.00 39.22 456 THR A CA 1
ATOM 3411 C C . THR A 1 456 ? 21.038 -4.833 -19.679 1.00 39.22 456 THR A C 1
ATOM 3413 O O . THR A 1 456 ? 20.081 -4.886 -18.914 1.00 39.22 456 THR A O 1
ATOM 3416 N N . THR A 1 457 ? 21.374 -3.714 -20.317 1.00 59.16 457 THR A N 1
ATOM 3417 C CA . THR A 1 457 ? 20.507 -2.537 -20.359 1.00 59.16 457 THR A CA 1
ATOM 3418 C C . THR A 1 457 ? 19.199 -2.935 -21.034 1.00 59.16 457 THR A C 1
ATOM 3420 O O . THR A 1 457 ? 19.179 -3.226 -22.231 1.00 59.16 457 THR A O 1
ATOM 3423 N N . VAL A 1 458 ? 18.110 -2.983 -20.266 1.00 70.06 458 VAL A N 1
ATOM 3424 C CA . VAL A 1 458 ? 16.771 -3.218 -20.807 1.00 70.06 458 VAL A CA 1
ATOM 3425 C C . VAL A 1 458 ? 16.445 -2.052 -21.736 1.00 70.06 458 VAL A C 1
ATOM 3427 O O . VAL A 1 458 ? 16.349 -0.900 -21.313 1.00 70.06 458 VAL A O 1
ATOM 3430 N N . VAL A 1 459 ? 16.349 -2.339 -23.032 1.00 86.19 459 VAL A N 1
ATOM 3431 C CA . VAL A 1 459 ? 16.014 -1.334 -24.041 1.00 86.19 459 VAL A CA 1
ATOM 3432 C C . VAL A 1 459 ? 14.516 -1.063 -23.952 1.00 86.19 459 VAL A C 1
ATOM 3434 O O . VAL A 1 459 ? 13.716 -1.935 -24.296 1.00 86.19 459 VAL A O 1
ATOM 3437 N N . LYS A 1 460 ? 14.159 0.143 -23.494 1.00 90.31 460 LYS A N 1
ATOM 3438 C CA . LYS A 1 460 ? 12.772 0.627 -23.447 1.00 90.31 460 LYS A CA 1
ATOM 3439 C C . LYS A 1 460 ? 12.121 0.578 -24.831 1.00 90.31 460 LYS A C 1
ATOM 3441 O O . LYS A 1 460 ? 12.775 0.884 -25.831 1.00 90.31 460 LYS A O 1
ATOM 3446 N N . LYS A 1 461 ? 10.834 0.248 -24.885 1.00 96.50 461 LYS A N 1
ATOM 3447 C CA . LYS A 1 461 ? 10.021 0.245 -26.103 1.00 96.50 461 LYS A CA 1
ATOM 3448 C C . LYS A 1 461 ? 9.773 1.671 -26.586 1.00 96.50 461 LYS A C 1
ATOM 3450 O O . LYS A 1 461 ? 9.369 2.549 -25.825 1.00 96.50 461 LYS A O 1
ATOM 3455 N N . SER A 1 462 ? 10.009 1.904 -27.873 1.00 97.06 462 SER A N 1
ATOM 3456 C CA . SER A 1 462 ? 9.688 3.152 -28.560 1.00 97.06 462 SER A CA 1
ATOM 3457 C C . SER A 1 462 ? 8.309 3.071 -29.195 1.00 97.06 462 SER A C 1
ATOM 3459 O O . SER A 1 462 ? 8.018 2.146 -29.960 1.00 97.06 462 SER A O 1
ATOM 3461 N N . PHE A 1 463 ? 7.462 4.075 -28.955 1.00 97.62 463 PHE A N 1
ATOM 3462 C CA . PHE A 1 463 ? 6.157 4.116 -29.614 1.00 97.62 463 PHE A CA 1
ATOM 3463 C C . PHE A 1 463 ? 6.294 4.115 -31.143 1.00 97.62 463 PHE A C 1
ATOM 3465 O O . PHE A 1 463 ? 5.607 3.367 -31.837 1.00 97.62 463 PHE A O 1
ATOM 3472 N N . ALA A 1 464 ? 7.198 4.934 -31.685 1.00 97.38 464 ALA A N 1
ATOM 3473 C CA . ALA A 1 464 ? 7.354 5.082 -33.127 1.00 97.38 464 ALA A CA 1
ATOM 3474 C C . ALA A 1 464 ? 7.994 3.852 -33.790 1.00 97.38 464 ALA A C 1
ATOM 3476 O O . ALA A 1 464 ? 7.604 3.501 -34.904 1.00 97.38 464 ALA A O 1
ATOM 3477 N N . ASN A 1 465 ? 8.960 3.211 -33.124 1.00 97.44 465 ASN A N 1
ATOM 3478 C CA . ASN A 1 465 ? 9.750 2.135 -33.728 1.00 97.44 465 ASN A CA 1
ATOM 3479 C C . ASN A 1 465 ? 9.231 0.727 -33.409 1.00 97.44 465 ASN A C 1
ATOM 3481 O O . ASN A 1 465 ? 9.378 -0.154 -34.251 1.00 97.44 465 ASN A O 1
ATOM 3485 N N . ASP A 1 466 ? 8.610 0.514 -32.246 1.00 97.88 466 ASP A N 1
ATOM 3486 C CA . ASP A 1 466 ? 8.164 -0.816 -31.809 1.00 97.88 466 ASP A CA 1
ATOM 3487 C C . ASP A 1 466 ? 6.640 -0.967 -31.881 1.00 97.88 466 ASP A C 1
ATOM 3489 O O . ASP A 1 466 ? 6.126 -1.958 -32.401 1.00 97.88 466 ASP A O 1
ATOM 3493 N N . VAL A 1 467 ? 5.895 0.032 -31.402 1.00 98.12 467 VAL A N 1
ATOM 3494 C CA . VAL A 1 467 ? 4.431 -0.058 -31.254 1.00 98.12 467 VAL A CA 1
ATOM 3495 C C . VAL A 1 467 ? 3.698 0.309 -32.543 1.00 98.12 467 VAL A C 1
ATOM 3497 O O . VAL A 1 467 ? 2.804 -0.410 -32.993 1.00 98.12 467 VAL A O 1
ATOM 3500 N N . MET A 1 468 ? 4.077 1.420 -33.174 1.00 97.88 468 MET A N 1
ATOM 3501 C CA . MET A 1 468 ? 3.410 1.925 -34.373 1.00 97.88 468 MET A CA 1
ATOM 3502 C C . MET A 1 468 ? 3.411 0.912 -35.533 1.00 97.88 468 MET A C 1
ATOM 3504 O O . MET A 1 468 ? 2.347 0.740 -36.135 1.00 97.88 468 MET A O 1
ATOM 3508 N N . PRO A 1 469 ? 4.502 0.170 -35.833 1.00 98.44 469 PRO A N 1
ATOM 3509 C CA . PRO A 1 469 ? 4.473 -0.853 -36.883 1.00 98.44 469 PRO A CA 1
ATOM 3510 C C . PRO A 1 469 ? 3.412 -1.940 -36.659 1.00 98.44 469 PRO A C 1
ATOM 3512 O O . PRO A 1 469 ? 2.820 -2.429 -37.624 1.00 98.44 469 PRO A O 1
ATOM 3515 N N . ILE A 1 470 ? 3.118 -2.287 -35.400 1.00 98.00 470 ILE A N 1
ATOM 3516 C CA . ILE A 1 470 ? 2.057 -3.242 -35.058 1.00 98.00 470 ILE A CA 1
ATOM 3517 C C . ILE A 1 470 ? 0.692 -2.659 -35.436 1.00 98.00 470 ILE A C 1
ATOM 3519 O O . ILE A 1 470 ? -0.092 -3.320 -36.122 1.00 98.00 470 ILE A O 1
ATOM 3523 N N . PHE A 1 471 ? 0.411 -1.407 -35.061 1.00 97.00 471 PHE A N 1
ATOM 3524 C CA . PHE A 1 471 ? -0.852 -0.757 -35.420 1.00 97.00 471 PHE A CA 1
ATOM 3525 C C . PHE A 1 471 ? -1.004 -0.574 -36.928 1.00 97.00 471 PHE A C 1
ATOM 3527 O O . PHE A 1 471 ? -2.091 -0.805 -37.468 1.00 97.00 471 PHE A O 1
ATOM 3534 N N . GLU A 1 472 ? 0.072 -0.228 -37.634 1.00 96.88 472 GLU A N 1
ATOM 3535 C CA . GLU A 1 472 ? 0.044 -0.123 -39.091 1.00 96.88 472 GLU A CA 1
ATOM 3536 C C . GLU A 1 472 ? -0.285 -1.452 -39.765 1.00 96.88 472 GLU A C 1
ATOM 3538 O O . GLU A 1 472 ? -1.109 -1.488 -40.679 1.00 96.88 472 GLU A O 1
ATOM 3543 N N . ALA A 1 473 ? 0.321 -2.542 -39.297 1.00 96.75 473 ALA A N 1
ATOM 3544 C CA . ALA A 1 473 ? 0.123 -3.860 -39.881 1.00 96.75 473 ALA A CA 1
ATOM 3545 C C . ALA A 1 473 ? -1.244 -4.472 -39.535 1.00 96.75 473 ALA A C 1
ATOM 3547 O O . ALA A 1 473 ? -1.817 -5.189 -40.357 1.00 96.75 473 ALA A O 1
ATOM 3548 N N . LYS A 1 474 ? -1.756 -4.234 -38.321 1.00 95.81 474 LYS A N 1
ATOM 3549 C CA . LYS A 1 474 ? -2.881 -5.005 -37.760 1.00 95.81 474 LYS A CA 1
ATOM 3550 C C . LYS A 1 474 ? -4.171 -4.203 -37.593 1.00 95.81 474 LYS A C 1
ATOM 3552 O O . LYS A 1 474 ? -5.251 -4.781 -37.673 1.00 95.81 474 LYS A O 1
ATOM 3557 N N . CYS A 1 475 ? -4.080 -2.888 -37.395 1.00 94.75 475 CYS A N 1
ATOM 3558 C CA . CYS A 1 475 ? -5.227 -2.044 -37.039 1.00 94.75 475 CYS A CA 1
ATOM 3559 C C . CYS A 1 475 ? -5.618 -1.065 -38.156 1.00 94.75 475 CYS A C 1
ATOM 3561 O O . CYS A 1 475 ? -6.804 -0.792 -38.350 1.00 94.75 475 CYS A O 1
ATOM 3563 N N . LYS A 1 476 ? -4.645 -0.565 -38.929 1.00 95.44 476 LYS A N 1
ATOM 3564 C CA . LYS A 1 476 ? -4.820 0.512 -39.926 1.00 95.44 476 LYS A CA 1
ATOM 3565 C C . LYS A 1 476 ? -5.868 0.237 -40.998 1.00 95.44 476 LYS A C 1
ATOM 3567 O O . LYS A 1 476 ? -6.491 1.177 -41.483 1.00 95.44 476 LYS A O 1
ATOM 3572 N N . ILE A 1 477 ? -6.091 -1.029 -41.351 1.00 94.25 477 ILE A N 1
ATOM 3573 C CA . ILE A 1 477 ? -7.099 -1.404 -42.352 1.00 94.25 477 ILE A CA 1
ATOM 3574 C C . ILE A 1 477 ? -8.510 -0.934 -41.966 1.00 94.25 477 ILE A C 1
ATOM 3576 O O . ILE A 1 477 ? -9.259 -0.496 -42.835 1.00 94.25 477 ILE A O 1
ATOM 3580 N N . CYS A 1 478 ? -8.840 -0.962 -40.672 1.00 94.25 478 CYS A N 1
ATOM 3581 C CA . CYS A 1 478 ? -10.123 -0.491 -40.145 1.00 94.25 478 CYS A CA 1
ATOM 3582 C C . CYS A 1 478 ? -10.009 0.894 -39.494 1.00 94.25 478 CYS A C 1
ATOM 3584 O O . CYS A 1 478 ? -10.950 1.683 -39.538 1.00 94.25 478 CYS A O 1
ATOM 3586 N N . HIS A 1 479 ? -8.851 1.199 -38.907 1.00 93.25 479 HIS A N 1
ATOM 3587 C CA . HIS A 1 479 ? -8.619 2.394 -38.100 1.00 93.25 479 HIS A CA 1
ATOM 3588 C C . HIS A 1 479 ? -7.796 3.469 -38.814 1.00 93.25 479 HIS A C 1
ATOM 3590 O O . HIS A 1 479 ? -7.141 4.240 -38.143 1.00 93.25 479 HIS A O 1
ATOM 3596 N N . GLY A 1 480 ? -7.777 3.553 -40.148 1.00 91.12 480 GLY A N 1
ATOM 3597 C CA . GLY A 1 480 ? -7.010 4.582 -40.869 1.00 91.12 480 GLY A CA 1
ATOM 3598 C C . GLY A 1 480 ? -7.438 6.016 -40.511 1.00 91.12 480 GLY A C 1
ATOM 3599 O O . GLY A 1 480 ? -6.973 6.605 -39.538 1.00 91.12 480 GLY A O 1
ATOM 3600 N N . ASN A 1 481 ? -8.353 6.601 -41.287 1.00 89.00 481 ASN A N 1
ATOM 3601 C CA . ASN A 1 481 ? -8.823 7.985 -41.095 1.00 89.00 481 ASN A CA 1
ATOM 3602 C C . ASN A 1 481 ? -10.224 8.086 -40.458 1.00 89.00 481 ASN A C 1
ATOM 3604 O O . ASN A 1 481 ? -10.856 9.138 -40.532 1.00 89.00 481 ASN A O 1
ATOM 3608 N N . SER A 1 482 ? -10.738 7.005 -39.874 1.00 77.81 482 SER A N 1
ATOM 3609 C CA . SER A 1 482 ? -12.122 6.914 -39.397 1.00 77.81 482 SER A CA 1
ATOM 3610 C C . SER A 1 482 ? -12.215 6.444 -37.948 1.00 77.81 482 SER A C 1
ATOM 3612 O O . SER A 1 482 ? -11.506 5.526 -37.549 1.00 77.81 482 SER A O 1
ATOM 3614 N N . GLY A 1 483 ? -13.167 7.015 -37.203 1.00 82.19 483 GLY A N 1
ATOM 3615 C CA . GLY A 1 483 ? -13.515 6.611 -35.837 1.00 82.19 483 GLY A CA 1
ATOM 3616 C C . GLY A 1 483 ? -12.741 7.345 -34.737 1.00 82.19 483 GLY A C 1
ATOM 3617 O O . GLY A 1 483 ? -11.973 8.265 -35.002 1.00 82.19 483 GLY A O 1
ATOM 3618 N N . ASN A 1 484 ? -12.967 6.923 -33.489 1.00 84.25 484 ASN A N 1
ATOM 3619 C CA . ASN A 1 484 ? -12.336 7.497 -32.289 1.00 84.25 484 ASN A CA 1
ATOM 3620 C C . ASN A 1 484 ? -10.878 7.035 -32.091 1.00 84.25 484 ASN A C 1
ATOM 3622 O O . ASN A 1 484 ? -10.160 7.596 -31.267 1.00 84.25 484 ASN A O 1
ATOM 3626 N N . PHE A 1 485 ? -10.446 6.024 -32.852 1.00 92.75 485 PHE A N 1
ATOM 3627 C CA . PHE A 1 485 ? -9.066 5.553 -32.918 1.00 92.75 485 PHE A CA 1
ATOM 3628 C C . PHE A 1 485 ? -8.567 5.633 -34.364 1.00 92.75 485 PHE A C 1
ATOM 3630 O O . PHE A 1 485 ? -9.115 4.946 -35.229 1.00 92.75 485 PHE A O 1
ATOM 3637 N N . SER A 1 486 ? -7.554 6.471 -34.610 1.00 95.38 486 SER A N 1
ATOM 3638 C CA . SER A 1 486 ? -6.939 6.693 -35.924 1.00 95.38 486 SER A CA 1
ATOM 3639 C C . SER A 1 486 ? -5.477 6.247 -35.941 1.00 95.38 486 SER A C 1
ATOM 3641 O O . SER A 1 486 ? -4.704 6.603 -35.060 1.00 95.38 486 SER A O 1
ATOM 3643 N N . VAL A 1 487 ? -5.095 5.510 -36.982 1.00 96.62 487 VAL A N 1
ATOM 3644 C CA . VAL A 1 487 ? -3.773 4.931 -37.231 1.00 96.62 487 VAL A CA 1
ATOM 3645 C C . VAL A 1 487 ? -3.256 5.494 -38.553 1.00 96.62 487 VAL A C 1
ATOM 3647 O O . VAL A 1 487 ? -3.493 4.945 -39.632 1.00 96.62 487 VAL A O 1
ATOM 3650 N N . THR A 1 488 ? -2.568 6.634 -38.484 1.00 96.88 488 THR A N 1
ATOM 3651 C CA . THR A 1 488 ? -2.057 7.343 -39.674 1.00 96.88 488 THR A CA 1
ATOM 3652 C C . THR A 1 488 ? -0.562 7.596 -39.584 1.00 96.88 488 THR A C 1
ATOM 3654 O O . THR A 1 488 ? 0.213 6.919 -40.251 1.00 96.88 488 THR A O 1
ATOM 3657 N N . THR A 1 489 ? -0.157 8.556 -38.758 1.00 96.88 489 THR A N 1
ATOM 3658 C CA . THR A 1 489 ? 1.236 8.820 -38.386 1.00 96.88 489 THR A CA 1
ATOM 3659 C C . THR A 1 489 ? 1.432 8.472 -36.916 1.00 96.88 489 THR A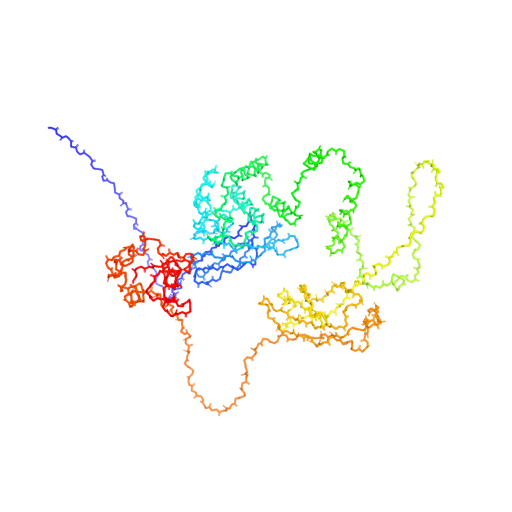 C 1
ATOM 3661 O O . THR A 1 489 ? 0.453 8.423 -36.169 1.00 96.88 489 THR A O 1
ATOM 3664 N N . ALA A 1 490 ? 2.675 8.258 -36.473 1.00 96.81 490 ALA A N 1
ATOM 3665 C CA . ALA A 1 490 ? 2.953 7.975 -35.063 1.00 96.81 490 ALA A CA 1
ATOM 3666 C C . ALA A 1 490 ? 2.358 9.063 -34.145 1.00 96.81 490 ALA A C 1
ATOM 3668 O O . ALA A 1 490 ? 1.564 8.762 -33.261 1.00 96.81 490 ALA A O 1
ATOM 3669 N N . ALA A 1 491 ? 2.613 10.342 -34.437 1.00 96.31 491 ALA A N 1
ATOM 3670 C CA . ALA A 1 491 ? 2.084 11.448 -33.639 1.00 96.31 491 ALA A CA 1
ATOM 3671 C C . ALA A 1 491 ? 0.544 11.455 -33.549 1.00 96.31 491 ALA A C 1
ATOM 3673 O O . ALA A 1 491 ? -0.008 11.617 -32.463 1.00 96.31 491 ALA A O 1
ATOM 3674 N N . VAL A 1 492 ? -0.163 11.256 -34.670 1.00 95.81 492 VAL A N 1
ATOM 3675 C CA . VAL A 1 492 ? -1.638 11.240 -34.676 1.00 95.81 492 VAL A CA 1
ATOM 3676 C C . VAL A 1 492 ? -2.182 10.016 -33.947 1.00 95.81 492 VAL A C 1
ATOM 3678 O O . VAL A 1 492 ? -3.134 10.138 -33.181 1.00 95.81 492 VAL A O 1
ATOM 3681 N N . THR A 1 493 ? -1.558 8.857 -34.142 1.00 97.44 493 THR A N 1
ATOM 3682 C CA . THR A 1 493 ? -1.982 7.601 -33.511 1.00 97.44 493 THR A CA 1
ATOM 3683 C C . THR A 1 493 ? -1.811 7.665 -32.001 1.00 97.44 493 THR A C 1
ATOM 3685 O O . THR A 1 493 ? -2.739 7.341 -31.268 1.00 97.44 493 THR A O 1
ATOM 3688 N N . TYR A 1 494 ? -0.675 8.184 -31.534 1.00 97.19 494 TYR A N 1
ATOM 3689 C CA . TYR A 1 494 ? -0.413 8.415 -30.118 1.00 97.19 494 TYR A CA 1
ATOM 3690 C C . TYR A 1 494 ? -1.444 9.361 -29.485 1.00 97.19 494 TYR A C 1
ATOM 3692 O O . TYR A 1 494 ? -2.060 9.033 -28.473 1.00 97.19 494 TYR A O 1
ATOM 3700 N N . MET A 1 495 ? -1.697 10.519 -30.113 1.00 95.12 495 MET A N 1
ATOM 3701 C CA . MET A 1 495 ? -2.720 11.459 -29.636 1.00 95.12 495 MET A CA 1
ATOM 3702 C C . MET A 1 495 ? -4.110 10.820 -29.603 1.00 95.12 495 MET A C 1
ATOM 3704 O O . MET A 1 495 ? -4.866 11.051 -28.663 1.00 95.12 495 MET A O 1
ATOM 3708 N N . SER A 1 496 ? -4.439 10.008 -30.609 1.00 95.31 496 SER A N 1
ATOM 3709 C CA . SER A 1 496 ? -5.713 9.301 -30.669 1.00 95.31 496 SER A CA 1
ATOM 3710 C C . SER A 1 496 ? -5.857 8.315 -29.513 1.00 95.31 496 SER A C 1
ATOM 3712 O O . SER A 1 496 ? -6.905 8.321 -28.881 1.00 95.31 496 SER A O 1
ATOM 3714 N N . ILE A 1 497 ? -4.818 7.530 -29.201 1.00 95.38 497 ILE A N 1
ATOM 3715 C CA . ILE A 1 497 ? -4.796 6.591 -28.065 1.00 95.38 497 ILE A CA 1
ATOM 3716 C C . ILE A 1 497 ? -5.085 7.316 -26.753 1.00 95.38 497 ILE A C 1
ATOM 3718 O O . ILE A 1 497 ? -5.962 6.897 -26.000 1.00 95.38 497 ILE A O 1
ATOM 3722 N N . ASN A 1 498 ? -4.423 8.445 -26.511 1.00 92.25 498 ASN A N 1
ATOM 3723 C CA . ASN A 1 498 ? -4.637 9.210 -25.283 1.00 92.25 498 ASN A CA 1
ATOM 3724 C C . ASN A 1 498 ? -6.039 9.832 -25.221 1.00 92.25 498 ASN A C 1
ATOM 3726 O O . ASN A 1 498 ? -6.650 9.863 -24.157 1.00 92.25 498 ASN A O 1
ATOM 3730 N N . ALA A 1 499 ? -6.579 10.284 -26.356 1.00 90.31 499 ALA A N 1
ATOM 3731 C CA . ALA A 1 499 ? -7.877 10.953 -26.409 1.00 90.31 499 ALA A CA 1
ATOM 3732 C C . ALA A 1 499 ? -9.066 10.053 -26.025 1.00 90.31 499 ALA A C 1
ATOM 3734 O O . ALA A 1 499 ? -10.067 10.574 -25.539 1.00 90.31 499 ALA A O 1
ATOM 3735 N N . PHE A 1 500 ? -8.980 8.730 -26.222 1.00 87.25 500 PHE A N 1
ATOM 3736 C CA . PHE A 1 500 ? -10.038 7.799 -25.797 1.00 87.25 500 PHE A CA 1
ATOM 3737 C C . PHE A 1 500 ? -9.716 7.034 -24.505 1.00 87.25 500 PHE A C 1
ATOM 3739 O O . PHE A 1 500 ? -10.442 6.101 -24.171 1.00 87.25 500 PHE A O 1
ATOM 3746 N N . GLY A 1 501 ? -8.652 7.400 -23.778 1.00 88.12 501 GLY A N 1
ATOM 3747 C CA . GLY A 1 501 ? -8.229 6.655 -22.585 1.00 88.12 501 GLY A CA 1
ATOM 3748 C C . GLY A 1 501 ? -7.722 5.253 -22.936 1.00 88.12 501 GLY A C 1
ATOM 3749 O O . GLY A 1 501 ? -8.105 4.255 -22.326 1.00 88.12 501 GLY A O 1
ATOM 3750 N N . GLY A 1 502 ? -6.919 5.159 -23.998 1.00 86.69 502 GLY A N 1
ATOM 3751 C CA . GLY A 1 502 ? -6.467 3.896 -24.569 1.00 86.69 502 GLY A CA 1
ATOM 3752 C C . GLY A 1 502 ? -5.467 3.122 -23.714 1.00 86.69 502 GLY A C 1
ATOM 3753 O O . GLY A 1 502 ? -5.351 1.912 -23.908 1.00 86.69 502 GLY A O 1
ATOM 3754 N N . THR A 1 503 ? -4.782 3.783 -22.780 1.00 94.62 503 THR A N 1
ATOM 3755 C CA . THR A 1 503 ? -3.728 3.214 -21.933 1.00 94.62 503 THR A CA 1
ATOM 3756 C C . THR A 1 503 ? -4.071 3.334 -20.449 1.00 94.62 503 THR A C 1
ATOM 3758 O O . THR A 1 503 ? -4.567 4.358 -19.986 1.00 94.62 503 THR A O 1
ATOM 3761 N N . ASN A 1 504 ? -3.774 2.275 -19.703 1.00 92.00 504 ASN A N 1
ATOM 3762 C CA . ASN A 1 504 ? -3.758 2.231 -18.250 1.00 92.00 504 ASN A CA 1
ATOM 3763 C C . ASN A 1 504 ? -2.355 1.777 -17.829 1.00 92.00 504 ASN A C 1
ATOM 3765 O O . ASN A 1 504 ? -2.022 0.602 -17.941 1.00 92.00 504 ASN A O 1
ATOM 3769 N N . ILE A 1 505 ? -1.523 2.724 -17.394 1.00 91.75 505 ILE A N 1
ATOM 3770 C CA . ILE A 1 505 ? -0.126 2.455 -17.020 1.00 91.75 505 ILE A CA 1
ATOM 3771 C C . ILE A 1 505 ? -0.058 1.614 -15.737 1.00 91.75 505 ILE A C 1
ATOM 3773 O O . ILE A 1 505 ? 0.819 0.764 -15.618 1.00 91.75 505 ILE A O 1
ATOM 3777 N N . ALA A 1 506 ? -1.006 1.803 -14.812 1.00 81.06 506 ALA A N 1
ATOM 3778 C CA . ALA A 1 506 ? -1.067 1.042 -13.564 1.00 81.06 506 ALA A CA 1
ATOM 3779 C C . ALA A 1 506 ? -1.416 -0.432 -13.815 1.00 81.06 506 ALA A C 1
ATOM 3781 O O . ALA A 1 506 ? -0.867 -1.326 -13.179 1.00 81.06 506 ALA A O 1
ATOM 3782 N N . THR A 1 507 ? -2.292 -0.699 -14.787 1.00 85.56 507 THR A N 1
ATOM 3783 C CA . THR A 1 507 ? -2.695 -2.061 -15.156 1.00 85.56 507 THR A CA 1
ATOM 3784 C C . THR A 1 507 ? -2.654 -2.230 -16.677 1.00 85.56 507 THR A C 1
ATOM 3786 O O . THR A 1 507 ? -3.693 -2.193 -17.341 1.00 85.56 507 THR A O 1
ATOM 3789 N N . PRO A 1 508 ? -1.466 -2.441 -17.276 1.00 92.50 508 PRO A N 1
ATOM 3790 C CA . PRO A 1 508 ? -1.312 -2.462 -18.728 1.00 92.50 508 PRO A CA 1
ATOM 3791 C C . PRO A 1 508 ? -2.313 -3.378 -19.430 1.00 92.50 508 PRO A C 1
ATOM 3793 O O . PRO A 1 508 ? -2.949 -2.963 -20.392 1.00 92.50 508 PRO A O 1
ATOM 3796 N N . THR A 1 509 ? -2.552 -4.579 -18.903 1.00 91.31 509 THR A N 1
ATOM 3797 C CA . THR A 1 509 ? -3.483 -5.564 -19.477 1.00 91.31 509 THR A CA 1
ATOM 3798 C C . THR A 1 509 ? -4.952 -5.125 -19.499 1.00 91.31 509 THR A C 1
ATOM 3800 O O . THR A 1 509 ? -5.698 -5.631 -20.335 1.00 91.31 509 THR A O 1
ATOM 3803 N N . SER A 1 510 ? -5.375 -4.179 -18.650 1.00 92.69 510 SER A N 1
ATOM 3804 C CA . SER A 1 510 ? -6.741 -3.627 -18.658 1.00 92.69 510 SER A CA 1
ATOM 3805 C C . SER A 1 510 ? -6.906 -2.438 -19.609 1.00 92.69 510 SER A C 1
ATOM 3807 O O . SER A 1 510 ? -8.028 -1.998 -19.861 1.00 92.69 510 SER A O 1
ATOM 3809 N N . SER A 1 511 ? -5.806 -1.939 -20.185 1.00 96.06 511 SER A N 1
ATOM 3810 C CA . SER A 1 511 ? -5.823 -0.843 -21.154 1.00 96.06 511 SER A CA 1
ATOM 3811 C C . SER A 1 511 ? -6.817 -1.115 -22.277 1.00 96.06 511 SER A C 1
ATOM 3813 O O . SER A 1 511 ? -6.769 -2.175 -22.908 1.00 96.06 511 SER A O 1
ATOM 3815 N N . SER A 1 512 ? -7.669 -0.135 -22.591 1.00 95.25 512 SER A N 1
ATOM 3816 C CA . SER A 1 512 ? -8.677 -0.249 -23.655 1.00 95.25 512 SER A CA 1
ATOM 3817 C C . SER A 1 512 ? -8.079 -0.690 -24.995 1.00 95.25 512 SER A C 1
ATOM 3819 O O . SER A 1 512 ? -8.738 -1.387 -25.763 1.00 95.25 512 SER A O 1
ATOM 3821 N N . ILE A 1 513 ? -6.829 -0.311 -25.293 1.00 95.69 513 ILE A N 1
ATOM 3822 C CA . ILE A 1 513 ? -6.139 -0.750 -26.511 1.00 95.69 513 ILE A CA 1
ATOM 3823 C C . ILE A 1 513 ? -5.826 -2.256 -26.508 1.00 95.69 513 ILE A C 1
ATOM 3825 O O . ILE A 1 513 ? -5.946 -2.896 -27.550 1.00 95.69 513 ILE A O 1
ATOM 3829 N N . LEU A 1 514 ? -5.477 -2.838 -25.356 1.00 96.31 514 LEU A N 1
ATOM 3830 C CA . LEU A 1 514 ? -5.137 -4.257 -25.222 1.00 96.31 514 LEU A CA 1
ATOM 3831 C C . LEU A 1 514 ? -6.378 -5.137 -25.088 1.00 96.31 514 LEU A C 1
ATOM 3833 O O . LEU A 1 514 ? -6.450 -6.166 -25.754 1.00 96.31 514 LEU A O 1
ATOM 3837 N N . THR A 1 515 ? -7.379 -4.712 -24.313 1.00 95.50 515 THR A N 1
ATOM 3838 C CA . THR A 1 515 ? -8.653 -5.441 -24.188 1.00 95.50 515 THR A CA 1
ATOM 3839 C C . THR A 1 515 ? -9.389 -5.508 -25.526 1.00 95.50 515 THR A C 1
ATOM 3841 O O . THR A 1 515 ? -9.885 -6.564 -25.917 1.00 95.50 515 THR A O 1
ATOM 3844 N N . LYS A 1 516 ? -9.380 -4.419 -26.304 1.00 94.25 516 LYS A N 1
ATOM 3845 C CA . LYS A 1 516 ? -9.932 -4.431 -27.666 1.00 94.25 516 LYS A CA 1
ATOM 3846 C C . LYS A 1 516 ? -9.096 -5.265 -28.628 1.00 94.25 516 LYS A C 1
ATOM 3848 O O . LYS A 1 516 ? -9.669 -5.986 -29.437 1.00 94.25 516 LYS A O 1
ATOM 3853 N N . ALA A 1 517 ? -7.765 -5.220 -28.530 1.00 94.88 517 ALA A N 1
ATOM 3854 C CA . ALA A 1 517 ? -6.900 -6.047 -29.370 1.00 94.88 517 ALA A CA 1
ATOM 3855 C C . ALA A 1 517 ? -7.094 -7.554 -29.125 1.00 94.88 517 ALA A C 1
ATOM 3857 O O . ALA A 1 517 ? -6.892 -8.338 -30.047 1.00 94.88 517 ALA A O 1
ATOM 3858 N N . THR A 1 518 ? -7.521 -7.974 -27.930 1.00 95.69 518 THR A N 1
ATOM 3859 C CA . THR A 1 518 ? -7.858 -9.376 -27.614 1.00 95.69 518 THR A CA 1
ATOM 3860 C C . THR A 1 518 ? -9.324 -9.737 -27.890 1.00 95.69 518 THR A C 1
ATOM 3862 O O . THR A 1 518 ? -9.749 -10.851 -27.591 1.00 95.69 518 THR A O 1
ATOM 3865 N N . GLY A 1 519 ? -10.089 -8.837 -28.521 1.00 93.06 519 GLY A N 1
ATOM 3866 C CA . GLY A 1 519 ? -11.462 -9.083 -28.974 1.00 93.06 519 GLY A CA 1
ATOM 3867 C C . GLY A 1 519 ? -12.555 -8.705 -27.970 1.00 93.06 519 GLY A C 1
ATOM 3868 O O . GLY A 1 519 ? -13.734 -8.928 -28.241 1.00 93.06 519 GLY A O 1
ATOM 3869 N N . VAL A 1 520 ? -12.217 -8.105 -26.823 1.00 91.31 520 VAL A N 1
ATOM 3870 C CA . VAL A 1 520 ? -13.225 -7.636 -25.861 1.00 91.31 520 VAL A CA 1
ATOM 3871 C C . VAL A 1 520 ? -13.872 -6.352 -26.383 1.00 91.31 520 VAL A C 1
ATOM 3873 O O . VAL A 1 520 ? -13.228 -5.307 -26.500 1.00 91.31 520 VAL A O 1
ATOM 3876 N N . ALA A 1 521 ? -15.172 -6.420 -26.689 1.00 84.12 521 ALA A N 1
ATOM 3877 C CA . ALA A 1 521 ? -15.956 -5.298 -27.218 1.00 84.12 521 ALA A CA 1
ATOM 3878 C C . ALA A 1 521 ? -15.319 -4.648 -28.468 1.00 84.12 521 ALA A C 1
ATOM 3880 O O . ALA A 1 521 ? -15.278 -3.414 -28.605 1.00 84.12 521 ALA A O 1
ATOM 3881 N N . HIS A 1 522 ? -14.784 -5.485 -29.359 1.00 88.44 522 HIS A N 1
ATOM 3882 C CA . HIS A 1 522 ? -14.239 -5.091 -30.655 1.00 88.44 522 HIS A CA 1
ATOM 3883 C C . HIS A 1 522 ? -14.617 -6.137 -31.712 1.00 88.44 522 HIS A C 1
ATOM 3885 O O . HIS A 1 522 ? -14.140 -7.269 -31.680 1.00 88.44 522 HIS A O 1
ATOM 3891 N N . ASP A 1 523 ? -15.506 -5.752 -32.631 1.00 79.94 523 ASP A N 1
ATOM 3892 C CA . ASP A 1 523 ? -15.985 -6.618 -33.709 1.00 79.94 523 ASP A CA 1
ATOM 3893 C C . ASP A 1 523 ? -15.195 -6.332 -34.998 1.00 79.94 523 ASP A C 1
ATOM 3895 O O . ASP A 1 523 ? -15.521 -5.424 -35.767 1.00 79.94 523 ASP A O 1
ATOM 3899 N N . GLY A 1 524 ? -14.142 -7.114 -35.245 1.00 78.62 524 GLY A N 1
ATOM 3900 C CA . GLY A 1 524 ? -13.401 -7.130 -36.513 1.00 78.62 524 GLY A CA 1
ATOM 3901 C C . GLY A 1 524 ? -11.897 -6.871 -36.392 1.00 78.62 524 GLY A C 1
ATOM 3902 O O . GLY A 1 524 ? -11.371 -6.560 -35.336 1.00 78.62 524 GLY A O 1
ATOM 3903 N N . GLY A 1 525 ? -11.168 -6.998 -37.504 1.00 83.69 525 GLY A N 1
ATOM 3904 C CA . GLY A 1 525 ? -9.706 -6.857 -37.507 1.00 83.69 525 GLY A CA 1
ATOM 3905 C C . GLY A 1 525 ? -8.966 -8.088 -36.969 1.00 83.69 525 GLY A C 1
ATOM 3906 O O . GLY A 1 525 ? -9.519 -9.184 -36.890 1.00 83.69 525 GLY A O 1
ATOM 3907 N N . VAL A 1 526 ? -7.673 -7.920 -36.683 1.00 91.88 526 VAL A N 1
ATOM 3908 C CA . VAL A 1 526 ? -6.8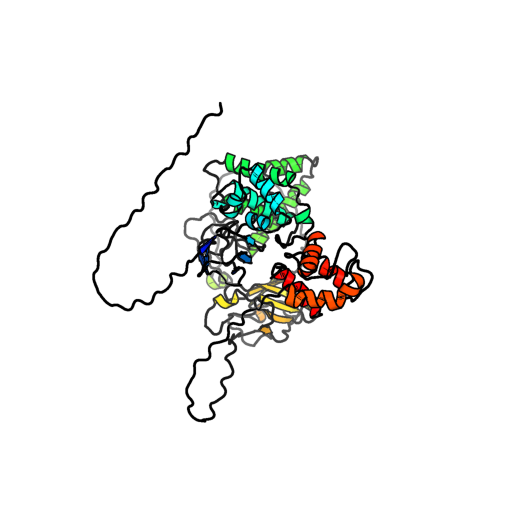28 -8.997 -36.150 1.00 91.88 526 VAL A CA 1
ATOM 3909 C C . VAL A 1 526 ? -6.949 -9.032 -34.631 1.00 91.88 526 VAL A C 1
ATOM 3911 O O . VAL A 1 526 ? -6.620 -8.047 -33.977 1.00 91.88 526 VAL A O 1
ATOM 3914 N N . ILE A 1 527 ? -7.356 -10.181 -34.090 1.00 94.75 527 ILE A N 1
ATOM 3915 C CA . ILE A 1 527 ? -7.373 -10.445 -32.649 1.00 94.75 527 ILE A CA 1
ATOM 3916 C C . ILE A 1 527 ? -6.007 -10.996 -32.228 1.00 94.75 527 ILE A C 1
ATOM 3918 O O . ILE A 1 527 ? -5.503 -11.955 -32.819 1.00 94.75 527 ILE A O 1
ATOM 3922 N N . PHE A 1 528 ? -5.400 -10.391 -31.213 1.00 95.44 528 PHE A N 1
ATOM 3923 C CA . PHE A 1 528 ? -4.154 -10.853 -30.613 1.00 95.44 528 PHE A CA 1
ATOM 3924 C C . PHE A 1 528 ? -4.427 -11.914 -29.548 1.00 95.44 528 PHE A C 1
ATOM 3926 O O . PHE A 1 528 ? -5.378 -11.814 -28.776 1.00 95.44 528 PHE A O 1
ATOM 3933 N N . SER A 1 529 ? -3.540 -12.907 -29.459 1.00 95.12 529 SER A N 1
ATOM 3934 C CA . SER A 1 529 ? -3.421 -13.720 -28.245 1.00 95.12 529 SER A CA 1
ATOM 3935 C C . SER A 1 529 ? -2.745 -12.889 -27.151 1.00 95.12 529 SER A C 1
ATOM 3937 O O . SER A 1 529 ? -1.802 -12.149 -27.449 1.00 95.12 529 SER A O 1
ATOM 3939 N N . ASN A 1 530 ? -3.138 -13.072 -25.889 1.00 90.38 530 ASN A N 1
ATOM 3940 C CA . ASN A 1 530 ? -2.451 -12.484 -24.728 1.00 90.38 530 ASN A CA 1
ATOM 3941 C C . ASN A 1 530 ? -0.994 -12.974 -24.569 1.00 90.38 530 ASN A C 1
ATOM 3943 O O . ASN A 1 530 ? -0.214 -12.373 -23.837 1.00 90.38 530 ASN A O 1
ATOM 3947 N N . THR A 1 531 ? -0.617 -14.037 -25.284 1.00 90.06 531 THR A N 1
ATOM 3948 C CA . THR A 1 531 ? 0.751 -14.573 -25.368 1.00 90.06 531 THR A CA 1
ATOM 3949 C C . THR A 1 531 ? 1.505 -14.167 -26.639 1.00 90.06 531 THR A C 1
ATOM 3951 O O . THR A 1 531 ? 2.635 -14.606 -26.845 1.00 90.06 531 THR A O 1
ATOM 3954 N N . SER A 1 532 ? 0.904 -13.365 -27.527 1.00 96.19 532 SER A N 1
ATOM 3955 C CA . SER A 1 532 ? 1.561 -12.938 -28.772 1.00 96.19 532 SER A CA 1
ATOM 3956 C C . SER A 1 532 ? 2.656 -11.895 -28.525 1.00 96.19 532 SER A C 1
ATOM 3958 O O . SER A 1 532 ? 2.586 -11.107 -27.579 1.00 96.19 532 SER A O 1
ATOM 3960 N N . ALA A 1 533 ? 3.657 -11.860 -29.408 1.00 96.25 533 ALA A N 1
ATOM 3961 C CA . ALA A 1 533 ? 4.746 -10.886 -29.333 1.00 96.25 533 ALA A CA 1
ATOM 3962 C C . ALA A 1 533 ? 4.239 -9.445 -29.511 1.00 96.25 533 ALA A C 1
ATOM 3964 O O . ALA A 1 533 ? 4.730 -8.526 -28.854 1.00 96.25 533 ALA A O 1
ATOM 3965 N N . GLU A 1 534 ? 3.227 -9.244 -30.359 1.00 97.62 534 GLU A N 1
ATOM 3966 C CA . GLU A 1 534 ? 2.573 -7.953 -30.555 1.00 97.62 534 GLU A CA 1
ATOM 3967 C C . GLU A 1 534 ? 1.877 -7.464 -29.278 1.00 97.62 534 GLU A C 1
ATOM 3969 O O . GLU A 1 534 ? 2.058 -6.312 -28.882 1.00 97.62 534 GLU A O 1
ATOM 3974 N N . TYR A 1 535 ? 1.135 -8.349 -28.601 1.00 97.44 535 TYR A N 1
ATOM 3975 C CA . TYR A 1 535 ? 0.492 -8.034 -27.324 1.00 97.44 535 TYR A CA 1
ATOM 3976 C C . TYR A 1 535 ? 1.526 -7.673 -26.251 1.00 97.44 535 TYR A C 1
ATOM 3978 O O . TYR A 1 535 ? 1.388 -6.641 -25.598 1.00 97.44 535 TYR A O 1
ATOM 3986 N N . ALA A 1 536 ? 2.585 -8.480 -26.106 1.00 95.19 536 ALA A N 1
ATOM 3987 C CA . ALA A 1 536 ? 3.659 -8.219 -25.149 1.00 95.19 536 ALA A CA 1
ATOM 3988 C C . ALA A 1 536 ? 4.354 -6.876 -25.422 1.00 95.19 536 ALA A C 1
ATOM 3990 O O . ALA A 1 536 ? 4.532 -6.090 -24.503 1.00 95.19 536 ALA A O 1
ATOM 3991 N N . THR A 1 537 ? 4.648 -6.556 -26.686 1.00 97.69 537 THR A N 1
ATOM 3992 C CA . THR A 1 537 ? 5.303 -5.289 -27.059 1.00 97.69 537 THR A CA 1
ATOM 3993 C C . THR A 1 537 ? 4.466 -4.069 -26.673 1.00 97.69 537 THR A C 1
ATOM 3995 O O . THR A 1 537 ? 4.999 -3.108 -26.122 1.00 97.69 537 THR A O 1
ATOM 3998 N N . ILE A 1 538 ? 3.153 -4.103 -26.927 1.00 97.56 538 ILE A N 1
ATOM 3999 C CA . ILE A 1 538 ? 2.247 -3.004 -26.562 1.00 97.56 538 ILE A CA 1
ATOM 4000 C C . ILE A 1 538 ? 2.082 -2.926 -25.039 1.00 97.56 538 ILE A C 1
ATOM 4002 O O . ILE A 1 538 ? 2.116 -1.833 -24.481 1.00 97.56 538 ILE A O 1
ATOM 4006 N N . ARG A 1 539 ? 1.929 -4.069 -24.359 1.00 96.56 539 ARG A N 1
ATOM 4007 C CA . ARG A 1 539 ? 1.830 -4.145 -22.894 1.00 96.56 539 ARG A CA 1
ATOM 4008 C C . ARG A 1 539 ? 3.065 -3.567 -22.217 1.00 96.56 539 ARG A C 1
ATOM 4010 O O . ARG A 1 539 ? 2.912 -2.766 -21.304 1.00 96.56 539 ARG A O 1
ATOM 4017 N N . ASP A 1 540 ? 4.252 -3.953 -22.668 1.00 94.19 540 ASP A N 1
ATOM 4018 C CA . ASP A 1 540 ? 5.515 -3.520 -22.073 1.00 94.19 540 ASP A CA 1
ATOM 4019 C C . ASP A 1 540 ? 5.732 -2.021 -22.313 1.00 94.19 540 ASP A C 1
ATOM 4021 O O . ASP A 1 540 ? 6.071 -1.299 -21.386 1.00 94.19 540 ASP A O 1
ATOM 4025 N N . TRP A 1 541 ? 5.402 -1.506 -23.504 1.00 97.69 541 TRP A N 1
ATOM 4026 C CA . TRP A 1 541 ? 5.396 -0.059 -23.749 1.00 97.69 541 TRP A CA 1
ATOM 4027 C C . TRP A 1 541 ? 4.448 0.702 -22.805 1.00 97.69 541 TRP A C 1
ATOM 4029 O O . TRP A 1 541 ? 4.803 1.772 -22.311 1.00 97.69 541 TRP A O 1
ATOM 4039 N N . ILE A 1 542 ? 3.256 0.163 -22.525 1.00 96.19 542 ILE A N 1
ATOM 4040 C CA . ILE A 1 542 ? 2.314 0.778 -21.575 1.00 96.19 542 ILE A CA 1
ATOM 4041 C C . ILE A 1 542 ? 2.864 0.721 -20.148 1.00 96.19 542 ILE A C 1
ATOM 4043 O O . ILE A 1 542 ? 2.816 1.730 -19.448 1.00 96.19 542 ILE A O 1
ATOM 4047 N N . PHE A 1 543 ? 3.413 -0.427 -19.746 1.00 91.69 543 PHE A N 1
ATOM 4048 C CA . PHE A 1 543 ? 4.065 -0.622 -18.450 1.00 91.69 543 PHE A CA 1
ATOM 4049 C C . PHE A 1 543 ? 5.220 0.368 -18.238 1.00 91.69 543 PHE A C 1
ATOM 4051 O O . PHE A 1 543 ? 5.379 0.923 -17.158 1.00 91.69 543 PHE A O 1
ATOM 4058 N N . GLU A 1 544 ? 5.973 0.672 -19.294 1.00 91.38 544 GLU A N 1
ATOM 4059 C CA . GLU A 1 544 ? 7.070 1.646 -19.293 1.00 91.38 544 GLU A CA 1
ATOM 4060 C C . GLU A 1 544 ? 6.608 3.120 -19.329 1.00 91.38 544 GLU A C 1
ATOM 4062 O O . GLU A 1 544 ? 7.418 4.031 -19.531 1.00 91.38 544 GLU A O 1
ATOM 4067 N N . GLY A 1 545 ? 5.312 3.378 -19.131 1.00 92.38 545 GLY A N 1
ATOM 4068 C CA . GLY A 1 545 ? 4.739 4.721 -19.050 1.00 92.38 545 GLY A CA 1
ATOM 4069 C C . GLY A 1 545 ? 4.149 5.244 -20.359 1.00 92.38 545 GLY A C 1
ATOM 4070 O O . GLY A 1 545 ? 3.848 6.433 -20.450 1.00 92.38 545 GLY A O 1
ATOM 4071 N N . ALA A 1 546 ? 3.986 4.381 -21.368 1.00 96.00 546 ALA A N 1
ATOM 4072 C CA . ALA A 1 546 ? 3.365 4.698 -22.653 1.00 96.00 546 ALA A CA 1
ATOM 4073 C C . ALA A 1 546 ? 3.944 5.963 -23.319 1.00 96.00 546 ALA A C 1
ATOM 4075 O O . ALA A 1 546 ? 3.198 6.791 -23.831 1.00 96.00 546 ALA A O 1
ATOM 4076 N N . LEU A 1 547 ? 5.269 6.145 -23.291 1.00 93.69 547 LEU A N 1
ATOM 4077 C CA . LEU A 1 547 ? 5.925 7.368 -23.768 1.00 93.69 547 LEU A CA 1
ATOM 4078 C C . LEU A 1 547 ? 5.918 7.482 -25.304 1.00 93.69 547 LEU A C 1
ATOM 4080 O O . LEU A 1 547 ? 5.974 6.480 -26.013 1.00 93.69 547 LEU A O 1
ATOM 4084 N N . ASN A 1 548 ? 5.901 8.714 -25.827 1.00 95.75 548 ASN A N 1
ATOM 4085 C CA . ASN A 1 548 ? 6.120 9.013 -27.251 1.00 95.75 548 ASN A CA 1
ATOM 4086 C C . ASN A 1 548 ? 7.600 9.356 -27.508 1.00 95.75 548 ASN A C 1
ATOM 4088 O O . ASN A 1 548 ? 7.946 10.531 -27.650 1.00 95.75 548 ASN A O 1
ATOM 4092 N N . ASN A 1 549 ? 8.459 8.338 -27.477 1.00 88.06 549 ASN A N 1
ATOM 4093 C CA . ASN A 1 549 ? 9.926 8.417 -27.450 1.00 88.06 549 ASN A CA 1
ATOM 4094 C C . ASN A 1 549 ? 10.620 8.004 -28.753 1.00 88.06 549 ASN A C 1
ATOM 4096 O O . ASN A 1 549 ? 10.178 7.028 -29.414 1.00 88.06 549 ASN A O 1
#